Protein AF-0000000065988620 (afdb_homodimer)

Organism: Nostoc punctiforme (strain ATCC 29133 / PCC 73102) (NCBI:txid63737)

pLDDT: mean 95.53, std 5.14, range [55.03, 98.94]

Structure (mmCIF, N/CA/C/O backbone):
data_AF-0000000065988620-model_v1
#
loop_
_entity.id
_entity.type
_entity.pdbx_description
1 polymer 'UDP-3-O-acylglucosamine N-acyltransferase'
#
loop_
_atom_site.group_PDB
_atom_site.id
_atom_site.type_symbol
_atom_site.label_atom_id
_atom_site.label_alt_id
_atom_site.label_comp_id
_atom_site.label_asym_id
_atom_site.label_entity_id
_atom_site.label_seq_id
_atom_site.pdbx_PDB_ins_code
_atom_site.Cartn_x
_atom_site.Cartn_y
_atom_site.Cartn_z
_atom_site.occupancy
_atom_site.B_iso_or_equiv
_atom_site.auth_seq_id
_atom_site.auth_comp_id
_atom_site.auth_asym_id
_atom_site.auth_atom_id
_atom_site.pdbx_PDB_model_num
ATOM 1 N N . MET A 1 1 ? -3.115 -11.078 -33.438 1 94.06 1 MET A N 1
ATOM 2 C CA . MET A 1 1 ? -4.363 -11.812 -33.656 1 94.06 1 MET A CA 1
ATOM 3 C C . MET A 1 1 ? -5.348 -10.977 -34.469 1 94.06 1 MET A C 1
ATOM 5 O O . MET A 1 1 ? -5.473 -9.766 -34.25 1 94.06 1 MET A O 1
ATOM 9 N N . LYS A 1 2 ? -5.969 -11.633 -35.375 1 96.06 2 LYS A N 1
ATOM 10 C CA . LYS A 1 2 ? -6.98 -10.898 -36.125 1 96.06 2 LYS A CA 1
ATOM 11 C C . LYS A 1 2 ? -8.164 -10.531 -35.25 1 96.06 2 LYS A C 1
ATOM 13 O O . LYS A 1 2 ? -8.523 -11.281 -34.312 1 96.06 2 LYS A O 1
ATOM 18 N N . PHE A 1 3 ? -8.805 -9.422 -35.594 1 96.12 3 PHE A N 1
ATOM 19 C CA . PHE A 1 3 ? -9.945 -8.969 -34.844 1 96.12 3 PHE A CA 1
ATOM 20 C C . PHE A 1 3 ? -11.055 -10.016 -34.844 1 96.12 3 PHE A C 1
ATOM 22 O O . PHE A 1 3 ? -11.688 -10.258 -33.812 1 96.12 3 PHE A O 1
ATOM 29 N N . SER A 1 4 ? -11.25 -10.664 -35.906 1 94.62 4 SER A N 1
ATOM 30 C CA . SER A 1 4 ? -12.25 -11.719 -36.031 1 94.62 4 SER A CA 1
ATOM 31 C C . SER A 1 4 ? -11.961 -12.867 -35.062 1 94.62 4 SER A C 1
ATOM 33 O O . SER A 1 4 ? -12.883 -13.484 -34.531 1 94.62 4 SER A O 1
ATOM 35 N N . GLU A 1 5 ? -10.719 -13.148 -34.875 1 94.81 5 GLU A N 1
ATOM 36 C CA . GLU A 1 5 ? -10.312 -14.203 -33.938 1 94.81 5 GLU A CA 1
ATOM 37 C C . GLU A 1 5 ? -10.648 -13.828 -32.5 1 94.81 5 GLU A C 1
ATOM 39 O O . GLU A 1 5 ? -11.055 -14.688 -31.703 1 94.81 5 GLU A O 1
ATOM 44 N N . ILE A 1 6 ? -10.422 -12.633 -32.219 1 94.31 6 ILE A N 1
ATOM 45 C CA . ILE A 1 6 ? -10.758 -12.148 -30.875 1 94.31 6 ILE A CA 1
ATOM 46 C C . ILE A 1 6 ? -12.258 -12.289 -30.641 1 94.31 6 ILE A C 1
ATOM 48 O O . ILE A 1 6 ? -12.68 -12.766 -29.578 1 94.31 6 ILE A O 1
ATOM 52 N N . ILE A 1 7 ? -13.07 -11.914 -31.578 1 93.25 7 ILE A N 1
ATOM 53 C CA . ILE A 1 7 ? -14.523 -12.008 -31.484 1 93.25 7 ILE A CA 1
ATOM 54 C C . ILE A 1 7 ? -14.93 -13.461 -31.234 1 93.25 7 ILE A C 1
ATOM 56 O O . ILE A 1 7 ? -15.797 -13.727 -30.406 1 93.25 7 ILE A O 1
ATOM 60 N N . SER A 1 8 ? -14.281 -14.305 -31.922 1 91.94 8 SER A N 1
ATOM 61 C CA . SER A 1 8 ? -14.617 -15.719 -31.812 1 91.94 8 SER A CA 1
ATOM 62 C C . SER A 1 8 ? -14.312 -16.25 -30.406 1 91.94 8 SER A C 1
ATOM 64 O O . SER A 1 8 ? -14.977 -17.172 -29.938 1 91.94 8 SER A O 1
ATOM 66 N N . GLN A 1 9 ? -13.297 -15.656 -29.812 1 90.5 9 GLN A N 1
ATOM 67 C CA . GLN A 1 9 ? -12.906 -16.078 -28.469 1 90.5 9 GLN A CA 1
ATOM 68 C C . GLN A 1 9 ? -13.938 -15.641 -27.438 1 90.5 9 GLN A C 1
ATOM 70 O O . GLN A 1 9 ? -14.031 -16.234 -26.359 1 90.5 9 GLN A O 1
ATOM 75 N N . PHE A 1 10 ? -14.688 -14.594 -27.703 1 88.56 10 PHE A N 1
ATOM 76 C CA . PHE A 1 10 ? -15.602 -14.016 -26.719 1 88.56 10 PHE A CA 1
ATOM 77 C C . PHE A 1 10 ? -16.953 -14.727 -26.75 1 88.56 10 PHE A C 1
ATOM 79 O O . PHE A 1 10 ? -17.719 -14.633 -25.797 1 88.56 10 PHE A O 1
ATOM 86 N N . GLY A 1 11 ? -17.156 -15.492 -27.781 1 76.12 11 GLY A N 1
ATOM 87 C CA . GLY A 1 11 ? -18.391 -16.25 -27.891 1 76.12 11 GLY A CA 1
ATOM 88 C C . GLY A 1 11 ? -19.641 -15.383 -27.875 1 76.12 11 GLY A C 1
ATOM 89 O O . GLY A 1 11 ? -19.734 -14.406 -28.625 1 76.12 11 GLY A O 1
ATOM 90 N N . GLU A 1 12 ? -20.531 -15.742 -26.906 1 72 12 GLU A N 1
ATOM 91 C CA . GLU A 1 12 ? -21.844 -15.117 -26.859 1 72 12 GLU A CA 1
ATOM 92 C C . GLU A 1 12 ? -21.812 -13.82 -26.047 1 72 12 GLU A C 1
ATOM 94 O O . GLU A 1 12 ? -22.812 -13.102 -25.969 1 72 12 GLU A O 1
ATOM 99 N N . THR A 1 13 ? -20.672 -13.469 -25.547 1 75.56 13 THR A N 1
ATOM 100 C CA . THR A 1 13 ? -20.594 -12.273 -24.719 1 75.56 13 THR A CA 1
ATOM 101 C C . THR A 1 13 ? -20.672 -11.016 -25.578 1 75.56 13 THR A C 1
ATOM 103 O O . THR A 1 13 ? -21.047 -9.945 -25.094 1 75.56 13 THR A O 1
ATOM 106 N N . GLY A 1 14 ? -20.266 -11.219 -26.812 1 78.31 14 GLY A N 1
ATOM 107 C CA . GLY A 1 14 ? -20.422 -10.125 -27.766 1 78.31 14 GLY A CA 1
ATOM 108 C C . GLY A 1 14 ? -21.766 -10.133 -28.469 1 78.31 14 GLY A C 1
ATOM 109 O O . GLY A 1 14 ? -22.188 -11.156 -29 1 78.31 14 GLY A O 1
ATOM 110 N N . THR A 1 15 ? -22.469 -8.984 -28.328 1 79.69 15 THR A N 1
ATOM 111 C CA . THR A 1 15 ? -23.828 -8.93 -28.875 1 79.69 15 THR A CA 1
ATOM 112 C C . THR A 1 15 ? -23.797 -8.555 -30.359 1 79.69 15 THR A C 1
ATOM 114 O O . THR A 1 15 ? -24.625 -9.016 -31.125 1 79.69 15 THR A O 1
ATOM 117 N N . ASN A 1 16 ? -22.953 -7.66 -30.625 1 90.19 16 ASN A N 1
ATOM 118 C CA . ASN A 1 16 ? -22.797 -7.156 -31.984 1 90.19 16 ASN A CA 1
ATOM 119 C C . ASN A 1 16 ? -21.359 -6.715 -32.25 1 90.19 16 ASN A C 1
ATOM 121 O O . ASN A 1 16 ? -20.562 -6.543 -31.312 1 90.19 16 ASN A O 1
ATOM 125 N N . HIS A 1 17 ? -20.984 -6.695 -33.562 1 94.06 17 HIS A N 1
ATOM 126 C CA . HIS A 1 17 ? -19.641 -6.219 -33.906 1 94.06 17 HIS A CA 1
ATOM 127 C C . HIS A 1 17 ? -19.609 -5.59 -35.281 1 94.06 17 HIS A C 1
ATOM 129 O O . HIS A 1 17 ? -20.516 -5.793 -36.094 1 94.06 17 HIS A O 1
ATOM 135 N N . SER A 1 18 ? -18.641 -4.844 -35.531 1 93 18 SER A N 1
ATOM 136 C CA . SER A 1 18 ? -18.531 -4.039 -36.75 1 93 18 SER A CA 1
ATOM 137 C C . SER A 1 18 ? -18.312 -4.914 -37.969 1 93 18 SER A C 1
ATOM 139 O O . SER A 1 18 ? -18.547 -4.488 -39.125 1 93 18 SER A O 1
ATOM 141 N N . LEU A 1 19 ? -17.828 -6.109 -37.781 1 93.44 19 LEU A N 1
ATOM 142 C CA . LEU A 1 19 ? -17.547 -6.984 -38.906 1 93.44 19 LEU A CA 1
ATOM 143 C C . LEU A 1 19 ? -18.844 -7.441 -39.594 1 93.44 19 LEU A C 1
ATOM 145 O O . LEU A 1 19 ? -18.812 -7.945 -40.719 1 93.44 19 LEU A O 1
ATOM 149 N N . THR A 1 20 ? -19.891 -7.363 -38.875 1 90.62 20 THR A N 1
ATOM 150 C CA . THR A 1 20 ? -21.188 -7.695 -39.469 1 90.62 20 THR A CA 1
ATOM 151 C C . THR A 1 20 ? -21.5 -6.762 -40.656 1 90.62 20 THR A C 1
ATOM 153 O O . THR A 1 20 ? -22.016 -7.199 -41.688 1 90.62 20 THR A O 1
ATOM 156 N N . SER A 1 21 ? -21.219 -5.43 -40.5 1 89.19 21 SER A N 1
ATOM 157 C CA . SER A 1 21 ? -21.484 -4.434 -41.531 1 89.19 21 SER A CA 1
ATOM 158 C C . SER A 1 21 ? -20.312 -4.34 -42.531 1 89.19 21 SER A C 1
ATOM 160 O O . SER A 1 21 ? -20.516 -4.012 -43.688 1 89.19 21 SER A O 1
ATOM 162 N N . ASN A 1 22 ? -19.109 -4.535 -42 1 91.81 22 ASN A N 1
ATOM 163 C CA . ASN A 1 22 ? -17.906 -4.457 -42.812 1 91.81 22 ASN A CA 1
ATOM 164 C C . ASN A 1 22 ? -16.984 -5.645 -42.594 1 91.81 22 ASN A C 1
ATOM 166 O O . ASN A 1 22 ? -15.922 -5.496 -41.969 1 91.81 22 ASN A O 1
ATOM 170 N N . PRO A 1 23 ? -17.188 -6.816 -43.188 1 91.12 23 PRO A N 1
ATOM 171 C CA . PRO A 1 23 ? -16.438 -8.047 -42.938 1 91.12 23 PRO A CA 1
ATOM 172 C C . PRO A 1 23 ? -14.977 -7.957 -43.375 1 91.12 23 PRO A C 1
ATOM 174 O O . PRO A 1 23 ? -14.125 -8.672 -42.875 1 91.12 23 PRO A O 1
ATOM 177 N N . ASP A 1 24 ? -14.648 -7.078 -44.312 1 92.44 24 ASP A N 1
ATOM 178 C CA . ASP A 1 24 ? -13.297 -6.996 -44.844 1 92.44 24 ASP A CA 1
ATOM 179 C C . ASP A 1 24 ? -12.391 -6.152 -43.969 1 92.44 24 ASP A C 1
ATOM 181 O O . ASP A 1 24 ? -11.164 -6.184 -44.094 1 92.44 24 ASP A O 1
ATOM 185 N N . HIS A 1 25 ? -12.945 -5.43 -43.094 1 94.5 25 HIS A N 1
ATOM 186 C CA . HIS A 1 25 ? -12.164 -4.609 -42.156 1 94.5 25 HIS A CA 1
ATOM 187 C C . HIS A 1 25 ? -11.797 -5.387 -40.906 1 94.5 25 HIS A C 1
ATOM 189 O O . HIS A 1 25 ? -12.336 -5.125 -39.812 1 94.5 25 HIS A O 1
ATOM 195 N N . ASP A 1 26 ? -10.867 -6.367 -41.062 1 96.19 26 ASP A N 1
ATOM 196 C CA . ASP A 1 26 ? -10.438 -7.27 -40 1 96.19 26 ASP A CA 1
ATOM 197 C C . ASP A 1 26 ? -8.961 -7.066 -39.656 1 96.19 26 ASP A C 1
ATOM 199 O O . ASP A 1 26 ? -8.125 -7.918 -39.969 1 96.19 26 ASP A O 1
ATOM 203 N N . PRO A 1 27 ? -8.68 -5.906 -39 1 96.62 27 PRO A N 1
ATOM 204 C CA . PRO A 1 27 ? -7.281 -5.559 -38.719 1 96.62 27 PRO A CA 1
ATOM 205 C C . PRO A 1 27 ? -6.609 -6.512 -37.75 1 96.62 27 PRO A C 1
ATOM 207 O O . PRO A 1 27 ? -7.289 -7.27 -37.062 1 96.62 27 PRO A O 1
ATOM 210 N N . GLU A 1 28 ? -5.293 -6.461 -37.781 1 97.06 28 GLU A N 1
ATOM 211 C CA . GLU A 1 28 ? -4.48 -7.176 -36.812 1 97.06 28 GLU A CA 1
ATOM 212 C C . GLU A 1 28 ? -4.375 -6.387 -35.5 1 97.06 28 GLU A C 1
ATOM 214 O O . GLU A 1 28 ? -4.117 -5.184 -35.5 1 97.06 28 GLU A O 1
ATOM 219 N N . ILE A 1 29 ? -4.68 -7.09 -34.438 1 97 29 ILE A N 1
ATOM 220 C CA . ILE A 1 29 ? -4.535 -6.512 -33.094 1 97 29 ILE A CA 1
ATOM 221 C C . ILE A 1 29 ? -3.309 -7.109 -32.406 1 97 29 ILE A C 1
ATOM 223 O O . ILE A 1 29 ? -3.17 -8.328 -32.344 1 97 29 ILE A O 1
ATOM 227 N N . ILE A 1 30 ? -2.484 -6.258 -31.875 1 96 30 ILE A N 1
ATOM 228 C CA . ILE A 1 30 ? -1.214 -6.754 -31.359 1 96 30 ILE A CA 1
ATOM 229 C C . ILE A 1 30 ? -1.188 -6.625 -29.828 1 96 30 ILE A C 1
ATOM 231 O O . ILE A 1 30 ? -0.272 -7.125 -29.172 1 96 30 ILE A O 1
ATOM 235 N N . GLY A 1 31 ? -2.154 -5.957 -29.234 1 95.62 31 GLY A N 1
ATOM 236 C CA . GLY A 1 31 ? -2.168 -5.797 -27.797 1 95.62 31 GLY A CA 1
ATOM 237 C C . GLY A 1 31 ? -3.352 -4.988 -27.297 1 95.62 31 GLY A C 1
ATOM 238 O O . GLY A 1 31 ? -4.285 -4.715 -28.047 1 95.62 31 GLY A O 1
ATOM 239 N N . VAL A 1 32 ? -3.332 -4.703 -26.016 1 96.38 32 VAL A N 1
ATOM 240 C CA . VAL A 1 32 ? -4.387 -3.941 -25.359 1 96.38 32 VAL A CA 1
ATOM 241 C C . VAL A 1 32 ? -3.795 -2.686 -24.719 1 96.38 32 VAL A C 1
ATOM 243 O O . VAL A 1 32 ? -2.607 -2.652 -24.391 1 96.38 32 VA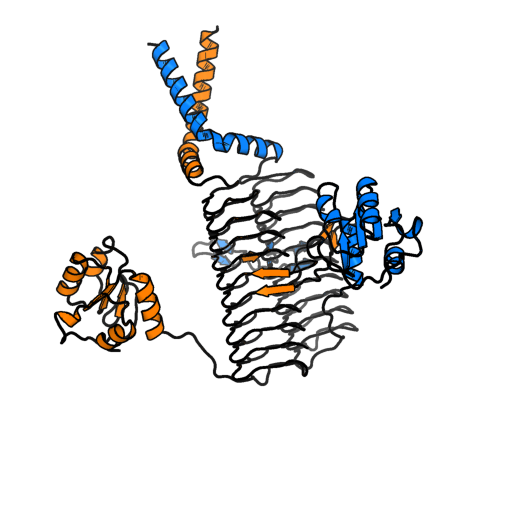L A O 1
ATOM 246 N N . ALA A 1 33 ? -4.645 -1.672 -24.594 1 95.12 33 ALA A N 1
ATOM 247 C CA . ALA A 1 33 ? -4.16 -0.419 -24.016 1 95.12 33 ALA A CA 1
ATOM 248 C C . ALA A 1 33 ? -5.312 0.411 -23.453 1 95.12 33 ALA A C 1
ATOM 250 O O . ALA A 1 33 ? -6.473 0.179 -23.797 1 95.12 33 ALA A O 1
ATOM 251 N N . ALA A 1 34 ? -4.906 1.251 -22.609 1 91.94 34 ALA A N 1
ATOM 252 C CA . ALA A 1 34 ? -5.879 2.256 -22.188 1 91.94 34 ALA A CA 1
ATOM 253 C C . ALA A 1 34 ? -6.293 3.145 -23.359 1 91.94 34 ALA A C 1
ATOM 255 O O . ALA A 1 34 ? -5.477 3.445 -24.234 1 91.94 34 ALA A O 1
ATOM 256 N N . ILE A 1 35 ? -7.492 3.617 -23.297 1 92.38 35 ILE A N 1
ATOM 257 C CA . ILE A 1 35 ? -8.078 4.297 -24.438 1 92.38 35 ILE A CA 1
ATOM 258 C C . ILE A 1 35 ? -7.301 5.578 -24.734 1 92.38 35 ILE A C 1
ATOM 260 O O . ILE A 1 35 ? -7.133 5.961 -25.891 1 92.38 35 ILE A O 1
ATOM 264 N N . ASP A 1 36 ? -6.836 6.215 -23.688 1 90 36 ASP A N 1
ATOM 265 C CA . ASP A 1 36 ? -6.164 7.5 -23.859 1 90 36 ASP A CA 1
ATOM 266 C C . ASP A 1 36 ? -4.695 7.305 -24.234 1 90 36 ASP A C 1
ATOM 268 O O . ASP A 1 36 ? -4.023 8.25 -24.656 1 90 36 ASP A O 1
ATOM 272 N N . GLU A 1 37 ? -4.191 6.078 -24.188 1 91.88 37 GLU A N 1
ATOM 273 C CA . GLU A 1 37 ? -2.795 5.785 -24.5 1 91.88 37 GLU A CA 1
ATOM 274 C C . GLU A 1 37 ? -2.688 4.809 -25.672 1 91.88 37 GLU A C 1
ATOM 276 O O . GLU A 1 37 ? -1.587 4.402 -26.047 1 91.88 37 GLU A O 1
ATOM 281 N N . ALA A 1 38 ? -3.734 4.473 -26.156 1 94.69 38 ALA A N 1
ATOM 282 C CA . ALA A 1 38 ? -3.795 3.426 -27.172 1 94.69 38 ALA A CA 1
ATOM 283 C C . ALA A 1 38 ? -3.109 3.873 -28.453 1 94.69 38 ALA A C 1
ATOM 285 O O . ALA A 1 38 ? -3.199 5.039 -28.844 1 94.69 38 ALA A O 1
ATOM 286 N N . THR A 1 39 ? -2.4 2.977 -29.047 1 94.69 39 THR A N 1
ATOM 287 C CA . THR A 1 39 ? -1.76 3.178 -30.344 1 94.69 39 THR A CA 1
ATOM 288 C C . THR A 1 39 ? -2.334 2.223 -31.391 1 94.69 39 THR A C 1
ATOM 290 O O . THR A 1 39 ? -3.143 1.353 -31.062 1 94.69 39 THR A O 1
ATOM 293 N N . ASN A 1 40 ? -1.851 2.502 -32.594 1 95.38 40 ASN A N 1
ATOM 294 C CA . ASN A 1 40 ? -2.299 1.624 -33.688 1 95.38 40 ASN A CA 1
ATOM 295 C C . ASN A 1 40 ? -1.997 0.16 -33.375 1 95.38 40 ASN A C 1
ATOM 297 O O . ASN A 1 40 ? -0.902 -0.169 -32.906 1 95.38 40 ASN A O 1
ATOM 301 N N . GLY A 1 41 ? -3.021 -0.602 -33.562 1 96.5 41 GLY A N 1
ATOM 302 C CA . GLY A 1 41 ? -2.863 -2.029 -33.312 1 96.5 41 GLY A CA 1
ATOM 303 C C . GLY A 1 41 ? -3.346 -2.463 -31.953 1 96.5 41 GLY A C 1
ATOM 304 O O . GLY A 1 41 ? -3.299 -3.648 -31.625 1 96.5 41 GLY A O 1
ATOM 305 N N . THR A 1 42 ? -3.854 -1.588 -31.203 1 97.19 42 THR A N 1
ATOM 306 C CA . THR A 1 42 ? -4.246 -1.968 -29.859 1 97.19 42 THR A CA 1
ATOM 307 C C . THR A 1 42 ? -5.766 -1.994 -29.719 1 97.19 42 THR A C 1
ATOM 309 O O . THR A 1 42 ? -6.473 -1.354 -30.5 1 97.19 42 THR A O 1
ATOM 312 N N . LEU A 1 43 ? -6.25 -2.84 -28.797 1 97.19 43 LEU A N 1
ATOM 313 C CA . LEU A 1 43 ? -7.645 -2.945 -28.391 1 97.19 43 LEU A CA 1
ATOM 314 C C . LEU A 1 43 ? -7.875 -2.242 -27.047 1 97.19 43 LEU A C 1
ATOM 316 O O . LEU A 1 43 ? -7.086 -2.4 -26.125 1 97.19 43 LEU A O 1
ATOM 320 N N . SER A 1 44 ? -8.891 -1.414 -26.969 1 96.75 44 SER A N 1
ATOM 321 C CA . SER A 1 44 ? -9.281 -0.735 -25.734 1 96.75 44 SER A CA 1
ATOM 322 C C . SER A 1 44 ? -10.781 -0.879 -25.484 1 96.75 44 SER A C 1
ATOM 324 O O . SER A 1 44 ? -11.453 -1.692 -26.125 1 96.75 44 SER A O 1
ATOM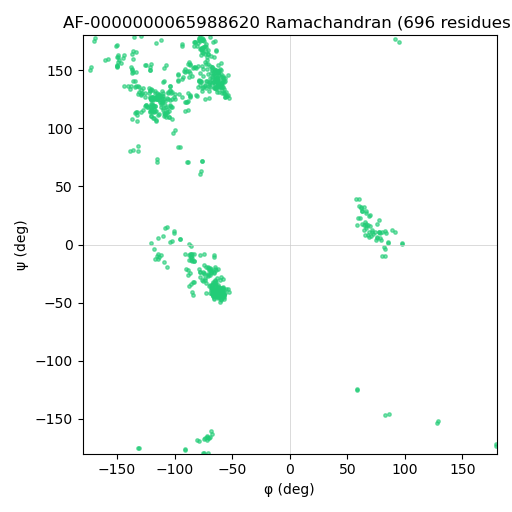 326 N N . TYR A 1 45 ? -11.266 -0.205 -24.438 1 95 45 TYR A N 1
ATOM 327 C CA . TYR A 1 45 ? -12.695 -0.296 -24.156 1 95 45 TYR A CA 1
ATOM 328 C C . TYR A 1 45 ? -13.227 1.023 -23.609 1 95 45 TYR A C 1
ATOM 330 O O . TYR A 1 45 ? -12.453 1.893 -23.203 1 95 45 TYR A O 1
ATOM 338 N N . VAL A 1 46 ? -14.57 1.13 -23.719 1 92.88 46 VAL A N 1
ATOM 339 C CA . VAL A 1 46 ? -15.305 2.283 -23.203 1 92.88 46 VAL A CA 1
ATOM 340 C C . VAL A 1 46 ? -16.469 1.814 -22.328 1 92.88 46 VAL A C 1
ATOM 342 O O . VAL A 1 46 ? -17.188 0.884 -22.703 1 92.88 46 VAL A O 1
ATOM 345 N N . GLU A 1 47 ? -16.562 2.475 -21.156 1 87.25 47 GLU A N 1
ATOM 346 C CA . GLU A 1 47 ? -17.562 2.008 -20.203 1 87.25 47 GLU A CA 1
ATOM 347 C C . GLU A 1 47 ? -18.906 2.68 -20.453 1 87.25 47 GLU A C 1
ATOM 349 O O . GLU A 1 47 ? -19.953 2.135 -20.109 1 87.25 47 GLU A O 1
ATOM 354 N N . GLY A 1 48 ? -18.875 3.873 -21.031 1 84.19 48 GLY A N 1
ATOM 355 C CA . GLY A 1 48 ? -20.125 4.578 -21.188 1 84.19 48 GLY A CA 1
ATOM 356 C C . GLY A 1 48 ? -20.031 5.797 -22.078 1 84.19 48 GLY A C 1
ATOM 357 O O . GLY A 1 48 ? -18.953 6.105 -22.594 1 84.19 48 GLY A O 1
ATOM 358 N N . PRO A 1 49 ? -21.172 6.375 -22.234 1 81.19 49 PRO A N 1
ATOM 359 C CA . PRO A 1 49 ? -21.25 7.48 -23.188 1 81.19 49 PRO A CA 1
ATOM 360 C C . PRO A 1 49 ? -20.391 8.672 -22.781 1 81.19 49 PRO A C 1
ATOM 362 O O . PRO A 1 49 ? -19.953 9.445 -23.641 1 81.19 49 PRO A O 1
ATOM 365 N N . LYS A 1 50 ? -20.094 8.719 -21.484 1 79.06 50 LYS A N 1
ATOM 366 C CA . LYS A 1 50 ? -19.312 9.852 -21 1 79.06 50 LYS A CA 1
ATOM 367 C C . LYS A 1 50 ? -17.906 9.844 -21.578 1 79.06 50 LYS A C 1
ATOM 369 O O . LYS A 1 50 ? -17.219 10.867 -21.562 1 79.06 50 LYS A O 1
ATOM 374 N N . PHE A 1 51 ? -17.625 8.781 -22.172 1 79.69 51 PHE A N 1
ATOM 375 C CA . PHE A 1 51 ? -16.266 8.664 -22.688 1 79.69 51 PHE A CA 1
ATOM 376 C C . PHE A 1 51 ? -16.234 8.797 -24.203 1 79.69 51 PHE A C 1
ATOM 378 O O . PHE A 1 51 ? -15.281 8.398 -24.859 1 79.69 51 PHE A O 1
ATOM 385 N N . GLY A 1 52 ? -17.328 9.297 -24.703 1 82.25 52 GLY A N 1
ATOM 386 C CA . GLY A 1 52 ? -17.438 9.492 -26.141 1 82.25 52 GLY A CA 1
ATOM 387 C C . GLY A 1 52 ? -16.297 10.305 -26.734 1 82.25 52 GLY A C 1
ATOM 388 O O . GLY A 1 52 ? -15.797 9.984 -27.812 1 82.25 52 GLY A O 1
ATOM 389 N N . SER A 1 53 ? -15.883 11.297 -26 1 87.56 53 SER A N 1
ATOM 390 C CA . SER A 1 53 ? -14.773 12.141 -26.453 1 87.56 53 SER A CA 1
ATOM 391 C C . SER A 1 53 ? -13.508 11.312 -26.656 1 87.56 53 SER A C 1
ATOM 393 O O . SER A 1 53 ? -12.734 11.586 -27.578 1 87.56 53 SER A O 1
ATOM 395 N N . PHE A 1 54 ? -13.367 10.281 -25.984 1 90.5 54 PHE A N 1
ATOM 396 C CA . PHE A 1 54 ? -12.18 9.438 -26.125 1 90.5 54 PHE A CA 1
ATOM 397 C C . PHE A 1 54 ? -12.25 8.602 -27.391 1 90.5 54 PHE A C 1
ATOM 399 O O . PHE A 1 54 ? -11.219 8.32 -28.016 1 90.5 54 PHE A O 1
ATOM 406 N N . VAL A 1 55 ? -13.453 8.266 -27.781 1 92.19 55 VAL A N 1
ATOM 407 C CA . VAL A 1 55 ? -13.625 7.453 -28.969 1 92.19 55 VAL A CA 1
ATOM 408 C C . VAL A 1 55 ? -13.195 8.25 -30.203 1 92.19 55 VAL A C 1
ATOM 410 O O . VAL A 1 55 ? -12.578 7.703 -31.125 1 92.19 55 VAL A O 1
ATOM 413 N N . SER A 1 56 ? -13.422 9.594 -30.125 1 91.25 56 SER A N 1
ATOM 414 C CA . SER A 1 56 ? -13.086 10.461 -31.25 1 91.25 56 SER A CA 1
ATOM 415 C C . SER A 1 56 ? -11.586 10.75 -31.297 1 91.25 56 SER A C 1
ATOM 417 O O . SER A 1 56 ? -11.039 11.023 -32.375 1 91.25 56 SER A O 1
ATOM 419 N N . LYS A 1 57 ? -10.969 10.578 -30.203 1 93.38 57 LYS A N 1
ATOM 420 C CA . LYS A 1 57 ? -9.578 11.031 -30.125 1 93.38 57 LYS A CA 1
ATOM 421 C C . LYS A 1 57 ? -8.617 9.852 -30.078 1 93.38 57 LYS A C 1
ATOM 423 O O . LYS A 1 57 ? -7.426 10.008 -30.344 1 93.38 57 LYS A O 1
ATOM 428 N N . THR A 1 58 ? -9.047 8.672 -29.812 1 95 58 THR A N 1
ATOM 429 C CA . THR A 1 58 ? -8.18 7.523 -29.562 1 95 58 THR A CA 1
ATOM 430 C C . THR A 1 58 ? -7.508 7.055 -30.844 1 95 58 THR A C 1
ATOM 432 O O . THR A 1 58 ? -8.047 7.254 -31.938 1 95 58 THR A O 1
ATOM 435 N N . ASN A 1 59 ? -6.332 6.492 -30.641 1 95.69 59 ASN A N 1
ATOM 436 C CA . ASN A 1 59 ? -5.621 5.891 -31.75 1 95.69 59 ASN A CA 1
ATOM 437 C C . ASN A 1 59 ? -5.77 4.371 -31.766 1 95.69 59 ASN A C 1
ATOM 439 O O . ASN A 1 59 ? -5.07 3.682 -32.5 1 95.69 59 ASN A O 1
ATOM 443 N N . ALA A 1 60 ? -6.672 3.83 -30.969 1 96.19 60 ALA A N 1
ATOM 444 C CA . ALA A 1 60 ? -6.906 2.391 -30.922 1 96.19 60 ALA A CA 1
ATOM 445 C C . ALA A 1 60 ? -7.453 1.87 -32.25 1 96.19 60 ALA A C 1
ATOM 447 O O . ALA A 1 60 ? -8.242 2.549 -32.906 1 96.19 60 ALA A O 1
ATOM 448 N N . THR A 1 61 ? -7.062 0.699 -32.562 1 97.12 61 THR A N 1
ATOM 449 C CA . THR A 1 61 ? -7.535 0.047 -33.781 1 97.12 61 THR A CA 1
ATOM 450 C C . THR A 1 61 ? -8.898 -0.598 -33.531 1 97.12 61 THR A C 1
ATOM 452 O O . THR A 1 61 ? -9.703 -0.706 -34.469 1 97.12 61 THR A O 1
ATOM 455 N N . ALA A 1 62 ? -9.109 -1.044 -32.344 1 97.38 62 ALA A N 1
ATOM 456 C CA . ALA A 1 62 ? -10.352 -1.728 -32 1 97.38 62 ALA A CA 1
ATOM 457 C C . ALA A 1 62 ? -10.867 -1.258 -30.641 1 97.38 62 ALA A C 1
ATOM 459 O O . ALA A 1 62 ? -10.078 -0.907 -29.75 1 97.38 62 ALA A O 1
ATOM 460 N N . LEU A 1 63 ? -12.203 -1.306 -30.531 1 96.94 63 LEU A N 1
ATOM 461 C CA . LEU A 1 63 ? -12.805 -0.896 -29.266 1 96.94 63 LEU A CA 1
ATOM 462 C C . LEU A 1 63 ? -13.883 -1.888 -28.828 1 96.94 63 LEU A C 1
ATOM 464 O O . LEU A 1 63 ? -14.633 -2.4 -29.656 1 96.94 63 LEU A O 1
ATOM 468 N N . ILE A 1 64 ? -13.922 -2.154 -27.562 1 96.38 64 ILE A N 1
ATOM 469 C CA . ILE A 1 64 ? -15.086 -2.77 -26.938 1 96.38 64 ILE A CA 1
ATOM 470 C C . ILE A 1 64 ? -16.047 -1.683 -26.438 1 96.38 64 ILE A C 1
ATOM 472 O O . ILE A 1 64 ? -15.656 -0.839 -25.625 1 96.38 64 ILE A O 1
ATOM 476 N N . LEU A 1 65 ? -17.281 -1.714 -26.906 1 95.38 65 LEU A N 1
ATOM 477 C CA . LEU A 1 65 ? -18.234 -0.644 -26.641 1 95.38 65 LEU A CA 1
ATOM 478 C C . LEU A 1 65 ? -19.469 -1.182 -25.922 1 95.38 65 LEU A C 1
ATOM 480 O O . LEU A 1 65 ? -19.812 -2.359 -26.062 1 95.38 65 LEU A O 1
ATOM 484 N N . PRO A 1 66 ? -20.047 -0.288 -25.109 1 94.44 66 PRO A N 1
ATOM 485 C CA . PRO A 1 66 ? -21.375 -0.671 -24.625 1 94.44 66 PRO A CA 1
ATOM 486 C C . PRO A 1 66 ? -22.406 -0.752 -25.75 1 94.44 66 PRO A C 1
ATOM 488 O O . PRO A 1 66 ? -22.109 -0.442 -26.906 1 94.44 66 PRO A O 1
ATOM 491 N N . GLN A 1 67 ? -23.594 -1.207 -25.344 1 93.06 67 GLN A N 1
ATOM 492 C CA . GLN A 1 67 ? -24.688 -1.261 -26.312 1 93.06 67 GLN A CA 1
ATOM 493 C C . GLN A 1 67 ? -25.266 0.128 -26.562 1 93.06 67 GLN A C 1
ATOM 495 O O . GLN A 1 67 ? -26.375 0.439 -26.109 1 93.06 67 GLN A O 1
ATOM 500 N N . ASP A 1 68 ? -24.516 0.927 -27.25 1 93.88 68 ASP A N 1
ATOM 501 C CA . ASP A 1 68 ? -24.828 2.316 -27.578 1 93.88 68 ASP A CA 1
ATOM 502 C C . ASP A 1 68 ? -24.562 2.605 -29.047 1 93.88 68 ASP A C 1
ATOM 504 O O . ASP A 1 68 ? -23.406 2.666 -29.484 1 93.88 68 ASP A O 1
ATOM 508 N N . GLU A 1 69 ? -25.547 2.873 -29.781 1 92.44 69 GLU A N 1
ATOM 509 C CA . GLU A 1 69 ? -25.469 3.031 -31.234 1 92.44 69 GLU A CA 1
ATOM 510 C C . GLU A 1 69 ? -24.672 4.277 -31.609 1 92.44 69 GLU A C 1
ATOM 512 O O . GLU A 1 69 ? -23.984 4.289 -32.625 1 92.44 69 GLU A O 1
ATOM 517 N N . LYS A 1 70 ? -24.812 5.285 -30.797 1 93.5 70 LYS A N 1
ATOM 518 C CA . LYS A 1 70 ? -24.094 6.52 -31.094 1 93.5 70 LYS A CA 1
ATOM 519 C C . LYS A 1 70 ? -22.594 6.305 -31.031 1 93.5 70 LYS A C 1
ATOM 521 O O . LYS A 1 70 ? -21.859 6.781 -31.891 1 93.5 70 LYS A O 1
ATOM 526 N N . LEU A 1 71 ? -22.203 5.539 -30.031 1 94.44 71 LEU A N 1
ATOM 527 C CA . LEU A 1 71 ? -20.781 5.234 -29.891 1 94.44 71 LEU A CA 1
ATOM 528 C C . LEU A 1 71 ? -20.297 4.336 -31.031 1 94.44 71 LEU A C 1
ATOM 530 O O . LEU A 1 71 ? -19.188 4.488 -31.516 1 94.44 71 LEU A O 1
ATOM 534 N N . GLN A 1 72 ? -21.094 3.451 -31.438 1 93.56 72 GLN A N 1
ATOM 535 C CA . GLN A 1 72 ? -20.766 2.541 -32.531 1 93.56 72 GLN A CA 1
ATOM 536 C C . GLN A 1 72 ? -20.578 3.301 -33.844 1 93.56 72 GLN A C 1
ATOM 538 O O . GLN A 1 72 ? -19.625 3.055 -34.594 1 93.56 72 GLN A O 1
ATOM 543 N N . GLU A 1 73 ? -21.453 4.238 -34.031 1 93.44 73 GLU A N 1
ATOM 544 C CA . GLU A 1 73 ? -21.359 5.059 -35.25 1 93.44 73 GLU A CA 1
ATOM 545 C C . GLU A 1 73 ? -20.094 5.918 -35.25 1 93.44 73 GLU A C 1
ATOM 547 O O . GLU A 1 73 ? -19.422 6.039 -36.25 1 93.44 73 GLU A O 1
ATOM 552 N N . LEU A 1 74 ? -19.938 6.465 -34.094 1 93.88 74 LEU A N 1
ATOM 553 C CA . LEU A 1 74 ? -18.766 7.309 -33.938 1 93.88 74 LEU A CA 1
ATOM 554 C C . LEU A 1 74 ? -17.484 6.512 -34.219 1 93.88 74 LEU A C 1
ATOM 556 O O . LEU A 1 74 ? -16.594 6.996 -34.906 1 93.88 74 LEU A O 1
ATOM 560 N N . ALA A 1 75 ? -17.375 5.285 -33.719 1 94.75 75 ALA A N 1
ATOM 561 C CA . ALA A 1 75 ? -16.219 4.418 -33.938 1 94.75 75 ALA A CA 1
ATOM 562 C C . ALA A 1 75 ? -16.078 4.078 -35.406 1 94.75 75 ALA A C 1
ATOM 564 O O . ALA A 1 75 ? -14.969 4.121 -35.969 1 94.75 75 ALA A O 1
ATOM 565 N N . GLN A 1 76 ? -17.109 3.848 -36.031 1 91.44 76 GLN A N 1
ATOM 566 C CA . GLN A 1 76 ? -17.109 3.496 -37.469 1 91.44 76 GLN A CA 1
ATOM 567 C C . GLN A 1 76 ? -16.641 4.668 -38.312 1 91.44 76 GLN A C 1
ATOM 569 O O . GLN A 1 76 ? -15.867 4.48 -39.25 1 91.44 76 GLN A O 1
ATOM 574 N N . GLU A 1 77 ? -17.109 5.828 -37.906 1 92.62 77 GLU A N 1
ATOM 575 C CA . GLU A 1 77 ? -16.719 7.035 -38.625 1 92.62 77 GLU A CA 1
ATOM 576 C C . GLU A 1 77 ? -15.211 7.266 -38.531 1 92.62 77 GLU A C 1
ATOM 578 O O . GLU A 1 77 ? -14.602 7.828 -39.438 1 92.62 77 GLU A O 1
ATOM 583 N N . ASN A 1 78 ? -14.664 6.82 -37.5 1 93.62 78 ASN A N 1
ATOM 584 C CA . ASN A 1 78 ? -13.242 7.027 -37.25 1 93.62 78 ASN A CA 1
ATOM 585 C C . ASN A 1 78 ? -12.414 5.824 -37.719 1 93.62 78 ASN A C 1
ATOM 587 O O . ASN A 1 78 ? -11.227 5.73 -37.406 1 93.62 78 ASN A O 1
ATOM 591 N N . GLY A 1 79 ? -13.102 4.867 -38.344 1 93.44 79 GLY A N 1
ATOM 592 C CA . GLY A 1 79 ? -12.414 3.713 -38.875 1 93.44 79 GLY A CA 1
ATOM 593 C C . GLY A 1 79 ? -12 2.703 -37.844 1 93.44 79 GLY A C 1
ATOM 594 O O . GLY A 1 79 ? -11.062 1.931 -38.031 1 93.44 79 GLY A O 1
ATOM 595 N N . ILE A 1 80 ? -12.555 2.736 -36.656 1 96.31 80 ILE A N 1
ATOM 596 C CA . ILE A 1 80 ? -12.234 1.835 -35.562 1 96.31 80 ILE A CA 1
ATOM 597 C C . ILE A 1 80 ? -13.195 0.651 -35.562 1 96.31 80 ILE A C 1
ATOM 599 O O . ILE A 1 80 ? -14.414 0.837 -35.594 1 96.31 80 ILE A O 1
ATOM 603 N N . VAL A 1 81 ? -12.68 -0.557 -35.562 1 97.06 81 VAL A N 1
ATOM 604 C CA . VAL A 1 81 ? -13.547 -1.724 -35.438 1 97.06 81 VAL A CA 1
ATOM 605 C C . VAL A 1 81 ? -13.992 -1.886 -34 1 97.06 81 VAL A C 1
ATOM 607 O O . VAL A 1 81 ? -13.305 -1.441 -33.062 1 97.06 81 VAL A O 1
ATOM 610 N N . TRP A 1 82 ? -15.172 -2.529 -33.875 1 96.12 82 TRP A N 1
ATOM 611 C CA . TRP A 1 82 ? -15.664 -2.547 -32.5 1 96.12 82 TRP A CA 1
ATOM 612 C C . TRP A 1 82 ? -16.5 -3.799 -32.219 1 96.12 82 TRP A C 1
ATOM 614 O O . TRP A 1 82 ? -16.984 -4.434 -33.156 1 96.12 82 TRP A O 1
ATOM 624 N N . ILE A 1 83 ? -16.562 -4.207 -31.016 1 95.69 83 ILE A N 1
ATOM 625 C CA . ILE A 1 83 ? -17.453 -5.227 -30.469 1 95.69 83 ILE A CA 1
ATOM 626 C C . ILE A 1 83 ? -18.328 -4.617 -29.391 1 95.69 83 ILE A C 1
ATOM 628 O O . ILE A 1 83 ? -17.859 -3.859 -28.547 1 95.69 83 ILE A O 1
ATOM 632 N N . SER A 1 84 ? -19.594 -4.91 -29.469 1 94.44 84 SER A N 1
ATOM 633 C CA . SER A 1 84 ? -20.562 -4.375 -28.516 1 94.44 84 SER A CA 1
ATOM 634 C C . SER A 1 84 ? -20.969 -5.438 -27.5 1 94.44 84 SER A C 1
ATOM 636 O O . SER A 1 84 ? -21.172 -6.602 -27.859 1 94.44 84 SER A O 1
ATOM 638 N N . THR A 1 85 ? -21.031 -5.055 -26.25 1 93.56 85 THR A N 1
ATOM 639 C CA . THR A 1 85 ? -21.406 -5.965 -25.188 1 93.56 85 THR A CA 1
ATOM 640 C C . THR A 1 85 ? -22.125 -5.211 -24.062 1 93.56 85 THR A C 1
ATOM 642 O O . THR A 1 85 ? -22.094 -3.98 -24.016 1 93.56 85 THR A O 1
ATOM 645 N N . SER A 1 86 ? -22.875 -5.941 -23.203 1 91 86 SER A N 1
ATOM 646 C CA . SER A 1 86 ? -23.547 -5.348 -22.047 1 91 86 SER A CA 1
ATOM 647 C C . SER A 1 86 ? -22.547 -5.02 -20.938 1 91 86 SER A C 1
ATOM 649 O O . SER A 1 86 ? -22.828 -4.188 -20.062 1 91 86 SER A O 1
ATOM 651 N N . ASP A 1 87 ? -21.344 -5.609 -20.984 1 91.5 87 ASP A N 1
ATOM 652 C CA . ASP A 1 87 ? -20.344 -5.395 -19.938 1 91.5 87 ASP A CA 1
ATOM 653 C C . ASP A 1 87 ? -18.953 -5.223 -20.562 1 91.5 87 ASP A C 1
ATOM 655 O O . ASP A 1 87 ? -18.141 -6.148 -20.531 1 91.5 87 ASP A O 1
ATOM 659 N N . PRO A 1 88 ? -18.719 -4.051 -21.016 1 93.19 88 PRO A N 1
ATOM 660 C CA . PRO A 1 88 ? -17.469 -3.807 -21.734 1 93.19 88 PRO A CA 1
ATOM 661 C C . PRO A 1 88 ? -16.234 -4.102 -20.875 1 93.19 88 PRO A C 1
ATOM 663 O O . PRO A 1 88 ? -15.242 -4.645 -21.359 1 93.19 88 PRO A O 1
ATOM 666 N N . ARG A 1 89 ? -16.281 -3.797 -19.625 1 92.06 89 ARG A N 1
ATOM 667 C CA . ARG A 1 89 ? -15.148 -4.008 -18.734 1 92.06 89 ARG A CA 1
ATOM 668 C C . ARG A 1 89 ? -14.844 -5.492 -18.578 1 92.06 89 ARG A C 1
ATOM 670 O O . ARG A 1 89 ? -13.68 -5.902 -18.578 1 92.06 89 ARG A O 1
ATOM 677 N N . LEU A 1 90 ? -15.852 -6.246 -18.375 1 91.44 90 LEU A N 1
ATOM 678 C CA . LEU A 1 90 ? -15.695 -7.695 -18.266 1 91.44 90 LEU A CA 1
ATOM 679 C C . LEU A 1 90 ? -15.062 -8.281 -19.516 1 91.44 90 LEU A C 1
ATOM 681 O O . LEU A 1 90 ? -14.156 -9.109 -19.438 1 91.44 90 LEU A O 1
ATOM 685 N N . LEU A 1 91 ? -15.516 -7.82 -20.641 1 92.75 91 LEU A N 1
ATOM 686 C CA . LEU A 1 91 ? -14.977 -8.32 -21.891 1 92.75 91 LEU A CA 1
ATOM 687 C C . LEU A 1 91 ? -13.523 -7.887 -22.078 1 92.75 91 LEU A C 1
ATOM 689 O O . LEU A 1 91 ? -12.711 -8.641 -22.609 1 92.75 91 LEU A O 1
ATOM 693 N N . PHE A 1 92 ? -13.242 -6.703 -21.75 1 94.75 92 PHE A N 1
ATOM 694 C CA . PHE A 1 92 ? -11.867 -6.219 -21.844 1 94.75 92 PHE A CA 1
ATOM 695 C C . PHE A 1 92 ? -10.938 -7.055 -20.984 1 94.75 92 PHE A C 1
ATOM 697 O O . PHE A 1 92 ? -9.812 -7.359 -21.375 1 94.75 92 PHE A O 1
ATOM 704 N N . ALA A 1 93 ? -11.438 -7.449 -19.75 1 93.38 93 ALA A N 1
ATOM 705 C CA . ALA A 1 93 ? -10.664 -8.328 -18.875 1 93.38 93 ALA A CA 1
ATOM 706 C C . ALA A 1 93 ? -10.312 -9.633 -19.578 1 93.38 93 ALA A C 1
ATOM 708 O O . ALA A 1 93 ? -9.18 -10.109 -19.5 1 93.38 93 ALA A O 1
ATOM 709 N N . LYS A 1 94 ? -11.188 -10.148 -20.219 1 92.12 94 LYS A N 1
ATOM 710 C CA . LYS A 1 94 ? -10.961 -11.383 -20.969 1 92.12 94 LYS A CA 1
ATOM 711 C C . LYS A 1 94 ? -9.977 -11.156 -22.109 1 92.12 94 LYS A C 1
ATOM 713 O O . LYS A 1 94 ? -9.164 -12.039 -22.406 1 92.12 94 LYS A O 1
ATOM 718 N N . ALA A 1 95 ? -10.125 -10 -22.734 1 94.25 95 ALA A N 1
ATOM 719 C CA . ALA A 1 95 ? -9.227 -9.664 -23.844 1 94.25 95 ALA A CA 1
ATOM 720 C C . ALA A 1 95 ? -7.777 -9.594 -23.375 1 94.25 95 ALA A C 1
ATOM 722 O O . ALA A 1 95 ? -6.871 -10.039 -24.078 1 94.25 95 ALA A O 1
ATOM 723 N N . ILE A 1 96 ? -7.59 -9.016 -22.234 1 95.5 96 ILE A N 1
ATOM 724 C CA . ILE A 1 96 ? -6.23 -8.883 -21.719 1 95.5 96 ILE A CA 1
ATOM 725 C C . ILE A 1 96 ? -5.582 -10.266 -21.609 1 95.5 96 ILE A C 1
ATOM 727 O O . ILE A 1 96 ? -4.414 -10.438 -21.953 1 95.5 96 ILE A O 1
ATOM 731 N N . ALA A 1 97 ? -6.312 -11.211 -21.203 1 93.44 97 ALA A N 1
ATOM 732 C CA . ALA A 1 97 ? -5.805 -12.57 -21 1 93.44 97 ALA A CA 1
ATOM 733 C C . ALA A 1 97 ? -5.355 -13.195 -22.312 1 93.44 97 ALA A C 1
ATOM 735 O O . ALA A 1 97 ? -4.562 -14.141 -22.312 1 93.44 97 ALA A O 1
ATOM 736 N N . LEU A 1 98 ? -5.82 -12.664 -23.422 1 94.06 98 LEU A N 1
ATOM 737 C CA . LEU A 1 98 ? -5.426 -13.172 -24.734 1 94.06 98 LEU A CA 1
ATOM 738 C C . LEU A 1 98 ? -4.027 -12.68 -25.109 1 94.06 98 LEU A C 1
ATOM 740 O O . LEU A 1 98 ? -3.338 -13.32 -25.906 1 94.06 98 LEU A O 1
ATOM 744 N N . PHE A 1 99 ? -3.621 -11.578 -24.531 1 94.62 99 PHE A N 1
ATOM 745 C CA . PHE A 1 99 ? -2.393 -10.938 -24.984 1 94.62 99 PHE A CA 1
ATOM 746 C C . PHE A 1 99 ? -1.321 -10.992 -23.906 1 94.62 99 PHE A C 1
ATOM 748 O O . PHE A 1 99 ? -0.155 -10.688 -24.156 1 94.62 99 PHE A O 1
ATOM 755 N N . TYR A 1 100 ? -1.751 -11.383 -22.766 1 94.75 100 TYR A N 1
ATOM 756 C CA . TYR A 1 100 ? -0.801 -11.352 -21.656 1 94.75 100 TYR A CA 1
ATOM 757 C C . TYR A 1 100 ? -1.029 -12.523 -20.719 1 94.75 100 TYR A C 1
ATOM 759 O O . TYR A 1 100 ? -2.17 -12.836 -20.359 1 94.75 100 TYR A O 1
ATOM 767 N N . GLN A 1 101 ? 0.031 -13.125 -20.312 1 91.94 101 GLN A N 1
ATOM 768 C CA . GLN A 1 101 ? 0.065 -14.117 -19.25 1 91.94 101 GLN A CA 1
ATOM 769 C C . GLN A 1 101 ? 1.117 -13.766 -18.203 1 91.94 101 GLN A C 1
ATOM 771 O O . GLN A 1 101 ? 2.268 -13.477 -18.547 1 91.94 101 GLN A O 1
ATOM 776 N N . PRO A 1 102 ? 0.733 -13.789 -16.938 1 92.5 102 PRO A N 1
ATOM 777 C CA . PRO A 1 102 ? 1.739 -13.562 -15.898 1 92.5 102 PRO A CA 1
ATOM 778 C C . PRO A 1 102 ? 2.871 -14.586 -15.938 1 92.5 102 PRO A C 1
ATOM 780 O O . PRO A 1 102 ? 2.697 -15.68 -16.469 1 92.5 102 PRO A O 1
ATOM 783 N N . TYR A 1 103 ? 4.016 -14.156 -15.391 1 93.88 103 TYR A N 1
ATOM 784 C CA . TYR A 1 103 ? 5.168 -15.047 -15.344 1 93.88 103 TYR A CA 1
ATOM 785 C C . TYR A 1 103 ? 4.812 -16.359 -14.648 1 93.88 103 TYR A C 1
ATOM 787 O O . TYR A 1 103 ? 4.305 -16.344 -13.523 1 93.88 103 TYR A O 1
ATOM 795 N N . ARG A 1 104 ? 5.125 -17.422 -15.352 1 94 104 ARG A N 1
ATOM 796 C CA . ARG A 1 104 ? 4.961 -18.766 -14.836 1 94 104 ARG A CA 1
ATOM 797 C C . ARG A 1 104 ? 6.199 -19.625 -15.117 1 94 104 ARG A C 1
ATOM 799 O O . ARG A 1 104 ? 6.469 -19.969 -16.266 1 94 104 ARG A O 1
ATOM 806 N N . PRO A 1 105 ? 6.855 -19.984 -14.094 1 96.12 105 PRO A N 1
ATOM 807 C CA . PRO A 1 105 ? 8.039 -20.812 -14.305 1 96.12 105 PRO A CA 1
ATOM 808 C C . PRO A 1 105 ? 7.688 -22.25 -14.711 1 96.12 105 PRO A C 1
ATOM 810 O O . PRO A 1 105 ? 6.586 -22.719 -14.422 1 96.12 105 PRO A O 1
ATOM 813 N N . VAL A 1 106 ? 8.586 -22.906 -15.383 1 96.69 106 VAL A N 1
ATOM 814 C CA . VAL A 1 106 ? 8.445 -24.328 -15.734 1 96.69 106 VAL A CA 1
ATOM 815 C C . VAL A 1 106 ? 8.609 -25.188 -14.484 1 96.69 106 VAL A C 1
ATOM 817 O O . VAL A 1 106 ? 9.492 -24.938 -13.664 1 96.69 106 VAL A O 1
ATOM 820 N N . PRO A 1 107 ? 7.797 -26.234 -14.383 1 98 107 PRO A N 1
ATOM 821 C CA . PRO A 1 107 ? 7.898 -27.109 -13.211 1 98 107 PRO A CA 1
ATOM 822 C C . PRO A 1 107 ? 9.305 -27.672 -13.016 1 98 107 PRO A C 1
ATOM 824 O O . PRO A 1 107 ? 9.906 -28.188 -13.961 1 98 107 PRO A O 1
ATOM 827 N N . GLU A 1 108 ? 9.734 -27.484 -11.922 1 98.19 108 GLU A N 1
ATOM 828 C CA . GLU A 1 108 ? 11.047 -27.969 -11.508 1 98.19 108 GLU A CA 1
ATOM 829 C C . GLU A 1 108 ? 11.273 -27.734 -10.016 1 98.19 108 GLU A C 1
ATOM 831 O O . GLU A 1 108 ? 10.695 -26.812 -9.43 1 98.19 108 GLU A O 1
ATOM 836 N N . ILE A 1 109 ? 12.047 -28.578 -9.422 1 98.56 109 ILE A N 1
ATOM 837 C CA . ILE A 1 109 ? 12.523 -28.359 -8.062 1 98.56 109 ILE A CA 1
ATOM 838 C C . ILE A 1 109 ? 13.969 -27.875 -8.086 1 98.56 109 ILE A C 1
ATOM 840 O O . ILE A 1 109 ? 14.875 -28.641 -8.445 1 98.56 109 ILE A O 1
ATOM 844 N N . HIS A 1 110 ? 14.156 -26.672 -7.797 1 98.5 110 HIS A N 1
ATOM 845 C CA . HIS A 1 110 ? 15.508 -26.109 -7.855 1 98.5 110 HIS A CA 1
ATOM 846 C C . HIS A 1 110 ? 16.438 -26.812 -6.867 1 98.5 110 HIS A C 1
ATOM 848 O O . HIS A 1 110 ? 16.031 -27.109 -5.738 1 98.5 110 HIS A O 1
ATOM 854 N N . PRO A 1 111 ? 17.672 -26.953 -7.145 1 98.19 111 PRO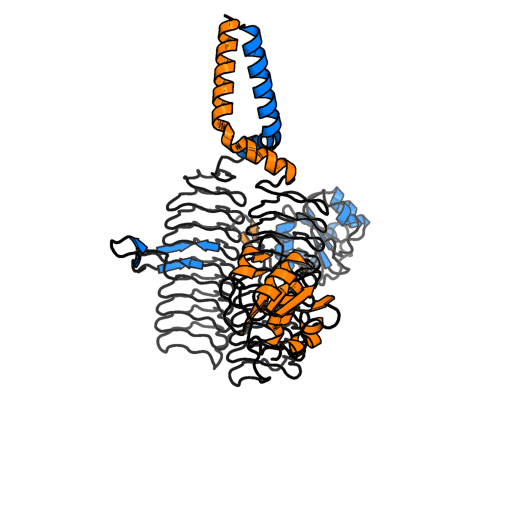 A N 1
ATOM 855 C CA . PRO A 1 111 ? 18.594 -27.719 -6.305 1 98.19 111 PRO A CA 1
ATOM 856 C C . PRO A 1 111 ? 18.859 -27.047 -4.957 1 98.19 111 PRO A C 1
ATOM 858 O O . PRO A 1 111 ? 19.25 -27.719 -4 1 98.19 111 PRO A O 1
ATOM 861 N N . THR A 1 112 ? 18.672 -25.75 -4.875 1 98.31 112 THR A N 1
ATOM 862 C CA . THR A 1 112 ? 18.984 -25.062 -3.629 1 98.31 112 THR A CA 1
ATOM 863 C C . THR A 1 112 ? 17.797 -25.109 -2.674 1 98.31 112 THR A C 1
ATOM 865 O O . THR A 1 112 ? 17.891 -24.625 -1.537 1 98.31 112 THR A O 1
ATOM 868 N N . ALA A 1 113 ? 16.688 -25.578 -3.148 1 98.62 113 ALA A N 1
ATOM 869 C CA . ALA A 1 113 ? 15.547 -25.734 -2.25 1 98.62 113 ALA A CA 1
ATOM 870 C C . ALA A 1 113 ? 15.836 -26.766 -1.172 1 98.62 113 ALA A C 1
ATOM 872 O O . ALA A 1 113 ? 16.516 -27.766 -1.427 1 98.62 113 ALA A O 1
ATOM 873 N N . VAL A 1 114 ? 15.352 -26.484 0.038 1 98.75 114 VAL A N 1
ATOM 874 C CA . VAL A 1 114 ? 15.492 -27.422 1.148 1 98.75 114 VAL A CA 1
ATOM 875 C C . VAL A 1 114 ? 14.133 -28.031 1.495 1 98.75 114 VAL A C 1
ATOM 877 O O . VAL A 1 114 ? 13.258 -27.328 2.008 1 98.75 114 VAL A O 1
ATOM 880 N N . ILE A 1 115 ? 13.961 -29.359 1.213 1 98.81 115 ILE A N 1
ATOM 881 C CA . ILE A 1 115 ? 12.68 -30.031 1.406 1 98.81 115 ILE A CA 1
ATOM 882 C C . ILE A 1 115 ? 12.852 -31.188 2.389 1 98.81 115 ILE A C 1
ATOM 884 O O . ILE A 1 115 ? 13.68 -32.094 2.168 1 98.81 115 ILE A O 1
ATOM 888 N N . HIS A 1 116 ? 12.125 -31.094 3.42 1 98.81 116 HIS A N 1
ATOM 889 C CA . HIS A 1 116 ? 12.18 -32.188 4.395 1 98.81 116 HIS A CA 1
ATOM 890 C C . HIS A 1 116 ? 11.758 -33.5 3.77 1 98.81 116 HIS A C 1
ATOM 892 O O . HIS A 1 116 ? 10.828 -33.562 2.965 1 98.81 116 HIS A O 1
ATOM 898 N N . SER A 1 117 ? 12.266 -34.594 4.246 1 98.56 117 SER A N 1
ATOM 899 C CA . SER A 1 117 ? 12.07 -35.906 3.643 1 98.56 117 SER A CA 1
ATOM 900 C C . SER A 1 117 ? 10.625 -36.375 3.795 1 98.56 117 SER A C 1
ATOM 902 O O . SER A 1 117 ? 10.141 -37.188 2.982 1 98.56 117 SER A O 1
ATOM 904 N N . SER A 1 118 ? 9.961 -35.875 4.84 1 98.62 118 SER A N 1
ATOM 905 C CA . SER A 1 118 ? 8.594 -36.312 5.086 1 98.62 118 SER A CA 1
ATOM 906 C C . SER A 1 118 ? 7.586 -35.5 4.301 1 98.62 118 SER A C 1
ATOM 908 O O . SER A 1 118 ? 6.395 -35.812 4.285 1 98.62 118 SER A O 1
ATOM 910 N N . ALA A 1 119 ? 8.008 -34.438 3.709 1 98.75 119 ALA A N 1
ATOM 911 C CA . ALA A 1 119 ? 7.109 -33.656 2.893 1 98.75 119 ALA A CA 1
ATOM 912 C C . ALA A 1 119 ? 6.68 -34.406 1.639 1 98.75 119 ALA A C 1
ATOM 914 O O . ALA A 1 119 ? 7.453 -35.188 1.082 1 98.75 119 ALA A O 1
ATOM 915 N N . LYS A 1 120 ? 5.469 -34.188 1.268 1 98.75 120 LYS A N 1
ATOM 916 C CA . LYS A 1 120 ? 4.93 -34.781 0.04 1 98.75 120 LYS A CA 1
ATOM 917 C C . LYS A 1 120 ? 4.691 -33.688 -1.017 1 98.75 120 LYS A C 1
ATOM 919 O O . LYS A 1 120 ? 3.896 -32.781 -0.807 1 98.75 120 LYS A O 1
ATOM 924 N N . VAL A 1 121 ? 5.316 -33.844 -2.137 1 98.69 121 VAL A N 1
ATOM 925 C CA . VAL A 1 121 ? 5.215 -32.844 -3.211 1 98.69 121 VAL A CA 1
ATOM 926 C C . VAL A 1 121 ? 4.535 -33.5 -4.422 1 98.69 121 VAL A C 1
ATOM 928 O O . VAL A 1 121 ? 4.961 -34.531 -4.91 1 98.69 121 VAL A O 1
ATOM 931 N N . GLY A 1 122 ? 3.533 -32.844 -4.855 1 98.62 122 GLY A N 1
ATOM 932 C CA . GLY A 1 122 ? 2.746 -33.375 -5.965 1 98.62 122 GLY A CA 1
ATOM 933 C C . GLY A 1 122 ? 3.475 -33.312 -7.293 1 98.62 122 GLY A C 1
ATOM 934 O O . GLY A 1 122 ? 4.688 -33.094 -7.332 1 98.62 122 GLY A O 1
ATOM 935 N N . SER A 1 123 ? 2.699 -33.5 -8.422 1 98.56 123 SER A N 1
ATOM 936 C CA . SER A 1 123 ? 3.24 -33.531 -9.781 1 98.56 123 SER A CA 1
ATOM 937 C C . SER A 1 123 ? 3.227 -32.125 -10.398 1 98.56 123 SER A C 1
ATOM 939 O O . SER A 1 123 ? 2.385 -31.297 -10.047 1 98.56 123 SER A O 1
ATOM 941 N N . ASP A 1 124 ? 4.188 -31.875 -11.328 1 98.44 124 ASP A N 1
ATOM 942 C CA . ASP A 1 124 ? 4.25 -30.641 -12.125 1 98.44 124 ASP A CA 1
ATOM 943 C C . ASP A 1 124 ? 4.332 -29.406 -11.234 1 98.44 124 ASP A C 1
ATOM 945 O O . ASP A 1 124 ? 3.652 -28.406 -11.484 1 98.44 124 ASP A O 1
ATOM 949 N N . VAL A 1 125 ? 5.074 -29.531 -10.18 1 98.69 125 VAL A N 1
ATOM 950 C CA . VAL A 1 125 ? 5.238 -28.453 -9.211 1 98.69 125 VAL A CA 1
ATOM 951 C C . VAL A 1 125 ? 6.531 -27.688 -9.492 1 98.69 125 VAL A C 1
ATOM 953 O O . VAL A 1 125 ? 7.527 -28.281 -9.914 1 98.69 125 VAL A O 1
ATOM 956 N N . TYR A 1 126 ? 6.484 -26.406 -9.352 1 98.81 126 TYR A N 1
ATOM 957 C CA . TYR A 1 126 ? 7.691 -25.594 -9.32 1 98.81 126 TYR A CA 1
ATOM 958 C C . TYR A 1 126 ? 8.078 -25.234 -7.895 1 98.81 126 TYR A C 1
ATOM 960 O O . TYR A 1 126 ? 7.262 -24.688 -7.141 1 98.81 126 TYR A O 1
ATOM 968 N N . VAL A 1 127 ? 9.25 -25.516 -7.484 1 98.88 127 VAL A N 1
ATOM 969 C CA . VAL A 1 127 ? 9.852 -25.078 -6.23 1 98.88 127 VAL A CA 1
ATOM 970 C C . VAL A 1 127 ? 11.117 -24.266 -6.52 1 98.88 127 VAL A C 1
ATOM 972 O O . VAL A 1 127 ? 12.133 -24.828 -6.938 1 98.88 127 VAL A O 1
ATOM 975 N N . GLY A 1 128 ? 11.047 -22.984 -6.254 1 98.75 128 GLY A N 1
ATOM 976 C CA . GLY A 1 128 ? 12.109 -22.078 -6.648 1 98.75 128 GLY A CA 1
ATOM 977 C C . GLY A 1 128 ? 13.312 -22.125 -5.727 1 98.75 128 GLY A C 1
ATOM 978 O O . GLY A 1 128 ? 13.32 -22.875 -4.754 1 98.75 128 GLY A O 1
ATOM 979 N N . PRO A 1 129 ? 14.328 -21.312 -6.117 1 98.75 129 PRO A N 1
ATOM 980 C CA . PRO A 1 129 ? 15.547 -21.281 -5.305 1 98.75 129 PRO A CA 1
ATOM 981 C C . PRO A 1 129 ? 15.281 -20.891 -3.855 1 98.75 129 PRO A C 1
ATOM 983 O O . PRO A 1 129 ? 14.461 -20 -3.592 1 98.75 129 PRO A O 1
ATOM 986 N N . HIS A 1 130 ? 15.914 -21.625 -2.934 1 98.75 130 HIS A N 1
ATOM 987 C CA . HIS A 1 130 ? 16.031 -21.312 -1.516 1 98.75 130 HIS A CA 1
ATOM 988 C C . HIS A 1 130 ? 14.68 -21.406 -0.814 1 98.75 130 HIS A C 1
ATOM 990 O O . HIS A 1 130 ? 14.5 -20.859 0.28 1 98.75 130 HIS A O 1
ATOM 996 N N . VAL A 1 131 ? 13.773 -22.047 -1.45 1 98.88 131 VAL A N 1
ATOM 997 C CA . VAL A 1 131 ? 12.531 -22.406 -0.77 1 98.88 131 VAL A CA 1
ATOM 998 C C . VAL A 1 131 ? 12.82 -23.406 0.345 1 98.88 131 VAL A C 1
ATOM 1000 O O . VAL A 1 131 ? 13.664 -24.297 0.187 1 98.88 131 VAL A O 1
ATOM 1003 N N . VAL A 1 132 ? 12.133 -23.219 1.463 1 98.94 132 VAL A N 1
ATOM 1004 C CA . VAL A 1 132 ? 12.25 -24.156 2.564 1 98.94 132 VAL A CA 1
ATOM 1005 C C . VAL A 1 132 ? 10.891 -24.781 2.855 1 98.94 132 VAL A C 1
ATOM 1007 O O . VAL A 1 132 ? 9.93 -24.078 3.172 1 98.94 132 VAL A O 1
ATOM 1010 N N . ILE A 1 133 ? 10.758 -26.141 2.744 1 98.94 133 ILE A N 1
ATOM 1011 C CA . ILE A 1 133 ? 9.555 -26.922 3.027 1 98.94 133 ILE A CA 1
ATOM 1012 C C . ILE A 1 133 ? 9.812 -27.875 4.191 1 98.94 133 ILE A C 1
ATOM 1014 O O . ILE A 1 133 ? 10.609 -28.797 4.07 1 98.94 133 ILE A O 1
ATOM 1018 N N . GLN A 1 134 ? 9.125 -27.641 5.23 1 98.88 134 GLN A N 1
ATOM 1019 C CA . GLN A 1 134 ? 9.438 -28.344 6.465 1 98.88 134 GLN A CA 1
ATOM 1020 C C . GLN A 1 134 ? 8.633 -29.641 6.57 1 98.88 134 GLN A C 1
ATOM 1022 O O . GLN A 1 134 ? 7.992 -30.062 5.602 1 98.88 134 GLN A O 1
ATOM 1027 N N . GLN A 1 135 ? 8.758 -30.359 7.73 1 98.75 135 GLN A N 1
ATOM 1028 C CA . GLN A 1 135 ? 8.258 -31.703 7.938 1 98.75 135 GLN A CA 1
ATOM 1029 C C . GLN A 1 135 ? 6.734 -31.766 7.805 1 98.75 135 GLN A C 1
ATOM 1031 O O . GLN A 1 135 ? 6.035 -30.859 8.273 1 98.75 135 GLN A O 1
ATOM 1036 N N . GLY A 1 136 ? 6.215 -32.719 7.191 1 98.75 136 GLY A N 1
ATOM 1037 C CA . GLY A 1 136 ? 4.793 -33.031 7.172 1 98.75 136 GLY A CA 1
ATOM 1038 C C . GLY A 1 136 ? 3.998 -32.125 6.23 1 98.75 136 GLY A C 1
ATOM 1039 O O . GLY A 1 136 ? 2.766 -32.156 6.238 1 98.75 136 GLY A O 1
ATOM 1040 N N . VAL A 1 137 ? 4.664 -31.375 5.441 1 98.88 137 VAL A N 1
ATOM 1041 C CA . VAL A 1 137 ? 3.996 -30.484 4.5 1 98.88 137 VAL A CA 1
ATOM 1042 C C . VAL A 1 137 ? 3.502 -31.281 3.293 1 98.88 137 VAL A C 1
ATOM 1044 O O . VAL A 1 137 ? 4.172 -32.219 2.84 1 98.88 137 VAL A O 1
ATOM 1047 N N . GLU A 1 138 ? 2.334 -30.953 2.809 1 98.94 138 GLU A N 1
ATOM 1048 C CA . GLU A 1 138 ? 1.769 -31.516 1.588 1 98.94 138 GLU A CA 1
ATOM 1049 C C . GLU A 1 138 ? 1.528 -30.438 0.536 1 98.94 138 GLU A C 1
ATOM 1051 O O . GLU A 1 138 ? 0.803 -29.469 0.784 1 98.94 138 GLU A O 1
ATOM 1056 N N . ILE A 1 139 ? 2.086 -30.625 -0.643 1 98.88 139 ILE A N 1
ATOM 1057 C CA . ILE A 1 139 ? 1.931 -29.688 -1.753 1 98.88 139 ILE A CA 1
ATOM 1058 C C . ILE A 1 139 ? 1.174 -30.359 -2.895 1 98.88 139 ILE A C 1
ATOM 1060 O O . ILE A 1 139 ? 1.575 -31.422 -3.369 1 98.88 139 ILE A O 1
ATOM 1064 N N . GLY A 1 140 ? 0.169 -29.734 -3.312 1 98.88 140 GLY A N 1
ATOM 1065 C CA . GLY A 1 140 ? -0.662 -30.297 -4.371 1 98.88 140 GLY A CA 1
ATOM 1066 C C . GLY A 1 140 ? -0.034 -30.172 -5.746 1 98.88 140 GLY A C 1
ATOM 1067 O O . GLY A 1 140 ? 1.002 -29.531 -5.91 1 98.88 140 GLY A O 1
ATOM 1068 N N . ASP A 1 141 ? -0.762 -30.781 -6.77 1 98.88 141 ASP A N 1
ATOM 1069 C CA . ASP A 1 141 ? -0.283 -30.797 -8.148 1 98.88 141 ASP A CA 1
ATOM 1070 C C . ASP A 1 141 ? -0.322 -29.391 -8.758 1 98.88 141 ASP A C 1
ATOM 1072 O O . ASP A 1 141 ? -1.256 -28.625 -8.508 1 98.88 141 ASP A O 1
ATOM 1076 N N . GLY A 1 142 ? 0.715 -29.094 -9.508 1 98.69 142 GLY A N 1
ATOM 1077 C CA . GLY A 1 142 ? 0.723 -27.875 -10.281 1 98.69 142 GLY A CA 1
ATOM 1078 C C . GLY A 1 142 ? 0.983 -26.641 -9.438 1 98.69 142 GLY A C 1
ATOM 1079 O O . GLY A 1 142 ? 0.847 -25.516 -9.922 1 98.69 142 GLY A O 1
ATOM 1080 N N . ALA A 1 143 ? 1.297 -26.797 -8.188 1 98.81 143 ALA A N 1
ATOM 1081 C CA . ALA A 1 143 ? 1.587 -25.656 -7.328 1 98.81 143 ALA A CA 1
ATOM 1082 C C . ALA A 1 143 ? 2.867 -24.953 -7.766 1 98.81 143 ALA A C 1
ATOM 1084 O O . ALA A 1 143 ? 3.768 -25.578 -8.328 1 98.81 143 ALA A O 1
ATOM 1085 N N . ILE A 1 144 ? 2.875 -23.672 -7.609 1 98.88 144 ILE A N 1
ATOM 1086 C CA . ILE A 1 144 ? 4.039 -22.844 -7.918 1 98.88 144 ILE A CA 1
ATOM 1087 C C . ILE A 1 144 ? 4.531 -22.156 -6.648 1 98.88 144 ILE A C 1
ATOM 1089 O O . ILE A 1 144 ? 3.83 -21.312 -6.082 1 98.88 144 ILE A O 1
ATOM 1093 N N . ILE A 1 145 ? 5.723 -22.453 -6.211 1 98.94 145 ILE A N 1
ATOM 1094 C CA . ILE A 1 145 ? 6.316 -21.875 -5.012 1 98.94 145 ILE A CA 1
ATOM 1095 C C . ILE A 1 145 ? 7.551 -21.062 -5.395 1 98.94 145 ILE A C 1
ATOM 1097 O O . ILE A 1 145 ? 8.609 -21.625 -5.676 1 98.94 145 ILE A O 1
ATOM 1101 N N . HIS A 1 146 ? 7.473 -19.766 -5.367 1 98.88 146 HIS A N 1
ATOM 1102 C CA . HIS A 1 146 ? 8.531 -18.859 -5.812 1 98.88 146 HIS A CA 1
ATOM 1103 C C . HIS A 1 146 ? 9.664 -18.797 -4.789 1 98.88 146 HIS A C 1
ATOM 1105 O O . HIS A 1 146 ? 9.539 -19.328 -3.688 1 98.88 146 HIS A O 1
ATOM 1111 N N . PRO A 1 147 ? 10.766 -18.172 -5.16 1 98.88 147 PRO A N 1
ATOM 1112 C CA . PRO A 1 147 ? 11.977 -18.203 -4.344 1 98.88 147 PRO A CA 1
ATOM 1113 C C . PRO A 1 147 ? 11.758 -17.656 -2.934 1 98.88 147 PRO A C 1
ATOM 1115 O O . PRO A 1 147 ? 10.969 -16.734 -2.742 1 98.88 147 PRO A O 1
ATOM 1118 N N . ASN A 1 148 ? 12.445 -18.234 -1.989 1 98.81 148 ASN A N 1
ATOM 1119 C CA . ASN A 1 148 ? 12.617 -17.766 -0.617 1 98.81 148 ASN A CA 1
ATOM 1120 C C . ASN A 1 148 ? 11.328 -17.922 0.191 1 98.81 148 ASN A C 1
ATOM 1122 O O . ASN A 1 148 ? 11.211 -17.375 1.283 1 98.81 148 ASN A O 1
ATOM 1126 N N . VAL A 1 149 ? 10.383 -18.641 -0.309 1 98.94 149 VAL A N 1
ATOM 1127 C CA . VAL A 1 149 ? 9.195 -19 0.469 1 98.94 149 VAL A CA 1
ATOM 1128 C C . VAL A 1 149 ? 9.57 -20 1.561 1 98.94 149 VAL A C 1
ATOM 1130 O O . VAL A 1 149 ? 10.367 -20.906 1.33 1 98.94 149 VAL A O 1
ATOM 1133 N N . VAL A 1 150 ? 8.992 -19.781 2.74 1 98.94 150 VAL A N 1
ATOM 1134 C CA . VAL A 1 150 ? 9.18 -20.719 3.844 1 98.94 150 VAL A CA 1
ATOM 1135 C C . VAL A 1 150 ? 7.832 -21.281 4.27 1 98.94 150 VAL A C 1
ATOM 1137 O O . VAL A 1 150 ? 6.891 -20.547 4.555 1 98.94 150 VAL A O 1
ATOM 1140 N N . ILE A 1 151 ? 7.715 -22.625 4.328 1 98.94 151 ILE A N 1
ATOM 1141 C CA . ILE A 1 151 ? 6.496 -23.328 4.715 1 98.94 151 ILE A CA 1
ATOM 1142 C C . ILE A 1 151 ? 6.758 -24.156 5.965 1 98.94 151 ILE A C 1
ATOM 1144 O O . ILE A 1 151 ? 7.551 -25.109 5.938 1 98.94 151 ILE A O 1
ATOM 1148 N N . TYR A 1 152 ? 6.102 -23.797 7.02 1 98.94 152 TYR A N 1
ATOM 1149 C CA . TYR A 1 152 ? 6.27 -24.453 8.312 1 98.94 152 TYR A CA 1
ATOM 1150 C C . TYR A 1 152 ? 5.598 -25.828 8.32 1 98.94 152 TYR A C 1
ATOM 1152 O O . TYR A 1 152 ? 4.859 -26.172 7.391 1 98.94 152 TYR A O 1
ATOM 1160 N N . PRO A 1 153 ? 5.82 -26.656 9.352 1 98.88 153 PRO A N 1
ATOM 1161 C CA . PRO A 1 153 ? 5.398 -28.062 9.383 1 98.88 153 PRO A CA 1
ATOM 1162 C C . PRO A 1 153 ? 3.885 -28.219 9.289 1 98.88 153 PRO A C 1
ATOM 1164 O O . PRO A 1 153 ? 3.137 -27.375 9.781 1 98.88 153 PRO A O 1
ATOM 1167 N N . ASP A 1 154 ? 3.436 -29.266 8.719 1 98.81 154 ASP A N 1
ATOM 1168 C CA . ASP A 1 154 ? 2.078 -29.812 8.719 1 98.81 154 ASP A CA 1
ATOM 1169 C C . ASP A 1 154 ? 1.12 -28.875 7.98 1 98.81 154 ASP A C 1
ATOM 1171 O O . ASP A 1 154 ? -0.056 -28.781 8.336 1 98.81 154 ASP A O 1
ATOM 1175 N N . THR A 1 155 ? 1.672 -28.156 7.094 1 98.88 155 THR A N 1
ATOM 1176 C CA . THR A 1 155 ? 0.889 -27.281 6.223 1 98.88 155 THR A CA 1
ATOM 1177 C C . THR A 1 155 ? 0.399 -28.047 4.996 1 98.88 155 THR A C 1
ATOM 1179 O O . THR A 1 155 ? 1.06 -28.984 4.539 1 98.88 155 THR A O 1
ATOM 1182 N N . LYS A 1 156 ? -0.76 -27.672 4.527 1 98.94 156 LYS A N 1
ATOM 1183 C CA . LYS A 1 156 ? -1.298 -28.219 3.287 1 98.94 156 LYS A CA 1
ATOM 1184 C C . LYS A 1 156 ? -1.528 -27.125 2.25 1 98.94 156 LYS A C 1
ATOM 1186 O O . LYS A 1 156 ? -2.213 -26.141 2.525 1 98.94 156 LYS A O 1
ATOM 1191 N N . ILE A 1 157 ? -0.978 -27.297 1.044 1 98.94 157 ILE A N 1
ATOM 1192 C CA . ILE A 1 157 ? -1.142 -26.375 -0.082 1 98.94 157 ILE A CA 1
ATOM 1193 C C . ILE A 1 157 ? -1.881 -27.078 -1.216 1 98.94 157 ILE A C 1
ATOM 1195 O O . ILE A 1 157 ? -1.432 -28.125 -1.707 1 98.94 157 ILE A O 1
ATOM 1199 N N . GLY A 1 158 ? -2.924 -26.5 -1.649 1 98.94 158 GLY A N 1
ATOM 1200 C CA . GLY A 1 158 ? -3.777 -27.141 -2.645 1 98.94 158 GLY A CA 1
ATOM 1201 C C . GLY A 1 158 ? -3.225 -27.031 -4.055 1 98.94 158 GLY A C 1
ATOM 1202 O O . GLY A 1 158 ? -2.24 -26.328 -4.293 1 98.94 158 GLY A O 1
ATOM 1203 N N . ASP A 1 159 ? -3.98 -27.719 -4.996 1 98.88 159 ASP A N 1
ATOM 1204 C CA . ASP A 1 159 ? -3.57 -27.812 -6.395 1 98.88 159 ASP A CA 1
ATOM 1205 C C . ASP A 1 159 ? -3.537 -26.438 -7.051 1 98.88 159 ASP A C 1
ATOM 1207 O O . ASP A 1 159 ? -4.414 -25.609 -6.809 1 98.88 159 ASP A O 1
ATOM 1211 N N . ARG A 1 160 ? -2.443 -26.141 -7.875 1 98.69 160 ARG A N 1
ATOM 1212 C CA . ARG A 1 160 ? -2.336 -24.984 -8.75 1 98.69 160 ARG A CA 1
ATOM 1213 C C . ARG A 1 160 ? -2.279 -23.688 -7.945 1 98.69 160 ARG A C 1
ATOM 1215 O O . ARG A 1 160 ? -2.576 -22.609 -8.469 1 98.69 160 ARG A O 1
ATOM 1222 N N . THR A 1 161 ? -2.008 -23.844 -6.676 1 98.81 161 THR A N 1
ATOM 1223 C CA . THR A 1 161 ? -1.854 -22.672 -5.824 1 98.81 161 THR A CA 1
ATOM 1224 C C . THR A 1 161 ? -0.47 -22.047 -6 1 98.81 161 THR A C 1
ATOM 1226 O O . THR A 1 161 ? 0.528 -22.766 -6.09 1 98.81 161 THR A O 1
ATOM 1229 N N . THR A 1 162 ? -0.456 -20.734 -6.102 1 98.88 162 THR A N 1
ATOM 1230 C CA . THR A 1 162 ? 0.792 -20 -6.27 1 98.88 162 THR A CA 1
ATOM 1231 C C . THR A 1 162 ? 1.17 -19.266 -4.98 1 98.88 162 THR A C 1
ATOM 1233 O O . THR A 1 162 ? 0.366 -18.516 -4.426 1 98.88 162 THR A O 1
ATOM 1236 N N . LEU A 1 163 ? 2.383 -19.484 -4.465 1 98.94 163 LEU A N 1
ATOM 1237 C CA . LEU A 1 163 ? 3 -18.734 -3.377 1 98.94 163 LEU A CA 1
ATOM 1238 C C . LEU A 1 163 ? 4.121 -17.844 -3.902 1 98.94 163 LEU A C 1
ATOM 1240 O O . LEU A 1 163 ? 5.176 -18.344 -4.305 1 98.94 163 LEU A O 1
ATOM 1244 N N . HIS A 1 164 ? 3.91 -16.562 -3.893 1 98.88 164 HIS A N 1
ATOM 1245 C CA . HIS A 1 164 ? 4.906 -15.633 -4.418 1 98.88 164 HIS A CA 1
ATOM 1246 C C . HIS A 1 164 ? 6.066 -15.461 -3.441 1 98.88 164 HIS A C 1
ATOM 1248 O O . HIS A 1 164 ? 5.965 -15.852 -2.277 1 98.88 164 HIS A O 1
ATOM 1254 N N . ALA A 1 165 ? 7.09 -14.828 -3.936 1 98.88 165 ALA A N 1
ATOM 1255 C CA . ALA A 1 165 ? 8.391 -14.773 -3.266 1 98.88 165 ALA A CA 1
ATOM 1256 C C . ALA A 1 165 ? 8.258 -14.164 -1.872 1 98.88 165 ALA A C 1
ATOM 1258 O O . ALA A 1 165 ? 7.504 -13.211 -1.67 1 98.88 165 ALA A O 1
ATOM 1259 N N . ASN A 1 166 ? 9.031 -14.734 -0.933 1 98.75 166 ASN A N 1
ATOM 1260 C CA . ASN A 1 166 ? 9.266 -14.195 0.405 1 98.75 166 ASN A CA 1
ATOM 1261 C C . ASN A 1 166 ? 8 -14.242 1.257 1 98.75 166 ASN A C 1
ATOM 1263 O O . ASN A 1 166 ? 7.938 -13.625 2.32 1 98.75 166 ASN A O 1
ATOM 1267 N N . CYS A 1 167 ? 6.914 -14.891 0.797 1 98.69 167 CYS A N 1
ATOM 1268 C CA . CYS A 1 167 ? 5.812 -15.094 1.732 1 98.69 167 CYS A CA 1
ATOM 1269 C C . CYS A 1 167 ? 6.121 -16.234 2.699 1 98.69 167 CYS A C 1
ATOM 1271 O O . CYS A 1 167 ? 7.074 -16.984 2.498 1 98.69 167 CYS A O 1
ATOM 1273 N N . THR A 1 168 ? 5.363 -16.297 3.805 1 98.94 168 THR A N 1
ATOM 1274 C CA . THR A 1 168 ? 5.578 -17.297 4.836 1 98.94 168 THR A CA 1
ATOM 1275 C C . THR A 1 168 ? 4.258 -17.969 5.227 1 98.94 168 THR A C 1
ATOM 1277 O O . THR A 1 168 ? 3.271 -17.281 5.5 1 98.94 168 THR A O 1
ATOM 1280 N N . ILE A 1 169 ? 4.242 -19.297 5.227 1 98.94 169 ILE A N 1
ATOM 1281 C CA . ILE A 1 169 ? 3.074 -20.078 5.645 1 98.94 169 ILE A CA 1
ATOM 1282 C C . ILE A 1 169 ? 3.373 -20.781 6.961 1 98.94 169 ILE A C 1
ATOM 1284 O O . ILE A 1 169 ? 4.242 -21.656 7.023 1 98.94 169 ILE A O 1
ATOM 1288 N N . HIS A 1 170 ? 2.66 -20.422 7.953 1 98.94 170 HIS A N 1
ATOM 1289 C CA . HIS A 1 170 ? 2.928 -20.938 9.289 1 98.94 170 HIS A CA 1
ATOM 1290 C C . HIS A 1 170 ? 2.285 -22.297 9.492 1 98.94 170 HIS A C 1
ATOM 1292 O O . HIS A 1 170 ? 1.53 -22.766 8.633 1 98.94 170 HIS A O 1
ATOM 1298 N N . GLU A 1 171 ? 2.541 -22.922 10.617 1 98.75 171 GLU A N 1
ATOM 1299 C CA . GLU A 1 171 ? 2.299 -24.344 10.875 1 98.75 171 GLU A CA 1
ATOM 1300 C C . GLU A 1 171 ? 0.812 -24.672 10.789 1 98.75 171 GLU A C 1
ATOM 1302 O O . GLU A 1 171 ? -0.034 -23.859 11.172 1 98.75 171 GLU A O 1
ATOM 1307 N N . ARG A 1 172 ? 0.457 -25.781 10.242 1 98.62 172 ARG A N 1
ATOM 1308 C CA . ARG A 1 172 ? -0.852 -26.438 10.227 1 98.62 172 ARG A CA 1
ATOM 1309 C C . ARG A 1 172 ? -1.84 -25.641 9.375 1 98.62 172 ARG A C 1
ATOM 1311 O O . ARG A 1 172 ? -3.031 -25.969 9.344 1 98.62 172 ARG A O 1
ATOM 1318 N N . THR A 1 173 ? -1.369 -24.625 8.711 1 98.94 173 THR A N 1
ATOM 1319 C CA . THR A 1 173 ? -2.219 -23.859 7.805 1 98.94 173 THR A CA 1
ATOM 1320 C C . THR A 1 173 ? -2.717 -24.734 6.664 1 98.94 173 THR A C 1
ATOM 1322 O O . THR A 1 173 ? -1.983 -25.594 6.164 1 98.94 173 THR A O 1
ATOM 1325 N N . ARG A 1 174 ? -3.967 -24.516 6.25 1 98.94 174 ARG A N 1
ATOM 1326 C CA . ARG A 1 174 ? -4.566 -25.203 5.117 1 98.94 174 ARG A CA 1
ATOM 1327 C C . ARG A 1 174 ? -4.996 -24.219 4.035 1 98.94 174 ARG A C 1
ATOM 1329 O O . ARG A 1 174 ? -5.93 -23.438 4.234 1 98.94 174 ARG A O 1
ATOM 1336 N N . ILE A 1 175 ? -4.344 -24.328 2.928 1 98.94 175 ILE A N 1
ATOM 1337 C CA . ILE A 1 175 ? -4.66 -23.469 1.793 1 98.94 175 ILE A CA 1
ATOM 1338 C C . ILE A 1 175 ? -5.234 -24.312 0.653 1 98.94 175 ILE A C 1
ATOM 1340 O O . ILE A 1 175 ? -4.645 -25.312 0.254 1 98.94 175 ILE A O 1
ATOM 1344 N N . GLY A 1 176 ? -6.367 -23.906 0.139 1 98.88 176 GLY A N 1
ATOM 1345 C CA . GLY A 1 176 ? -7.062 -24.656 -0.902 1 98.88 176 GLY A CA 1
ATOM 1346 C C . GLY A 1 176 ? -6.395 -24.531 -2.26 1 98.88 176 GLY A C 1
ATOM 1347 O O . GLY A 1 176 ? -5.234 -24.125 -2.357 1 98.88 176 GLY A O 1
ATOM 1348 N N . ALA A 1 177 ? -7.168 -25 -3.311 1 98.88 177 ALA A N 1
ATOM 1349 C CA . ALA A 1 177 ? -6.676 -24.984 -4.688 1 98.88 177 ALA A CA 1
ATOM 1350 C C . ALA A 1 177 ? -6.859 -23.609 -5.32 1 98.88 177 ALA A C 1
ATOM 1352 O O . ALA A 1 177 ? -7.742 -22.844 -4.926 1 98.88 177 ALA A O 1
ATOM 1353 N N . ASP A 1 178 ? -5.988 -23.328 -6.266 1 98.5 178 ASP A N 1
ATOM 1354 C CA . ASP A 1 178 ? -6.121 -22.156 -7.129 1 98.5 178 ASP A CA 1
ATOM 1355 C C . ASP A 1 178 ? -6.047 -20.859 -6.32 1 98.5 178 ASP A C 1
ATOM 1357 O O . ASP A 1 178 ? -6.734 -19.891 -6.633 1 98.5 178 ASP A O 1
ATOM 1361 N N . CYS A 1 179 ? -5.34 -20.875 -5.199 1 98.81 179 CYS A N 1
ATOM 1362 C CA . CYS A 1 179 ? -5.109 -19.672 -4.406 1 98.81 179 CYS A CA 1
ATOM 1363 C C . CYS A 1 179 ? -3.865 -18.938 -4.883 1 98.81 179 CYS A C 1
ATOM 1365 O O . CYS A 1 179 ? -3.023 -19.516 -5.574 1 98.81 179 CYS A O 1
ATOM 1367 N N . VAL A 1 180 ? -3.826 -17.703 -4.637 1 98.75 180 VAL A N 1
ATOM 1368 C CA . VAL A 1 180 ? -2.648 -16.875 -4.879 1 98.75 180 VAL A CA 1
ATOM 1369 C C . VAL A 1 180 ? -2.277 -16.109 -3.611 1 98.75 180 VAL A C 1
ATOM 1371 O O . VAL A 1 180 ? -3.062 -15.297 -3.115 1 98.75 180 VAL A O 1
ATOM 1374 N N . ILE A 1 181 ? -1.102 -16.391 -3.049 1 98.94 181 ILE A N 1
ATOM 1375 C CA . ILE A 1 181 ? -0.542 -15.664 -1.918 1 98.94 181 ILE A CA 1
ATOM 1376 C C . ILE A 1 181 ? 0.606 -14.773 -2.393 1 98.94 181 ILE A C 1
ATOM 1378 O O . ILE A 1 181 ? 1.664 -15.273 -2.783 1 98.94 181 ILE A O 1
ATOM 1382 N N . HIS A 1 182 ? 0.436 -13.461 -2.332 1 98.88 182 HIS A N 1
ATOM 1383 C CA . HIS A 1 182 ? 1.402 -12.531 -2.91 1 98.88 182 HIS A CA 1
ATOM 1384 C C . HIS A 1 182 ? 2.605 -12.352 -1.99 1 98.88 182 HIS A C 1
ATOM 1386 O O . HIS A 1 182 ? 2.619 -12.859 -0.869 1 98.88 182 HIS A O 1
ATOM 1392 N N . SER A 1 183 ? 3.59 -11.633 -2.496 1 98.94 183 SER A N 1
ATOM 1393 C CA . SER A 1 183 ? 4.898 -11.5 -1.862 1 98.94 183 SER A CA 1
ATOM 1394 C C . SER A 1 183 ? 4.785 -10.844 -0.49 1 98.94 183 SER A C 1
ATOM 1396 O O . SER A 1 183 ? 4.039 -9.875 -0.318 1 98.94 183 SER A O 1
ATOM 1398 N N . GLY A 1 184 ? 5.543 -11.383 0.485 1 98.81 184 GLY A N 1
ATOM 1399 C CA . GLY A 1 184 ? 5.668 -10.805 1.812 1 98.81 184 GLY A CA 1
ATOM 1400 C C . GLY A 1 184 ? 4.496 -11.125 2.719 1 98.81 184 GLY A C 1
ATOM 1401 O O . GLY A 1 184 ? 4.547 -10.867 3.924 1 98.81 184 GLY A O 1
ATOM 1402 N N . ALA A 1 185 ? 3.414 -11.695 2.166 1 98.88 185 ALA A N 1
ATOM 1403 C CA . ALA A 1 185 ? 2.256 -12.031 2.988 1 98.88 185 ALA A CA 1
ATOM 1404 C C . ALA A 1 185 ? 2.607 -13.117 4.004 1 98.88 185 ALA A C 1
ATOM 1406 O O . ALA A 1 185 ? 3.482 -13.953 3.754 1 98.88 185 ALA A O 1
ATOM 1407 N N . VAL A 1 186 ? 1.935 -13.094 5.156 1 98.94 186 VAL A N 1
ATOM 1408 C CA . VAL A 1 186 ? 2.129 -14.094 6.207 1 98.94 186 VAL A CA 1
ATOM 1409 C C . VAL A 1 186 ? 0.791 -14.734 6.566 1 98.94 186 VAL A C 1
ATOM 1411 O O . VAL A 1 186 ? -0.131 -14.047 7.016 1 98.94 186 VAL A O 1
ATOM 1414 N N . ILE A 1 187 ? 0.665 -16.062 6.41 1 98.94 187 ILE A N 1
ATOM 1415 C CA . ILE A 1 187 ? -0.575 -16.781 6.676 1 98.94 187 ILE A CA 1
ATOM 1416 C C . ILE A 1 187 ? -0.388 -17.703 7.883 1 98.94 187 ILE A C 1
ATOM 1418 O O . ILE A 1 187 ? 0.554 -18.5 7.93 1 98.94 187 ILE A O 1
ATOM 1422 N N . GLY A 1 188 ? -1.258 -17.484 8.891 1 98.88 188 GLY A N 1
ATOM 1423 C CA . GLY A 1 188 ? -1.356 -18.453 9.984 1 98.88 188 GLY A CA 1
ATOM 1424 C C . GLY A 1 188 ? -0.435 -18.125 11.141 1 98.88 188 GLY A C 1
ATOM 1425 O O . GLY A 1 188 ? -0.161 -18.984 11.984 1 98.88 188 GLY A O 1
ATOM 1426 N N . ALA A 1 189 ? 0.176 -16.984 11.211 1 98.69 189 ALA A N 1
ATOM 1427 C CA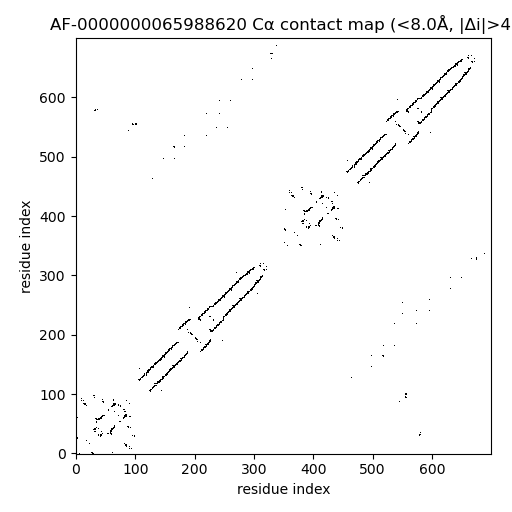 . ALA A 1 189 ? 0.992 -16.594 12.352 1 98.69 189 ALA A CA 1
ATOM 1428 C C . ALA A 1 189 ? 0.146 -16.484 13.617 1 98.69 189 ALA A C 1
ATOM 1430 O O . ALA A 1 189 ? -1.085 -16.5 13.555 1 98.69 189 ALA A O 1
ATOM 1431 N N . GLU A 1 190 ? 0.863 -16.391 14.781 1 98.31 190 GLU A N 1
ATOM 1432 C CA . GLU A 1 190 ? 0.159 -16.328 16.062 1 98.31 190 GLU A CA 1
ATOM 1433 C C . GLU A 1 190 ? -0.657 -15.039 16.172 1 98.31 190 GLU A C 1
ATOM 1435 O O . GLU A 1 190 ? -0.159 -13.953 15.875 1 98.31 190 GLU A O 1
ATOM 1440 N N . GLY A 1 191 ? -1.884 -15.211 16.641 1 97.5 191 GLY A N 1
ATOM 1441 C CA . GLY A 1 191 ? -2.723 -14.055 16.891 1 97.5 191 GLY A CA 1
ATOM 1442 C C . GLY A 1 191 ? -2.273 -13.234 18.078 1 97.5 191 GLY A C 1
ATOM 1443 O O . GLY A 1 191 ? -1.458 -13.695 18.891 1 97.5 191 GLY A O 1
ATOM 1444 N N . PHE A 1 192 ? -2.746 -12.047 18.172 1 96.56 192 PHE A N 1
ATOM 1445 C CA . PHE A 1 192 ? -2.443 -11.109 19.25 1 96.56 192 PHE A CA 1
ATOM 1446 C C . PHE A 1 192 ? -3.227 -11.461 20.516 1 96.56 192 PHE A C 1
ATOM 1448 O O . PHE A 1 192 ? -4.051 -10.672 20.969 1 96.56 192 PHE A O 1
ATOM 1455 N N . GLY A 1 193 ? -2.9 -12.633 20.984 1 95.38 193 GLY A N 1
ATOM 1456 C CA . GLY A 1 193 ? -3.602 -13.172 22.141 1 95.38 193 GLY A CA 1
ATOM 1457 C C . GLY A 1 193 ? -2.814 -13.039 23.422 1 95.38 193 GLY A C 1
ATOM 1458 O O . GLY A 1 193 ? -1.987 -13.898 23.734 1 95.38 193 GLY A O 1
ATOM 1459 N N . PHE A 1 194 ? -3.025 -12.031 24.234 1 95.44 194 PHE A N 1
ATOM 1460 C CA . PHE A 1 194 ? -2.373 -11.766 25.516 1 95.44 194 PHE A CA 1
ATOM 1461 C C . PHE A 1 194 ? -3.4 -11.391 26.578 1 95.44 194 PHE A C 1
ATOM 1463 O O . PHE A 1 194 ? -4.352 -10.664 26.297 1 95.44 194 PHE A O 1
ATOM 1470 N N . VAL A 1 195 ? -3.189 -11.992 27.75 1 93.12 195 VAL A N 1
ATOM 1471 C CA . VAL A 1 195 ? -4.109 -11.766 28.859 1 93.12 195 VAL A CA 1
ATOM 1472 C C . VAL A 1 195 ? -3.42 -10.938 29.938 1 93.12 195 VAL A C 1
ATOM 1474 O O . VAL A 1 195 ? -2.281 -11.219 30.312 1 93.12 195 VAL A O 1
ATOM 1477 N N . PRO A 1 196 ? -4.047 -9.898 30.391 1 92.81 196 PRO A N 1
ATOM 1478 C CA . PRO A 1 196 ? -3.438 -9.109 31.469 1 92.81 196 PRO A CA 1
ATOM 1479 C C . PRO A 1 196 ? -3.322 -9.891 32.781 1 92.81 196 PRO A C 1
ATOM 1481 O O . PRO A 1 196 ? -4.223 -10.664 33.125 1 92.81 196 PRO A O 1
ATOM 1484 N N . SER A 1 197 ? -2.131 -9.75 33.375 1 93.31 197 SER A N 1
ATOM 1485 C CA . SER A 1 197 ? -1.896 -10.336 34.688 1 93.31 197 SER A CA 1
ATOM 1486 C C . SER A 1 197 ? -1.313 -9.312 35.656 1 93.31 197 SER A C 1
ATOM 1488 O O . SER A 1 197 ? -1.104 -8.156 35.281 1 93.31 197 SER A O 1
ATOM 1490 N N . ARG A 1 198 ? -1.057 -9.734 36.906 1 92.31 198 ARG A N 1
ATOM 1491 C CA . ARG A 1 198 ? -0.512 -8.844 37.906 1 92.31 198 ARG A CA 1
ATOM 1492 C C . ARG A 1 198 ? 0.895 -8.391 37.562 1 92.31 198 ARG A C 1
ATOM 1494 O O . ARG A 1 198 ? 1.324 -7.301 37.938 1 92.31 198 ARG A O 1
ATOM 1501 N N . THR A 1 199 ? 1.495 -9.172 36.812 1 94.19 199 THR A N 1
ATOM 1502 C CA . THR A 1 199 ? 2.896 -8.883 36.531 1 94.19 199 THR A CA 1
ATOM 1503 C C . THR A 1 199 ? 3.072 -8.445 35.094 1 94.19 199 THR A C 1
ATOM 1505 O O . THR A 1 199 ? 4.199 -8.305 34.594 1 94.19 199 THR A O 1
ATOM 1508 N N . GLY A 1 200 ? 1.953 -8.219 34.312 1 94.62 200 GLY A N 1
ATOM 1509 C CA . GLY A 1 200 ? 2.047 -7.816 32.906 1 94.62 200 GLY A CA 1
ATOM 1510 C C . GLY A 1 200 ? 1.238 -8.695 31.969 1 94.62 200 GLY A C 1
ATOM 1511 O O . GLY A 1 200 ? 0.172 -9.195 32.344 1 94.62 200 GLY A O 1
ATOM 1512 N N . TRP A 1 201 ? 1.671 -8.766 30.703 1 94.62 201 TRP A N 1
ATOM 1513 C CA . TRP A 1 201 ? 0.945 -9.555 29.719 1 94.62 201 TRP A CA 1
ATOM 1514 C C . TRP A 1 201 ? 1.396 -11.008 29.734 1 94.62 201 TRP A C 1
ATOM 1516 O O . TRP A 1 201 ? 2.592 -11.297 29.641 1 94.62 201 TRP A O 1
ATOM 1526 N N . LEU A 1 202 ? 0.31 -11.891 29.859 1 94.94 202 LEU A N 1
ATOM 1527 C CA . LEU A 1 202 ? 0.555 -13.32 29.703 1 94.94 202 LEU A CA 1
ATOM 1528 C C . LEU A 1 202 ? 0.146 -13.797 28.312 1 94.94 202 LEU A C 1
ATOM 1530 O O . LEU A 1 202 ? -0.998 -13.594 27.891 1 94.94 202 LEU A O 1
ATOM 1534 N N . LYS A 1 203 ? 1.102 -14.422 27.719 1 95.12 203 LYS A N 1
ATOM 1535 C CA . LYS A 1 203 ? 0.846 -14.922 26.375 1 95.12 203 LYS A CA 1
ATOM 1536 C C . LYS A 1 203 ? -0.14 -16.094 26.406 1 95.12 203 LYS A C 1
ATOM 1538 O O . LYS A 1 203 ? 0.027 -17.031 27.188 1 95.12 203 LYS A O 1
ATOM 1543 N N . MET A 1 204 ? -1.23 -15.977 25.609 1 94.88 204 MET A N 1
ATOM 1544 C CA . MET A 1 204 ? -2.119 -17.094 25.312 1 94.88 204 MET A CA 1
ATOM 1545 C C . MET A 1 204 ? -1.664 -17.812 24.047 1 94.88 204 MET A C 1
ATOM 1547 O O . MET A 1 204 ? -1.666 -17.25 22.953 1 94.88 204 MET A O 1
ATOM 1551 N N . GLU A 1 205 ? -1.264 -19.031 24.234 1 96.69 205 GLU A N 1
ATOM 1552 C CA . GLU A 1 205 ? -0.805 -19.797 23.062 1 96.69 205 GLU A CA 1
ATOM 1553 C C . GLU A 1 205 ? -1.904 -19.922 22.016 1 96.69 205 GLU A C 1
ATOM 1555 O O . GLU A 1 205 ? -3.074 -20.109 22.359 1 96.69 205 GLU A O 1
ATOM 1560 N N . GLN A 1 206 ? -1.543 -19.719 20.812 1 97.44 206 GLN A N 1
ATOM 1561 C CA . GLN A 1 206 ? -2.465 -19.766 19.672 1 97.44 206 GLN A CA 1
ATOM 1562 C C . GLN A 1 206 ? -2.445 -21.141 19.016 1 97.44 206 GLN A C 1
ATOM 1564 O O . GLN A 1 206 ? -1.843 -21.297 17.953 1 97.44 206 GLN A O 1
ATOM 1569 N N . SER A 1 207 ? -3.178 -22.047 19.516 1 98.25 207 SER A N 1
ATOM 1570 C CA . SER A 1 207 ? -3.09 -23.453 19.141 1 98.25 207 SER A CA 1
ATOM 1571 C C . SER A 1 207 ? -3.939 -23.75 17.922 1 98.25 207 SER A C 1
ATOM 1573 O O . SER A 1 207 ? -3.867 -24.859 17.359 1 98.25 207 SER A O 1
ATOM 1575 N N . GLY A 1 208 ? -4.754 -22.844 17.516 1 98.44 208 GLY A N 1
ATOM 1576 C CA . GLY A 1 208 ? -5.574 -23.062 16.344 1 98.44 208 GLY A CA 1
ATOM 1577 C C . GLY A 1 208 ? -4.777 -23.031 15.047 1 98.44 208 GLY A C 1
ATOM 1578 O O . GLY A 1 208 ? -3.559 -23.219 15.055 1 98.44 208 GLY A O 1
ATOM 1579 N N . TYR A 1 209 ? -5.512 -22.906 13.906 1 98.75 209 TYR A N 1
ATOM 1580 C CA . TYR A 1 209 ? -4.859 -22.828 12.609 1 98.75 209 TYR A CA 1
ATOM 1581 C C . TYR A 1 209 ? -5.695 -22.016 11.625 1 98.75 209 TYR A C 1
ATOM 1583 O O . TYR A 1 209 ? -6.816 -21.609 11.945 1 98.75 209 TYR A O 1
ATOM 1591 N N . THR A 1 210 ? -5.164 -21.703 10.492 1 98.88 210 THR A N 1
ATOM 1592 C CA . THR A 1 210 ? -5.82 -20.891 9.477 1 98.88 210 THR A CA 1
ATOM 1593 C C . THR A 1 210 ? -6.211 -21.734 8.266 1 98.88 210 THR A C 1
ATOM 1595 O O . THR A 1 210 ? -5.453 -22.609 7.84 1 98.88 210 THR A O 1
ATOM 1598 N N . VAL A 1 211 ? -7.418 -21.422 7.715 1 98.94 211 VAL A N 1
ATOM 1599 C CA . VAL A 1 211 ? -7.922 -22.109 6.531 1 98.94 211 VAL A CA 1
ATOM 1600 C C . VAL A 1 211 ? -8.281 -21.094 5.453 1 98.94 211 VAL A C 1
ATOM 1602 O O . VAL A 1 211 ? -9.086 -20.188 5.688 1 98.94 211 VAL A O 1
ATOM 1605 N N . LEU A 1 212 ? -7.66 -21.172 4.34 1 98.94 212 LEU A N 1
ATOM 1606 C CA . LEU A 1 212 ? -8.086 -20.484 3.131 1 98.94 212 LEU A CA 1
ATOM 1607 C C . LEU A 1 212 ? -8.742 -21.453 2.148 1 98.94 212 LEU A C 1
ATOM 1609 O O . LEU A 1 212 ? -8.109 -22.406 1.699 1 98.94 212 LEU A O 1
ATOM 1613 N N . GLU A 1 213 ? -9.953 -21.219 1.813 1 98.88 213 GLU A N 1
ATOM 1614 C CA . GLU A 1 213 ? -10.641 -22.078 0.856 1 98.88 213 GLU A CA 1
ATOM 1615 C C . GLU A 1 213 ? -10.164 -21.812 -0.569 1 98.88 213 GLU A C 1
ATOM 1617 O O . GLU A 1 213 ? -9.281 -20.984 -0.788 1 98.88 213 GLU A O 1
ATOM 1622 N N . ASP A 1 214 ? -10.781 -22.578 -1.529 1 98.75 214 ASP A N 1
ATOM 1623 C CA . ASP A 1 214 ? -10.328 -22.531 -2.916 1 98.75 214 ASP A CA 1
ATOM 1624 C C . ASP A 1 214 ? -10.492 -21.125 -3.504 1 98.75 214 ASP A C 1
ATOM 1626 O O . ASP A 1 214 ? -11.5 -20.453 -3.256 1 98.75 214 ASP A O 1
ATOM 1630 N N . GLY A 1 215 ? -9.492 -20.719 -4.215 1 98.19 215 GLY A N 1
ATOM 1631 C CA . GLY A 1 215 ? -9.617 -19.516 -5.027 1 98.19 215 GLY A CA 1
ATOM 1632 C C . GLY A 1 215 ? -9.383 -18.234 -4.242 1 98.19 215 GLY A C 1
ATOM 1633 O O . GLY A 1 215 ? -9.688 -17.141 -4.727 1 98.19 215 GLY A O 1
ATOM 1634 N N . VAL A 1 216 ? -8.883 -18.312 -3.031 1 98.75 216 VAL A N 1
ATOM 1635 C CA . VAL A 1 216 ? -8.617 -17.125 -2.23 1 98.75 216 VAL A CA 1
ATOM 1636 C C . VAL A 1 216 ? -7.34 -16.438 -2.73 1 98.75 216 VAL A C 1
ATOM 1638 O O . VAL A 1 216 ? -6.352 -17.109 -3.029 1 98.75 216 VAL A O 1
ATOM 1641 N N . VAL A 1 217 ? -7.414 -15.109 -2.863 1 98.81 217 VAL A N 1
ATOM 1642 C CA . VAL A 1 217 ? -6.258 -14.297 -3.215 1 98.81 217 VAL A CA 1
ATOM 1643 C C . VAL A 1 217 ? -5.883 -13.398 -2.039 1 98.81 217 VAL A C 1
ATOM 1645 O O . VAL A 1 217 ? -6.734 -12.688 -1.496 1 98.81 217 VAL A O 1
ATOM 1648 N N . VAL A 1 218 ? -4.605 -13.406 -1.623 1 98.94 218 VAL A N 1
ATOM 1649 C CA . VAL A 1 218 ? -4.121 -12.578 -0.52 1 98.94 218 VAL A CA 1
ATOM 1650 C C . VAL A 1 218 ? -3.014 -11.648 -1.014 1 98.94 218 VAL A C 1
ATOM 1652 O O . VAL A 1 218 ? -1.988 -12.109 -1.521 1 98.94 218 VAL A O 1
ATOM 1655 N N . GLY A 1 219 ? -3.18 -10.352 -0.815 1 98.88 219 GLY A N 1
ATOM 1656 C CA . GLY A 1 219 ? -2.268 -9.352 -1.338 1 98.88 219 GLY A CA 1
ATOM 1657 C C . GLY A 1 219 ? -0.958 -9.273 -0.577 1 98.88 219 GLY A C 1
ATOM 1658 O O . GLY A 1 219 ? -0.793 -9.938 0.449 1 98.88 219 GLY A O 1
ATOM 1659 N N . CYS A 1 220 ? -0.042 -8.398 -1.063 1 98.94 220 CYS A N 1
ATOM 1660 C CA . CYS A 1 220 ? 1.311 -8.266 -0.536 1 98.94 220 CYS A CA 1
ATOM 1661 C C . CYS A 1 220 ? 1.286 -7.762 0.904 1 98.94 220 CYS A C 1
ATOM 1663 O O . CYS A 1 220 ? 0.522 -6.855 1.237 1 98.94 220 CYS A O 1
ATOM 1665 N N . ASN A 1 221 ? 2.201 -8.398 1.787 1 98.88 221 ASN A N 1
ATOM 1666 C CA . ASN A 1 221 ? 2.463 -7.961 3.154 1 98.88 221 ASN A CA 1
ATOM 1667 C C . ASN A 1 221 ? 1.191 -7.965 3.998 1 98.88 221 ASN A C 1
ATOM 1669 O O . ASN A 1 221 ? 1.097 -7.238 4.988 1 98.88 221 ASN A O 1
ATOM 1673 N N . THR A 1 222 ? 0.125 -8.656 3.551 1 98.88 222 THR A N 1
ATOM 1674 C CA . THR A 1 222 ? -1.07 -8.922 4.34 1 98.88 222 THR A CA 1
ATOM 1675 C C . THR A 1 222 ? -0.804 -10.016 5.371 1 98.88 222 THR A C 1
ATOM 1677 O O . THR A 1 222 ? -0.034 -10.945 5.113 1 98.88 222 THR A O 1
ATOM 1680 N N . ALA A 1 223 ? -1.453 -9.859 6.539 1 98.94 223 ALA A N 1
ATOM 1681 C CA . ALA A 1 223 ? -1.289 -10.836 7.613 1 98.94 223 ALA A CA 1
ATOM 1682 C C . ALA A 1 223 ? -2.629 -11.453 8 1 98.94 223 ALA A C 1
ATOM 1684 O O . ALA A 1 223 ? -3.615 -10.734 8.195 1 98.94 223 ALA A O 1
ATOM 1685 N N . ILE A 1 224 ? -2.729 -12.773 8.141 1 98.94 224 ILE A N 1
ATOM 1686 C CA . ILE A 1 224 ? -3.889 -13.523 8.617 1 98.94 224 ILE A CA 1
ATOM 1687 C C . ILE A 1 224 ? -3.488 -14.391 9.805 1 98.94 224 ILE A C 1
ATOM 1689 O O . ILE A 1 224 ? -2.691 -15.328 9.656 1 98.94 224 ILE A O 1
ATOM 1693 N N . ASP A 1 225 ? -4.059 -14.164 10.938 1 98.88 225 ASP A N 1
ATOM 1694 C CA . ASP A 1 225 ? -3.6 -14.773 12.18 1 98.88 225 ASP A CA 1
ATOM 1695 C C . ASP A 1 225 ? -4.422 -16.016 12.516 1 98.88 225 ASP A C 1
ATOM 1697 O O . ASP A 1 225 ? -5.633 -16.047 12.281 1 98.88 225 ASP A O 1
ATOM 1701 N N . ARG A 1 226 ? -3.764 -17 13.141 1 98.81 226 ARG A N 1
ATOM 1702 C CA . ARG A 1 226 ? -4.492 -18.109 13.719 1 98.81 226 ARG A CA 1
ATOM 1703 C C . ARG A 1 226 ? -4.938 -17.797 15.141 1 98.81 226 ARG A C 1
ATOM 1705 O O . ARG A 1 226 ? -4.309 -16.984 15.828 1 98.81 226 ARG A O 1
ATOM 1712 N N . PRO A 1 227 ? -5.984 -18.469 15.57 1 98.38 227 PRO A N 1
ATOM 1713 C CA . PRO A 1 227 ? -6.543 -18.188 16.891 1 98.38 227 PRO A CA 1
ATOM 1714 C C . PRO A 1 227 ? -5.98 -19.109 17.984 1 98.38 227 PRO A C 1
ATOM 1716 O O . PRO A 1 227 ? -5.219 -20.031 17.672 1 98.38 227 PRO A O 1
ATOM 1719 N N . ALA A 1 228 ? -6.367 -18.75 19.219 1 97.38 228 ALA A N 1
ATOM 1720 C CA . ALA A 1 228 ? -5.969 -19.594 20.344 1 97.38 228 ALA A CA 1
ATOM 1721 C C . ALA A 1 228 ? -6.527 -21.016 20.203 1 97.38 228 ALA A C 1
ATOM 1723 O O . ALA A 1 228 ? -5.816 -21.984 20.422 1 97.38 228 ALA A O 1
ATOM 1724 N N . VAL A 1 229 ? -7.832 -21.031 19.922 1 97.5 229 VAL A N 1
ATOM 1725 C CA . VAL A 1 229 ? -8.492 -22.312 19.641 1 97.5 229 VAL A CA 1
ATOM 1726 C C . VAL A 1 229 ? -9.367 -22.188 18.406 1 97.5 229 VAL A C 1
ATOM 1728 O O . VAL A 1 229 ? -9.828 -21.094 18.078 1 97.5 229 VAL A O 1
ATOM 1731 N N . GLY A 1 230 ? -9.453 -23.312 17.719 1 98.12 230 GLY A N 1
ATOM 1732 C CA . GLY A 1 230 ? -10.273 -23.297 16.516 1 98.12 230 GLY A CA 1
ATOM 1733 C C . GLY A 1 230 ? -9.516 -22.828 15.289 1 98.12 230 GLY A C 1
ATOM 1734 O O . GLY A 1 230 ? -8.344 -23.172 15.102 1 98.12 230 GLY A O 1
ATOM 1735 N N . GLU A 1 231 ? -10.328 -22.094 14.391 1 98.62 231 GLU A N 1
ATOM 1736 C CA . GLU A 1 231 ? -9.688 -21.719 13.141 1 98.62 231 GLU A CA 1
ATOM 1737 C C . GLU A 1 231 ? -10.023 -20.281 12.75 1 98.62 231 GLU A C 1
ATOM 1739 O O . GLU A 1 231 ? -11.031 -19.734 13.211 1 98.62 231 GLU A O 1
ATOM 1744 N N . THR A 1 232 ? -9.188 -19.594 12.141 1 98.88 232 THR A N 1
ATOM 1745 C CA . THR A 1 232 ? -9.492 -18.469 11.266 1 98.88 232 THR A CA 1
ATOM 1746 C C . THR A 1 232 ? -9.758 -18.953 9.844 1 98.88 232 THR A C 1
ATOM 1748 O O . THR A 1 232 ? -8.953 -19.688 9.273 1 98.88 232 THR A O 1
ATOM 1751 N N . ARG A 1 233 ? -10.906 -18.516 9.258 1 98.94 233 ARG A N 1
ATOM 1752 C CA . ARG A 1 233 ? -11.289 -19.078 7.969 1 98.94 233 ARG A CA 1
ATOM 1753 C C . ARG A 1 233 ? -11.641 -17.969 6.973 1 98.94 233 ARG A C 1
ATOM 1755 O O . ARG A 1 233 ? -12.344 -17.016 7.316 1 98.94 233 ARG A O 1
ATOM 1762 N N . VAL A 1 234 ? -11.141 -18.109 5.773 1 98.94 234 VAL A N 1
ATOM 1763 C CA . VAL A 1 234 ? -11.508 -17.25 4.645 1 98.94 234 VAL A CA 1
ATOM 1764 C C . VAL A 1 234 ? -12.219 -18.094 3.582 1 98.94 234 VAL A C 1
ATOM 1766 O O . VAL A 1 234 ? -11.664 -19.047 3.059 1 98.94 234 VAL A O 1
ATOM 1769 N N . GLY A 1 235 ? -13.383 -17.641 3.195 1 98.75 235 GLY A N 1
ATOM 1770 C CA . GLY A 1 235 ? -14.227 -18.391 2.283 1 98.75 235 GLY A CA 1
ATOM 1771 C C . GLY A 1 235 ? -13.773 -18.312 0.839 1 98.75 235 GLY A C 1
ATOM 1772 O O . GLY A 1 235 ? -12.992 -17.422 0.482 1 98.75 235 GLY A O 1
ATOM 1773 N N . ARG A 1 236 ? -14.367 -19.188 0.015 1 98.19 236 ARG A N 1
ATOM 1774 C CA . ARG A 1 236 ? -13.953 -19.406 -1.367 1 98.19 236 ARG A CA 1
ATOM 1775 C C . ARG A 1 236 ? -14.047 -18.125 -2.174 1 98.19 236 ARG A C 1
ATOM 1777 O O . ARG A 1 236 ? -15 -17.344 -2.014 1 98.19 236 ARG A O 1
ATOM 1784 N N . ASN A 1 237 ? -13.047 -17.891 -3.039 1 97.75 237 ASN A N 1
ATOM 1785 C CA . ASN A 1 237 ? -13.016 -16.828 -4.039 1 97.75 237 ASN A CA 1
ATOM 1786 C C . ASN A 1 237 ? -13.047 -15.445 -3.393 1 97.75 237 ASN A C 1
ATOM 1788 O O . ASN A 1 237 ? -13.516 -14.484 -4.004 1 97.75 237 ASN A O 1
ATOM 1792 N N . THR A 1 238 ? -12.742 -15.375 -2.141 1 98.56 238 THR A N 1
ATOM 1793 C CA . THR A 1 238 ? -12.547 -14.078 -1.492 1 98.56 238 THR A CA 1
ATOM 1794 C C . THR A 1 238 ? -11.203 -13.477 -1.892 1 98.56 238 THR A C 1
ATOM 1796 O O . THR A 1 238 ? -10.195 -14.188 -1.982 1 98.56 238 THR A O 1
ATOM 1799 N N . VAL A 1 239 ? -11.289 -12.164 -2.191 1 98.75 239 VAL A N 1
ATOM 1800 C CA . VAL A 1 239 ? -10.078 -11.469 -2.598 1 98.75 239 VAL A CA 1
ATOM 1801 C C . VAL A 1 239 ? -9.703 -10.43 -1.545 1 98.75 239 VAL A C 1
ATOM 1803 O O . VAL A 1 239 ? -10.539 -9.625 -1.13 1 98.75 239 VAL A O 1
ATOM 1806 N N . ILE A 1 240 ? -8.406 -10.477 -1.105 1 98.88 240 ILE A N 1
ATOM 1807 C CA . ILE A 1 240 ? -7.867 -9.594 -0.078 1 98.88 240 ILE A CA 1
ATOM 1808 C C . ILE A 1 240 ? -6.695 -8.797 -0.646 1 98.88 240 ILE A C 1
ATOM 1810 O O . ILE A 1 240 ? -5.75 -9.375 -1.188 1 98.88 240 ILE A O 1
ATOM 1814 N N . ASP A 1 241 ? -6.746 -7.461 -0.55 1 98.81 241 ASP A N 1
ATOM 1815 C CA . ASP A 1 241 ? -5.73 -6.566 -1.099 1 98.81 241 ASP A CA 1
ATOM 1816 C C . ASP A 1 241 ? -4.508 -6.5 -0.187 1 98.81 241 ASP A C 1
ATOM 1818 O O . ASP A 1 241 ? -4.316 -7.367 0.669 1 98.81 241 ASP A O 1
ATOM 1822 N N . ASN A 1 242 ? -3.59 -5.523 -0.461 1 98.94 242 ASN A N 1
ATOM 1823 C CA . ASN A 1 242 ? -2.318 -5.391 0.242 1 98.94 242 ASN A CA 1
ATOM 1824 C C . ASN A 1 242 ? -2.508 -4.797 1.635 1 98.94 242 ASN A C 1
ATOM 1826 O O . ASN A 1 242 ? -3.43 -4.012 1.859 1 98.94 242 ASN A O 1
ATOM 1830 N N . LEU A 1 243 ? -1.522 -5.211 2.598 1 98.88 243 LEU A N 1
ATOM 1831 C CA . LEU A 1 243 ? -1.373 -4.574 3.9 1 98.88 243 LEU A CA 1
ATOM 1832 C C . LEU A 1 243 ? -2.658 -4.688 4.711 1 98.88 243 LEU A C 1
ATOM 1834 O O . LEU A 1 243 ? -3.031 -3.754 5.43 1 98.88 243 LEU A O 1
ATOM 1838 N N . VAL A 1 244 ? -3.404 -5.777 4.562 1 98.88 244 VAL A N 1
ATOM 1839 C CA . VAL A 1 244 ? -4.625 -6.039 5.32 1 98.88 244 VAL A CA 1
ATOM 1840 C C . VAL A 1 244 ? -4.297 -6.855 6.566 1 98.88 244 VAL A C 1
ATOM 1842 O O . VAL A 1 244 ? -3.389 -7.688 6.551 1 98.88 244 VAL A O 1
ATOM 1845 N N . GLN A 1 245 ? -5.016 -6.574 7.641 1 98.88 245 GLN A N 1
ATOM 1846 C CA . GLN A 1 245 ? -4.926 -7.348 8.875 1 98.88 245 GLN A CA 1
ATOM 1847 C C . GLN A 1 245 ? -6.199 -8.156 9.109 1 98.88 245 GLN A C 1
ATOM 1849 O O . GLN A 1 245 ? -7.281 -7.586 9.258 1 98.88 245 GLN A O 1
ATOM 1854 N N . ILE A 1 246 ? -6.109 -9.453 9.141 1 98.88 246 ILE A N 1
ATOM 1855 C CA . ILE A 1 246 ? -7.199 -10.328 9.555 1 98.88 246 ILE A CA 1
A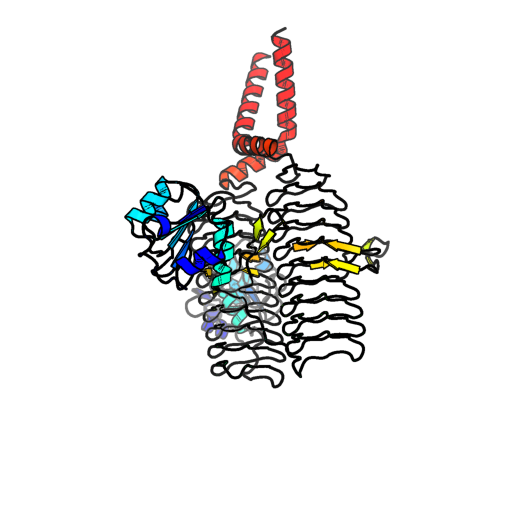TOM 1856 C C . ILE A 1 246 ? -6.879 -10.938 10.914 1 98.88 246 ILE A C 1
ATOM 1858 O O . ILE A 1 246 ? -5.98 -11.773 11.039 1 98.88 246 ILE A O 1
ATOM 1862 N N . GLY A 1 247 ? -7.613 -10.586 11.898 1 98.75 247 GLY A N 1
ATOM 1863 C CA . GLY A 1 247 ? -7.344 -11.016 13.258 1 98.75 247 GLY A CA 1
ATOM 1864 C C . GLY A 1 247 ? -7.672 -12.477 13.508 1 98.75 247 GLY A C 1
ATOM 1865 O O . GLY A 1 247 ? -8.289 -13.133 12.664 1 98.75 247 GLY A O 1
ATOM 1866 N N . HIS A 1 248 ? -7.242 -12.945 14.664 1 98.56 248 HIS A N 1
ATOM 1867 C CA . HIS A 1 248 ? -7.418 -14.336 15.07 1 98.56 248 HIS A CA 1
ATOM 1868 C C . HIS A 1 248 ? -8.898 -14.68 15.211 1 98.56 248 HIS A C 1
ATOM 1870 O O . HIS A 1 248 ? -9.664 -13.914 15.789 1 98.56 248 HIS A O 1
ATOM 1876 N N . GLY A 1 249 ? -9.234 -15.812 14.586 1 98.62 249 GLY A N 1
ATOM 1877 C CA . GLY A 1 249 ? -10.562 -16.359 14.812 1 98.62 249 GLY A CA 1
ATOM 1878 C C . GLY A 1 249 ? -11.617 -15.758 13.906 1 98.62 249 GLY A C 1
ATOM 1879 O O . GLY A 1 249 ? -12.805 -16.078 14.023 1 98.62 249 GLY A O 1
ATOM 1880 N N . CYS A 1 250 ? -11.258 -14.875 13.016 1 98.88 250 CYS A N 1
ATOM 1881 C CA . CYS A 1 250 ? -12.203 -14.297 12.078 1 98.88 250 CYS A CA 1
ATOM 1882 C C . CYS A 1 250 ? -12.797 -15.367 11.164 1 98.88 250 CYS A C 1
ATOM 1884 O O . CYS A 1 250 ? -12.109 -16.328 10.812 1 98.88 250 CYS A O 1
ATOM 1886 N N . GLN A 1 251 ? -14.055 -15.211 10.852 1 98.94 251 GLN A N 1
ATOM 1887 C CA . GLN A 1 251 ? -14.781 -16.031 9.891 1 98.94 251 GLN A CA 1
ATOM 1888 C C . GLN A 1 251 ? -15.289 -15.188 8.727 1 98.94 251 GLN A C 1
ATOM 1890 O O . GLN A 1 251 ? -16.25 -14.438 8.867 1 98.94 251 GLN A O 1
ATOM 1895 N N . ILE A 1 252 ? -14.695 -15.367 7.578 1 98.94 252 ILE A N 1
ATOM 1896 C CA . ILE A 1 252 ? -15.031 -14.578 6.402 1 98.94 252 ILE A CA 1
ATOM 1897 C C . ILE A 1 252 ? -15.742 -15.453 5.375 1 98.94 252 ILE A C 1
ATOM 1899 O O . ILE A 1 252 ? -15.242 -16.516 5.008 1 98.94 252 ILE A O 1
ATOM 1903 N N . GLY A 1 253 ? -16.859 -15.031 4.91 1 98.62 253 GLY A N 1
ATOM 1904 C CA . GLY A 1 253 ? -17.625 -15.773 3.926 1 98.62 253 GLY A CA 1
ATOM 1905 C C . GLY A 1 253 ? -17 -15.766 2.547 1 98.62 253 GLY A C 1
ATOM 1906 O O . GLY A 1 253 ? -15.844 -15.383 2.391 1 98.62 253 GLY A O 1
ATOM 1907 N N . SER A 1 254 ? -17.828 -16.234 1.543 1 98.31 254 SER A N 1
ATOM 1908 C CA . SER A 1 254 ? -17.344 -16.391 0.175 1 98.31 254 SER A CA 1
ATOM 1909 C C . SER A 1 254 ? -17.547 -15.102 -0.625 1 98.31 254 SER A C 1
ATOM 1911 O O . SER A 1 254 ? -18.5 -14.352 -0.374 1 98.31 254 SER A O 1
ATOM 1913 N N . GLY A 1 255 ? -16.594 -14.938 -1.567 1 98 255 GLY A N 1
ATOM 1914 C CA . GLY A 1 255 ? -16.781 -13.883 -2.555 1 98 255 GLY A CA 1
ATOM 1915 C C . GLY A 1 255 ? -16.672 -12.492 -1.97 1 98 255 GLY A C 1
ATOM 1916 O O . GLY A 1 255 ? -17.297 -11.555 -2.459 1 98 255 GLY A O 1
ATOM 1917 N N . CYS A 1 256 ? -15.992 -12.305 -0.871 1 98.56 256 CYS A N 1
ATOM 1918 C CA . CYS A 1 256 ? -15.773 -10.984 -0.284 1 98.56 256 CYS A CA 1
ATOM 1919 C C . CYS A 1 256 ? -14.625 -10.258 -0.977 1 98.56 256 CYS A C 1
ATOM 1921 O O . CYS A 1 256 ? -13.797 -10.891 -1.635 1 98.56 256 CYS A O 1
ATOM 1923 N N . ALA A 1 257 ? -14.711 -8.977 -0.958 1 98.62 257 ALA A N 1
ATOM 1924 C CA . ALA A 1 257 ? -13.617 -8.109 -1.394 1 98.62 257 ALA A CA 1
ATOM 1925 C C . ALA A 1 257 ? -13.156 -7.195 -0.264 1 98.62 257 ALA A C 1
ATOM 1927 O O . ALA A 1 257 ? -13.906 -6.312 0.17 1 98.62 257 ALA A O 1
ATOM 1928 N N . ILE A 1 258 ? -11.906 -7.363 0.178 1 98.81 258 ILE A N 1
ATOM 1929 C CA . ILE A 1 258 ? -11.336 -6.578 1.269 1 98.81 258 ILE A CA 1
ATOM 1930 C C . ILE A 1 258 ? -10.195 -5.715 0.739 1 98.81 258 ILE A C 1
ATOM 1932 O O . ILE A 1 258 ? -9.125 -6.223 0.408 1 98.81 258 ILE A O 1
ATOM 1936 N N . ALA A 1 259 ? -10.43 -4.398 0.726 1 98.56 259 ALA A N 1
ATOM 1937 C CA . ALA A 1 259 ? -9.492 -3.48 0.089 1 98.56 259 ALA A CA 1
ATOM 1938 C C . ALA A 1 259 ? -8.312 -3.174 1.011 1 98.56 259 ALA A C 1
ATOM 1940 O O . ALA A 1 259 ? -8.312 -3.572 2.178 1 98.56 259 ALA A O 1
ATOM 1941 N N . GLY A 1 260 ? -7.359 -2.502 0.408 1 98.69 260 GLY A N 1
ATOM 1942 C CA . GLY A 1 260 ? -6.062 -2.312 1.041 1 98.69 260 GLY A CA 1
ATOM 1943 C C . GLY A 1 260 ? -6.152 -1.627 2.391 1 98.69 260 GLY A C 1
ATOM 1944 O O . GLY A 1 260 ? -6.953 -0.704 2.572 1 98.69 260 GLY A O 1
ATOM 1945 N N . GLN A 1 261 ? -5.25 -2.078 3.352 1 98.75 261 GLN A N 1
ATOM 1946 C CA . GLN A 1 261 ? -5.027 -1.483 4.664 1 98.75 261 GLN A CA 1
ATOM 1947 C C . GLN A 1 261 ? -6.277 -1.584 5.535 1 98.75 261 GLN A C 1
ATOM 1949 O O . GLN A 1 261 ? -6.395 -0.89 6.547 1 98.75 261 GLN A O 1
ATOM 1954 N N . ALA A 1 262 ? -7.305 -2.396 5.152 1 98.75 262 ALA A N 1
ATOM 1955 C CA . ALA A 1 262 ? -8.398 -2.73 6.059 1 98.75 262 ALA A CA 1
ATOM 1956 C C . ALA A 1 262 ? -7.91 -3.6 7.215 1 98.75 262 ALA A C 1
ATOM 1958 O O . ALA A 1 262 ? -6.883 -4.273 7.102 1 98.75 262 ALA A O 1
ATOM 1959 N N . GLY A 1 263 ? -8.633 -3.496 8.344 1 98.56 263 GLY A N 1
ATOM 1960 C CA . GLY A 1 263 ? -8.273 -4.289 9.508 1 98.56 263 GLY A CA 1
ATOM 1961 C C . GLY A 1 263 ? -9.484 -4.84 10.25 1 98.56 263 GLY A C 1
ATOM 1962 O O . GLY A 1 263 ? -10.445 -4.113 10.5 1 98.56 263 GLY A O 1
ATOM 1963 N N . MET A 1 264 ? -9.359 -6.062 10.609 1 98.5 264 MET A N 1
ATOM 1964 C CA . MET A 1 264 ? -10.375 -6.723 11.422 1 98.5 264 MET A CA 1
ATOM 1965 C C . MET A 1 264 ? -9.773 -7.23 12.734 1 98.5 264 MET A C 1
ATOM 1967 O O . MET A 1 264 ? -8.773 -7.945 12.727 1 98.5 264 MET A O 1
ATOM 1971 N N . ALA A 1 265 ? -10.406 -6.844 13.805 1 98.25 265 ALA A N 1
ATOM 1972 C CA . ALA A 1 265 ? -10 -7.391 15.094 1 98.25 265 ALA A CA 1
ATOM 1973 C C . ALA A 1 265 ? -10.406 -8.859 15.219 1 98.25 265 ALA A C 1
ATOM 1975 O O . ALA A 1 265 ? -10.938 -9.445 14.273 1 98.25 265 ALA A O 1
ATOM 1976 N N . GLY A 1 266 ? -10.094 -9.406 16.344 1 98 266 GLY A N 1
ATOM 1977 C CA . GLY A 1 266 ? -10.32 -10.828 16.547 1 98 266 GLY A CA 1
ATOM 1978 C C . GLY A 1 266 ? -11.789 -11.211 16.5 1 98 266 GLY A C 1
ATOM 1979 O O . GLY A 1 266 ? -12.641 -10.477 17 1 98 266 GLY A O 1
ATOM 1980 N N . GLY A 1 267 ? -12.094 -12.328 15.906 1 98.31 267 GLY A N 1
ATOM 1981 C CA . GLY A 1 267 ? -13.398 -12.961 16.031 1 98.31 267 GLY A CA 1
ATOM 1982 C C . GLY A 1 267 ? -14.461 -12.297 15.172 1 98.31 267 GLY A C 1
ATOM 1983 O O . GLY A 1 267 ? -15.656 -12.562 15.336 1 98.31 267 GLY A O 1
ATOM 1984 N N . VAL A 1 268 ? -14.102 -11.414 14.273 1 98.75 268 VAL A N 1
ATOM 1985 C CA . VAL A 1 268 ? -15.047 -10.773 13.367 1 98.75 268 VAL A CA 1
ATOM 1986 C C . VAL A 1 268 ? -15.648 -11.812 12.43 1 98.75 268 VAL A C 1
ATOM 1988 O O . VAL A 1 268 ? -14.961 -12.734 11.992 1 98.75 268 VAL A O 1
ATOM 1991 N N . LYS A 1 269 ? -16.938 -11.648 12.148 1 98.88 269 LYS A N 1
ATOM 1992 C CA . LYS A 1 269 ? -17.625 -12.516 11.203 1 98.88 269 LYS A CA 1
ATOM 1993 C C . LYS A 1 269 ? -18.172 -11.719 10.016 1 98.88 269 LYS A C 1
ATOM 1995 O O . LYS A 1 269 ? -18.984 -10.82 10.195 1 98.88 269 LYS A O 1
ATOM 2000 N N . LEU A 1 270 ? -17.719 -12.023 8.852 1 98.81 270 LEU A N 1
ATOM 2001 C CA . LEU A 1 270 ? -18.25 -11.469 7.617 1 98.81 270 LEU A CA 1
ATOM 2002 C C . LEU A 1 270 ? -19.141 -12.484 6.906 1 98.81 270 LEU A C 1
ATOM 2004 O O . LEU A 1 270 ? -18.75 -13.633 6.719 1 98.81 270 LEU A O 1
ATOM 2008 N N . GLY A 1 271 ? -20.328 -12.062 6.523 1 98.69 271 GLY A N 1
ATOM 2009 C CA . GLY A 1 271 ? -21.125 -12.875 5.625 1 98.69 271 GLY A CA 1
ATOM 2010 C C . GLY A 1 271 ? -20.531 -12.992 4.234 1 98.69 271 GLY A C 1
ATOM 2011 O O . GLY A 1 271 ? -19.328 -12.781 4.051 1 98.69 271 GLY A O 1
ATOM 2012 N N . ASN A 1 272 ? -21.391 -13.438 3.248 1 98.31 272 ASN A N 1
ATOM 2013 C CA . ASN A 1 272 ? -20.953 -13.594 1.863 1 98.31 272 ASN A CA 1
ATOM 2014 C C . ASN A 1 272 ? -21.047 -12.281 1.091 1 98.31 272 ASN A C 1
ATOM 2016 O O . ASN A 1 272 ? -21.922 -11.469 1.355 1 98.31 272 ASN A O 1
ATOM 2020 N N . ARG A 1 273 ? -20.047 -12.078 0.129 1 97.69 273 ARG A N 1
ATOM 2021 C CA . ARG A 1 273 ? -20.078 -10.984 -0.832 1 97.69 273 ARG A CA 1
ATOM 2022 C C . ARG A 1 273 ? -20.047 -9.633 -0.122 1 97.69 273 ARG A C 1
ATOM 2024 O O . ARG A 1 273 ? -20.766 -8.711 -0.511 1 97.69 273 ARG A O 1
ATOM 2031 N N . VAL A 1 274 ? -19.391 -9.578 0.993 1 98.56 274 VAL A N 1
ATOM 2032 C CA . VAL A 1 274 ? -19.172 -8.32 1.705 1 98.56 274 VAL A CA 1
ATOM 2033 C C . VAL A 1 274 ? -18.031 -7.543 1.051 1 98.56 274 VAL A C 1
ATOM 2035 O O . VAL A 1 274 ? -17.031 -8.125 0.624 1 98.56 274 VAL A O 1
ATOM 2038 N N . ILE A 1 275 ? -18.219 -6.219 0.984 1 98.56 275 ILE A N 1
ATOM 2039 C CA . ILE A 1 275 ? -17.172 -5.352 0.455 1 98.56 275 ILE A CA 1
ATOM 2040 C C . ILE A 1 275 ? -16.703 -4.395 1.546 1 98.56 275 ILE A C 1
ATOM 2042 O O . ILE A 1 275 ? -17.484 -3.607 2.076 1 98.56 275 ILE A O 1
ATOM 2046 N N . LEU A 1 276 ? -15.43 -4.473 1.903 1 98.75 276 LEU A N 1
ATOM 2047 C CA . LEU A 1 276 ? -14.773 -3.512 2.781 1 98.75 276 LEU A CA 1
ATOM 2048 C C . LEU A 1 276 ? -13.82 -2.617 1.992 1 98.75 276 LEU A C 1
ATOM 2050 O O . LEU A 1 276 ? -12.797 -3.082 1.494 1 98.75 276 LEU A O 1
ATOM 2054 N N . ALA A 1 277 ? -14.148 -1.324 1.927 1 98.38 277 ALA A N 1
ATOM 2055 C CA . ALA A 1 277 ? -13.289 -0.392 1.203 1 98.38 277 ALA A CA 1
ATOM 2056 C C . ALA A 1 277 ? -12.031 -0.07 2.006 1 98.38 277 ALA A C 1
ATOM 2058 O O . ALA A 1 277 ? -11.836 -0.605 3.098 1 98.38 277 ALA A O 1
ATOM 2059 N N . GLY A 1 278 ? -11.195 0.692 1.376 1 98.25 278 GLY A N 1
ATOM 2060 C CA . GLY A 1 278 ? -9.859 0.914 1.912 1 98.25 278 GLY A CA 1
ATOM 2061 C C . GLY A 1 278 ? -9.867 1.469 3.324 1 98.25 278 GLY A C 1
ATOM 2062 O O . GLY A 1 278 ? -10.688 2.33 3.652 1 98.25 278 GLY A O 1
ATOM 2063 N N . GLN A 1 279 ? -8.922 0.983 4.172 1 98.38 279 GLN A N 1
ATOM 2064 C CA . GLN A 1 279 ? -8.641 1.493 5.508 1 98.38 279 GLN A CA 1
ATOM 2065 C C . GLN A 1 279 ? -9.859 1.373 6.41 1 98.38 279 GLN A C 1
ATOM 2067 O O . GLN A 1 279 ? -10.023 2.148 7.355 1 98.38 279 GLN A O 1
ATOM 2072 N N . THR A 1 280 ? -10.797 0.467 6.117 1 98.62 280 THR A N 1
ATOM 2073 C CA . THR A 1 280 ? -11.891 0.159 7.031 1 98.62 280 THR A CA 1
ATOM 2074 C C . THR A 1 280 ? -11.375 -0.599 8.25 1 98.62 280 THR A C 1
ATOM 2076 O O . THR A 1 280 ? -10.414 -1.365 8.156 1 98.62 280 THR A O 1
ATOM 2079 N N . GLY A 1 281 ? -12.008 -0.347 9.391 1 98.56 281 GLY A N 1
ATOM 2080 C CA . GLY A 1 281 ? -11.703 -1.053 10.625 1 98.56 281 GLY A CA 1
ATOM 2081 C C . GLY A 1 281 ? -12.922 -1.659 11.289 1 98.56 281 GLY A C 1
ATOM 2082 O O . GLY A 1 281 ? -13.969 -1.021 11.367 1 98.56 281 GLY A O 1
ATOM 2083 N N . ILE A 1 282 ? -12.781 -2.869 11.703 1 98.75 282 ILE A N 1
ATOM 2084 C CA . ILE A 1 282 ? -13.898 -3.559 12.344 1 98.75 282 ILE A CA 1
ATOM 2085 C C . ILE A 1 282 ? -13.492 -4.004 13.75 1 98.75 282 ILE A C 1
ATOM 2087 O O . ILE A 1 282 ? -12.461 -4.66 13.922 1 98.75 282 ILE A O 1
ATOM 2091 N N . ALA A 1 283 ? -14.344 -3.721 14.703 1 98.38 283 ALA A N 1
ATOM 2092 C CA . ALA A 1 283 ? -14.07 -4.035 16.109 1 98.38 283 ALA A CA 1
ATOM 2093 C C . ALA A 1 283 ? -14.266 -5.523 16.375 1 98.38 283 ALA A C 1
ATOM 2095 O O . ALA A 1 283 ? -14.875 -6.234 15.578 1 98.38 283 ALA A O 1
ATOM 2096 N N . ASN A 1 284 ? -13.75 -5.914 17.531 1 97.81 284 ASN A N 1
ATOM 2097 C CA . ASN A 1 284 ? -13.727 -7.309 17.969 1 97.81 284 ASN A CA 1
ATOM 2098 C C . ASN A 1 284 ? -15.117 -7.93 17.938 1 97.81 284 ASN A C 1
ATOM 2100 O O . ASN A 1 284 ? -16.078 -7.336 18.453 1 97.81 284 ASN A O 1
ATOM 2104 N N . GLN A 1 285 ? -15.297 -9.078 17.297 1 97.81 285 GLN A N 1
ATOM 2105 C CA . GLN A 1 285 ? -16.453 -9.977 17.359 1 97.81 285 GLN A CA 1
ATOM 2106 C C . GLN A 1 285 ? -17.641 -9.375 16.625 1 97.81 285 GLN A C 1
ATOM 2108 O O . GLN A 1 285 ? -18.766 -9.891 16.734 1 97.81 285 GLN A O 1
ATOM 2113 N N . VAL A 1 286 ? -17.469 -8.305 15.906 1 98.56 286 VAL A N 1
ATOM 2114 C CA . VAL A 1 286 ? -18.562 -7.691 15.141 1 98.56 286 VAL A CA 1
ATOM 2115 C C . VAL A 1 286 ? -18.984 -8.625 14.016 1 98.56 286 VAL A C 1
ATOM 2117 O O . VAL A 1 286 ? -18.156 -9.328 13.438 1 98.56 286 VAL A O 1
ATOM 2120 N N . LYS A 1 287 ? -20.312 -8.547 13.727 1 98.81 287 LYS A N 1
ATOM 2121 C CA . LYS A 1 287 ? -20.875 -9.328 12.633 1 98.81 287 LYS A CA 1
ATOM 2122 C C . LYS A 1 287 ? -21.344 -8.43 11.492 1 98.81 287 LYS A C 1
ATOM 2124 O O . LYS A 1 287 ? -22.094 -7.473 11.711 1 98.81 287 LYS A O 1
ATOM 2129 N N . ILE A 1 288 ? -20.875 -8.719 10.297 1 98.81 288 ILE A N 1
ATOM 2130 C CA . ILE A 1 288 ? -21.281 -8.016 9.094 1 98.81 288 ILE A CA 1
ATOM 2131 C C . ILE A 1 288 ? -22.109 -8.945 8.203 1 98.81 288 ILE A C 1
ATOM 2133 O O . ILE A 1 288 ? -21.641 -10.023 7.828 1 98.81 288 ILE A O 1
ATOM 2137 N N . GLY A 1 289 ? -23.281 -8.539 7.824 1 98.75 289 GLY A N 1
ATOM 2138 C CA . GLY A 1 289 ? -24.203 -9.383 7.082 1 98.75 289 GLY A CA 1
ATOM 2139 C C . GLY A 1 289 ? -23.859 -9.492 5.609 1 98.75 289 GLY A C 1
ATOM 2140 O O . GLY A 1 289 ? -23.094 -8.688 5.086 1 98.75 289 GLY A O 1
ATOM 2141 N N . ASP A 1 290 ? -24.578 -10.492 4.941 1 98.56 290 ASP A N 1
ATOM 2142 C CA . ASP A 1 290 ? -24.344 -10.773 3.529 1 98.56 290 ASP A CA 1
ATOM 2143 C C . ASP A 1 290 ? -24.562 -9.523 2.678 1 98.56 290 ASP A C 1
ATOM 2145 O O . ASP A 1 290 ? -25.547 -8.805 2.861 1 98.56 290 ASP A O 1
ATOM 2149 N N . GLY A 1 291 ? -23.562 -9.258 1.817 1 97.81 291 GLY A N 1
ATOM 2150 C CA . GLY A 1 291 ? -23.75 -8.227 0.815 1 97.81 291 GLY A CA 1
ATOM 2151 C C . GLY A 1 291 ? -23.594 -6.82 1.367 1 97.81 291 GLY A C 1
ATOM 2152 O O . GLY A 1 291 ? -23.828 -5.84 0.662 1 97.81 291 GLY A O 1
ATOM 2153 N N . ALA A 1 292 ? -23.219 -6.676 2.574 1 98.62 292 ALA A N 1
ATOM 2154 C CA . ALA A 1 292 ? -23 -5.355 3.158 1 98.62 292 ALA A CA 1
ATOM 2155 C C . ALA A 1 292 ? -21.766 -4.688 2.551 1 98.62 292 ALA A C 1
ATOM 2157 O O . ALA A 1 292 ? -20.859 -5.367 2.057 1 98.62 292 ALA A O 1
ATOM 2158 N N . ILE A 1 293 ? -21.812 -3.34 2.58 1 98.56 293 ILE A N 1
ATOM 2159 C CA . ILE A 1 293 ? -20.703 -2.553 2.07 1 98.56 293 ILE A CA 1
ATOM 2160 C C . ILE A 1 293 ? -20.281 -1.519 3.111 1 98.56 293 ILE A C 1
ATOM 2162 O O . ILE A 1 293 ? -21.125 -0.824 3.684 1 98.56 293 ILE A O 1
ATOM 2166 N N . ALA A 1 294 ? -19.016 -1.457 3.416 1 98.62 294 ALA A N 1
ATOM 2167 C CA . ALA A 1 294 ? -18.438 -0.376 4.207 1 98.62 294 ALA A CA 1
ATOM 2168 C C . ALA A 1 294 ? -17.547 0.521 3.348 1 98.62 294 ALA A C 1
ATOM 2170 O O . ALA A 1 294 ? -16.594 0.052 2.734 1 98.62 294 ALA A O 1
ATOM 2171 N N . SER A 1 295 ? -17.859 1.8 3.334 1 97.25 295 SER A N 1
ATOM 2172 C CA . SER A 1 295 ? -17.062 2.721 2.541 1 97.25 295 SER A CA 1
ATOM 2173 C C . SER A 1 295 ? -15.695 2.957 3.188 1 97.25 295 SER A C 1
ATOM 2175 O O . SER A 1 295 ? -15.438 2.484 4.297 1 97.25 295 SER A O 1
ATOM 2177 N N . ALA A 1 296 ? -14.859 3.662 2.455 1 97.06 296 ALA A N 1
ATOM 2178 C CA . ALA A 1 296 ? -13.477 3.844 2.877 1 97.06 296 ALA A CA 1
ATOM 2179 C C . ALA A 1 296 ? -13.398 4.52 4.242 1 97.06 296 ALA A C 1
ATOM 2181 O O . ALA A 1 296 ? -14.211 5.402 4.551 1 97.06 296 ALA A O 1
ATOM 2182 N N . GLN A 1 297 ? -12.375 4.094 5.066 1 97.19 297 GLN A N 1
ATOM 2183 C CA . GLN A 1 297 ? -12.031 4.652 6.371 1 97.19 297 GLN A CA 1
ATOM 2184 C C . GLN A 1 297 ? -13.203 4.555 7.344 1 97.19 297 GLN A C 1
ATOM 2186 O O . GLN A 1 297 ? -13.297 5.336 8.289 1 97.19 297 GLN A O 1
ATOM 2191 N N . THR A 1 298 ? -14.148 3.613 7.09 1 97.88 298 THR A N 1
ATOM 2192 C CA . THR A 1 298 ? -15.266 3.404 8.008 1 97.88 298 THR A CA 1
ATOM 2193 C C . THR A 1 298 ? -14.812 2.629 9.242 1 97.88 298 THR A C 1
ATOM 2195 O O . THR A 1 298 ? -14.078 1.645 9.125 1 97.88 298 THR A O 1
ATOM 2198 N N . GLY A 1 299 ? -15.203 3.135 10.422 1 98.19 299 GLY A N 1
ATOM 2199 C CA . GLY A 1 299 ? -14.992 2.424 11.672 1 98.19 299 GLY A CA 1
ATOM 2200 C C . GLY A 1 299 ? -16.25 1.75 12.195 1 98.19 299 GLY A C 1
ATOM 2201 O O . GLY A 1 299 ? -17.219 2.424 12.547 1 98.19 299 GLY A O 1
ATOM 2202 N N . ILE A 1 300 ? -16.234 0.454 12.312 1 98.5 300 ILE A N 1
ATOM 2203 C CA . ILE A 1 300 ? -17.438 -0.311 12.625 1 98.5 300 ILE A CA 1
ATOM 2204 C C . ILE A 1 300 ? -17.312 -0.916 14.023 1 98.5 300 ILE A C 1
ATOM 2206 O O . ILE A 1 300 ? -16.453 -1.771 14.258 1 98.5 300 ILE A O 1
ATOM 2210 N N . HIS A 1 301 ? -18.234 -0.565 14.867 1 97.75 301 HIS A N 1
ATOM 2211 C CA . HIS A 1 301 ? -18.172 -1.012 16.25 1 97.75 301 HIS A CA 1
ATOM 2212 C C . HIS A 1 301 ? -19.375 -1.901 16.594 1 97.75 301 HIS A C 1
ATOM 2214 O O . HIS A 1 301 ? -19.438 -2.482 17.672 1 97.75 301 HIS A O 1
ATOM 2220 N N . SER A 1 302 ? -20.344 -1.891 15.711 1 97.62 302 SER A N 1
ATOM 2221 C CA . SER A 1 302 ? -21.547 -2.697 15.938 1 97.62 302 SER A CA 1
ATOM 2222 C C . SER A 1 302 ? -21.938 -3.473 14.68 1 97.62 302 SER A C 1
ATOM 2224 O O . SER A 1 302 ? -21.453 -3.178 13.594 1 97.62 302 SER A O 1
ATOM 2226 N N . ASP A 1 303 ? -22.828 -4.453 14.891 1 98.5 303 ASP A N 1
ATOM 2227 C CA . ASP A 1 303 ? -23.219 -5.34 13.797 1 98.5 303 ASP A CA 1
ATOM 2228 C C . ASP A 1 303 ? -23.844 -4.555 12.648 1 98.5 303 ASP A C 1
ATOM 2230 O O . ASP A 1 303 ? -24.5 -3.535 12.875 1 98.5 303 ASP A O 1
ATOM 2234 N N . VAL A 1 304 ? -23.625 -5.008 11.461 1 98.62 304 VAL A N 1
ATOM 2235 C CA . VAL A 1 304 ? -24.203 -4.43 10.242 1 98.62 304 VAL A CA 1
ATOM 2236 C C . VAL A 1 304 ? -25.109 -5.445 9.57 1 98.62 304 VAL A C 1
ATOM 2238 O O . VAL A 1 304 ? -24.719 -6.59 9.336 1 98.62 304 VAL A O 1
ATOM 2241 N N . ALA A 1 305 ? -26.297 -5.051 9.234 1 98.19 305 ALA A N 1
ATOM 2242 C CA . ALA A 1 305 ? -27.297 -5.941 8.641 1 98.19 305 ALA A CA 1
ATOM 2243 C C . ALA A 1 305 ? -26.922 -6.297 7.203 1 98.19 305 ALA A C 1
ATOM 2245 O O . ALA A 1 305 ? -26.156 -5.582 6.559 1 98.19 305 ALA A O 1
ATOM 2246 N N . PRO A 1 306 ? -27.5 -7.441 6.703 1 98.5 306 PRO A N 1
ATOM 2247 C CA . PRO A 1 306 ? -27.25 -7.797 5.301 1 98.5 306 PRO A CA 1
ATOM 2248 C C . PRO A 1 306 ? -27.672 -6.699 4.332 1 98.5 306 PRO A C 1
ATOM 2250 O O . PRO A 1 306 ? -28.734 -6.086 4.512 1 98.5 306 PRO A O 1
ATOM 2253 N N . GLY A 1 307 ? -26.797 -6.438 3.428 1 98 307 GLY A N 1
ATOM 2254 C CA . GLY A 1 307 ? -27.125 -5.512 2.354 1 98 307 GLY A CA 1
ATOM 2255 C C . GLY A 1 307 ? -26.969 -4.055 2.748 1 98 307 GLY A C 1
ATOM 2256 O O . GLY A 1 307 ? -27.125 -3.16 1.916 1 98 307 GLY A O 1
ATOM 2257 N N . GLU A 1 308 ? -26.625 -3.77 3.945 1 97.94 308 GLU A N 1
ATOM 2258 C CA . GLU A 1 308 ? -26.516 -2.393 4.414 1 97.94 308 GLU A CA 1
ATOM 2259 C C . GLU A 1 308 ? -25.203 -1.756 3.947 1 97.94 308 GLU A C 1
ATOM 2261 O O . GLU A 1 308 ? -24.156 -2.418 3.904 1 97.94 308 GLU A O 1
ATOM 2266 N N . ILE A 1 309 ? -25.344 -0.494 3.596 1 98.25 309 ILE A N 1
ATOM 2267 C CA . ILE A 1 309 ? -24.156 0.313 3.291 1 98.25 309 ILE A CA 1
ATOM 2268 C C . ILE A 1 309 ? -23.891 1.287 4.438 1 98.25 309 ILE A C 1
ATOM 2270 O O . ILE A 1 309 ? -24.766 2.072 4.809 1 98.25 309 ILE A O 1
ATOM 2274 N N . VAL A 1 310 ? -22.656 1.231 4.973 1 98.31 310 VAL A N 1
ATOM 2275 C CA . VAL A 1 310 ? -22.344 2.064 6.129 1 98.31 310 VAL A CA 1
ATOM 2276 C C . VAL A 1 310 ? -21.109 2.912 5.836 1 98.31 310 VAL A C 1
ATOM 2278 O O . VAL A 1 310 ? -20.281 2.543 5 1 98.31 310 VAL A O 1
ATOM 2281 N N . SER A 1 311 ? -21 4.059 6.512 1 97.25 311 SER A N 1
ATOM 2282 C CA . SER A 1 311 ? -19.906 5.004 6.328 1 97.25 311 SER A CA 1
ATOM 2283 C C . SER A 1 311 ? -19.609 5.766 7.617 1 97.25 311 SER A C 1
ATOM 2285 O O . SER A 1 311 ? -20.484 5.875 8.492 1 97.25 311 SER A O 1
ATOM 2287 N N . GLY A 1 312 ? -18.219 6.238 7.738 1 94.56 312 GLY A N 1
ATOM 2288 C CA . GLY A 1 312 ? -17.859 7.125 8.836 1 94.56 312 GLY A CA 1
ATOM 2289 C C . GLY A 1 312 ? -17.297 6.387 10.039 1 94.56 312 GLY A C 1
ATOM 2290 O O . GLY A 1 312 ? -17.25 5.156 10.047 1 94.56 312 GLY A O 1
ATOM 2291 N N . THR A 1 313 ? -16.828 7.281 11.039 1 92.88 313 THR A N 1
ATOM 2292 C CA . THR A 1 313 ? -16.359 6.797 12.336 1 92.88 313 THR A CA 1
ATOM 2293 C C . THR A 1 313 ? -16.984 7.613 13.469 1 92.88 313 THR A C 1
ATOM 2295 O O . THR A 1 313 ? -16.562 8.75 13.719 1 92.88 313 THR A O 1
ATOM 2298 N N . PRO A 1 314 ? -17.906 7.016 14.148 1 93.56 314 PRO A N 1
ATOM 2299 C CA . PRO A 1 314 ? -18.422 5.648 14.031 1 93.56 314 PRO A CA 1
ATOM 2300 C C . PRO A 1 314 ? -19.297 5.453 12.789 1 93.56 314 PRO A C 1
ATOM 2302 O O . PRO A 1 314 ? -19.828 6.426 12.25 1 93.56 314 PRO A O 1
ATOM 2305 N N . ALA A 1 315 ? -19.547 4.172 12.492 1 96 315 ALA A N 1
ATOM 2306 C CA . ALA A 1 315 ? -20.297 3.828 11.289 1 96 315 ALA A CA 1
ATOM 2307 C C . ALA A 1 315 ? -21.781 4.176 11.453 1 96 315 ALA A C 1
ATOM 2309 O O . ALA A 1 315 ? -22.375 3.859 12.477 1 96 315 ALA A O 1
ATOM 2310 N N . ILE A 1 316 ? -22.328 4.789 10.414 1 94.94 316 ILE A N 1
ATOM 2311 C CA . ILE A 1 316 ? -23.75 5.059 10.305 1 94.94 316 ILE A CA 1
ATOM 2312 C C . ILE A 1 316 ? -24.234 4.727 8.891 1 94.94 316 ILE A C 1
ATOM 2314 O O . ILE A 1 316 ? -23.422 4.543 7.98 1 94.94 316 ILE A O 1
ATOM 2318 N N . PRO A 1 317 ? -25.578 4.527 8.781 1 95.56 317 PRO A N 1
ATOM 2319 C CA . PRO A 1 317 ? -26.078 4.246 7.434 1 95.56 317 PRO A CA 1
ATOM 2320 C C . PRO A 1 317 ? -25.656 5.301 6.414 1 95.56 317 PRO A C 1
ATOM 2322 O O . PRO A 1 317 ? -25.625 6.492 6.727 1 95.56 317 PRO A O 1
ATOM 2325 N N . TYR A 1 318 ? -25.422 4.941 5.262 1 95.44 318 TYR A N 1
ATOM 2326 C CA . TYR A 1 318 ? -24.797 5.766 4.23 1 95.44 318 TYR A CA 1
ATOM 2327 C C . TYR A 1 318 ? -25.625 7.016 3.959 1 95.44 318 TYR A C 1
ATOM 2329 O O . TYR A 1 318 ? -25.094 8.117 3.861 1 95.44 318 TYR A O 1
ATOM 2337 N N . LYS A 1 319 ? -26.922 6.859 3.789 1 94.31 319 LYS A N 1
ATOM 2338 C CA . LYS A 1 319 ? -27.781 7.996 3.502 1 94.31 319 LYS A CA 1
ATOM 2339 C C . LYS A 1 319 ? -27.703 9.047 4.605 1 94.31 319 LYS A C 1
ATOM 2341 O O . LYS A 1 319 ? -27.656 10.242 4.328 1 94.31 319 LYS A O 1
ATOM 2346 N N . LEU A 1 320 ? -27.719 8.57 5.781 1 94.69 320 LEU A N 1
ATOM 2347 C CA . LEU A 1 320 ? -27.578 9.477 6.914 1 94.69 320 LEU A CA 1
ATOM 2348 C C . LEU A 1 320 ? -26.203 10.141 6.902 1 94.69 320 LEU A C 1
ATOM 2350 O O . LEU A 1 320 ? -26.078 11.336 7.184 1 94.69 320 LEU A O 1
ATOM 2354 N N . TYR A 1 321 ? -25.25 9.414 6.598 1 95.12 321 TYR A N 1
ATOM 2355 C CA . TYR A 1 321 ? -23.891 9.93 6.527 1 95.12 321 TYR A CA 1
ATOM 2356 C C . TYR A 1 321 ? -23.797 11.094 5.547 1 95.12 321 TYR A C 1
ATOM 2358 O O . TYR A 1 321 ? -23.188 12.125 5.855 1 95.12 321 TYR A O 1
ATOM 2366 N N . LEU A 1 322 ? -24.391 10.938 4.41 1 93.25 322 LEU A N 1
ATOM 2367 C CA . LEU A 1 322 ? -24.375 11.992 3.408 1 93.25 322 LEU A CA 1
ATOM 2368 C C . LEU A 1 322 ? -25.016 13.273 3.949 1 93.25 322 LEU A C 1
ATOM 2370 O O . LEU A 1 322 ? -24.5 14.367 3.717 1 93.25 322 LEU A O 1
ATOM 2374 N N . LYS A 1 323 ? -26.078 13.125 4.695 1 93.12 323 LYS A N 1
ATOM 2375 C CA . LYS A 1 323 ? -26.766 14.273 5.289 1 93.12 323 LYS A CA 1
ATOM 2376 C C . LYS A 1 323 ? -25.891 14.945 6.34 1 93.12 323 LYS A C 1
ATOM 2378 O O . LYS A 1 323 ? -25.812 16.172 6.402 1 93.12 323 LYS A O 1
ATOM 2383 N N . VAL A 1 324 ? -25.234 14.18 7.074 1 91.62 324 VAL A N 1
ATOM 2384 C CA . VAL A 1 324 ? -24.359 14.695 8.125 1 91.62 324 VAL A CA 1
ATOM 2385 C C . VAL A 1 324 ? -23.188 15.461 7.5 1 91.62 324 VAL A C 1
ATOM 2387 O O . VAL A 1 324 ? -22.844 16.547 7.957 1 91.62 324 VAL A O 1
ATOM 2390 N N . CYS A 1 325 ? -22.672 14.938 6.496 1 90.88 325 CYS A N 1
ATOM 2391 C CA . CYS A 1 325 ? -21.547 15.578 5.824 1 90.88 325 CYS A CA 1
ATOM 2392 C C . CYS A 1 325 ? -21.938 16.938 5.262 1 90.88 325 CYS A C 1
ATOM 2394 O O . CYS A 1 325 ? -21.156 17.891 5.301 1 90.88 325 CYS A O 1
ATOM 2396 N N . ALA A 1 326 ? -23.125 17 4.793 1 89.69 326 ALA A N 1
ATOM 2397 C CA . ALA A 1 326 ? -23.625 18.234 4.203 1 89.69 326 ALA A CA 1
ATOM 2398 C C . ALA A 1 326 ? -23.734 19.344 5.254 1 89.69 326 ALA A C 1
ATOM 2400 O O . ALA A 1 326 ? -23.5 20.516 4.961 1 89.69 326 ALA A O 1
ATOM 2401 N N . VAL A 1 327 ? -24.062 18.922 6.469 1 90.25 327 VAL A N 1
ATOM 2402 C CA . VAL A 1 327 ? -24.266 19.891 7.543 1 90.25 327 VAL A CA 1
ATOM 2403 C C . VAL A 1 327 ? -22.938 20.172 8.242 1 90.25 327 VAL A C 1
ATOM 2405 O O . VAL A 1 327 ? -22.734 21.25 8.789 1 90.25 327 VAL A O 1
ATOM 2408 N N . TYR A 1 328 ? -22.078 19.281 8.102 1 89.44 328 TYR A N 1
ATOM 2409 C CA . TYR A 1 328 ? -20.812 19.344 8.82 1 89.44 328 TYR A CA 1
ATOM 2410 C C . TYR A 1 328 ? -20.062 20.625 8.492 1 89.44 328 TYR A C 1
ATOM 2412 O O . TYR A 1 328 ? -19.594 21.328 9.398 1 89.44 328 TYR A O 1
ATOM 2420 N N . SER A 1 329 ? -20.016 21.016 7.281 1 87.69 329 SER A N 1
ATOM 2421 C CA . SER A 1 329 ? -19.281 22.203 6.852 1 87.69 329 SER A CA 1
ATOM 2422 C C . SER A 1 329 ? -20 23.484 7.254 1 87.69 329 SER A C 1
ATOM 2424 O O . SER A 1 329 ? -19.422 24.578 7.199 1 87.69 329 SER A O 1
ATOM 2426 N N . ARG A 1 330 ? -21.172 23.375 7.734 1 91.62 330 ARG A N 1
ATOM 2427 C CA . ARG A 1 330 ? -21.969 24.531 8.094 1 91.62 330 ARG A CA 1
ATOM 2428 C C . ARG A 1 330 ? -22.016 24.734 9.602 1 91.62 330 ARG A C 1
ATOM 2430 O O . ARG A 1 330 ? -22.656 25.656 10.102 1 91.62 330 ARG A O 1
ATOM 2437 N N . LEU A 1 331 ? -21.375 23.953 10.25 1 91.19 331 LEU A N 1
ATOM 2438 C CA . LEU A 1 331 ? -21.422 23.969 11.703 1 91.19 331 LEU A CA 1
ATOM 2439 C C . LEU A 1 331 ? -21.047 25.344 12.25 1 91.19 331 LEU A C 1
ATOM 2441 O O . LEU A 1 331 ? -21.703 25.859 13.148 1 91.19 331 LEU A O 1
ATOM 2445 N N . PRO A 1 332 ? -20.016 25.953 11.656 1 91.75 332 PRO A N 1
ATOM 2446 C CA . PRO A 1 332 ? -19.672 27.266 12.18 1 91.75 332 PRO A CA 1
ATOM 2447 C C . PRO A 1 332 ? -20.797 28.297 12 1 91.75 332 PRO A C 1
ATOM 2449 O O . PRO A 1 332 ? -21.078 29.078 12.914 1 91.75 332 PRO A O 1
ATOM 2452 N N . ASP A 1 333 ? -21.422 28.219 10.953 1 94.12 333 ASP A N 1
ATOM 2453 C CA . ASP A 1 333 ? -22.531 29.125 10.688 1 94.12 333 ASP A CA 1
ATOM 2454 C C . ASP A 1 333 ? -23.719 28.828 11.609 1 94.12 333 ASP A C 1
ATOM 2456 O O . ASP A 1 333 ? -24.375 29.734 12.094 1 94.12 333 ASP A O 1
ATOM 2460 N N . MET A 1 334 ? -23.969 27.625 11.773 1 91.81 334 MET A N 1
ATOM 2461 C CA . MET A 1 334 ? -25.062 27.219 12.656 1 91.81 334 MET A CA 1
ATOM 2462 C C . MET A 1 334 ? -24.812 27.688 14.086 1 91.81 334 MET A C 1
ATOM 2464 O O . MET A 1 334 ? -25.75 28.141 14.758 1 91.81 334 MET A O 1
ATOM 2468 N N . TYR A 1 335 ? -23.609 27.578 14.477 1 92 335 TYR A N 1
ATOM 2469 C CA . TYR A 1 335 ? -23.25 28.016 15.82 1 92 335 TYR A CA 1
ATOM 2470 C C . TYR A 1 335 ? -23.469 29.5 15.984 1 92 335 TYR A C 1
ATOM 2472 O O . TYR A 1 335 ? -24.047 29.938 16.984 1 92 335 TYR A O 1
ATOM 2480 N N . GLN A 1 336 ? -23.094 30.203 15.008 1 92.88 336 GLN A N 1
ATOM 2481 C CA . GLN A 1 336 ? -23.281 31.656 15.047 1 92.88 336 GLN A CA 1
ATOM 2482 C C . GLN A 1 336 ? -24.766 32 15.055 1 92.88 336 GLN A C 1
ATOM 2484 O O . GLN A 1 336 ? -25.188 32.906 15.797 1 92.88 336 GLN A O 1
ATOM 2489 N N . SER A 1 337 ? -25.453 31.359 14.266 1 93.12 337 SER A N 1
ATOM 2490 C CA . SER A 1 337 ? -26.891 31.594 14.211 1 93.12 337 SER A CA 1
ATOM 2491 C C . SER A 1 337 ? -27.562 31.297 15.547 1 93.12 337 SER A C 1
ATOM 2493 O O . SER A 1 337 ? -28.453 32.031 15.984 1 93.12 337 SER A O 1
ATOM 2495 N N . LEU A 1 338 ? -27.188 30.25 16.125 1 92.44 338 LEU A N 1
ATOM 2496 C CA . LEU A 1 338 ? -27.75 29.859 17.406 1 92.44 338 LEU A CA 1
ATOM 2497 C C . LEU A 1 338 ? -27.438 30.906 18.469 1 92.44 338 LEU A C 1
ATOM 2499 O O . LEU A 1 338 ? -28.312 31.266 19.266 1 92.44 338 LEU A O 1
ATOM 2503 N N . LYS A 1 339 ? -26.297 31.375 18.391 1 91.31 339 LYS A N 1
ATOM 2504 C CA . LYS A 1 339 ? -25.891 32.406 19.344 1 91.31 339 LYS A CA 1
ATOM 2505 C C . LYS A 1 339 ? -26.719 33.688 19.156 1 91.31 339 LYS A C 1
ATOM 2507 O O . LYS A 1 339 ? -27.141 34.312 20.141 1 91.31 339 LYS A O 1
ATOM 2512 N N . GLN A 1 340 ? -26.953 33.969 17.984 1 92.44 340 GLN A N 1
ATOM 2513 C CA . GLN A 1 340 ? -27.734 35.156 17.672 1 92.44 340 GLN A CA 1
ATOM 2514 C C . GLN A 1 340 ? -29.188 35 18.156 1 92.44 340 GLN A C 1
ATOM 2516 O O . GLN A 1 340 ? -29.766 35.906 18.719 1 92.44 340 GLN A O 1
ATOM 2521 N N . LEU A 1 341 ? -29.688 33.875 17.891 1 90.06 341 LEU A N 1
ATOM 2522 C CA . LEU A 1 341 ? -31.062 33.594 18.328 1 90.06 341 LEU A CA 1
ATOM 2523 C C . LEU A 1 341 ? -31.172 33.656 19.844 1 90.06 341 LEU A C 1
ATOM 2525 O O . LEU A 1 341 ? -32.156 34.188 20.375 1 90.06 341 LEU A O 1
ATOM 2529 N N . GLN A 1 342 ? -30.234 33.156 20.453 1 87.94 342 GLN A N 1
ATOM 2530 C CA . GLN A 1 342 ? -30.219 33.188 21.906 1 87.94 342 GLN A CA 1
ATOM 2531 C C . GLN A 1 342 ? -30.188 34.625 22.453 1 87.94 342 GLN A C 1
ATOM 2533 O O . GLN A 1 342 ? -30.891 34.938 23.406 1 87.94 342 GLN A O 1
ATOM 2538 N N . ARG A 1 343 ? -29.562 35.438 21.797 1 89.06 343 ARG A N 1
ATOM 2539 C CA . ARG A 1 343 ? -29.453 36.812 22.203 1 89.06 343 ARG A CA 1
ATOM 2540 C C . ARG A 1 343 ? -30.766 37.562 22 1 89.06 343 ARG A C 1
ATOM 2542 O O . ARG A 1 343 ? -31.203 38.312 22.859 1 89.06 343 ARG A O 1
ATOM 2549 N N . LYS A 1 344 ? -31.344 37.312 20.969 1 86.69 344 LYS A N 1
ATOM 2550 C CA . LYS A 1 344 ? -32.625 37.938 20.672 1 86.69 344 LYS A CA 1
ATOM 2551 C C . LYS A 1 344 ? -33.688 37.531 21.656 1 86.69 344 LYS A C 1
ATOM 2553 O O . LYS A 1 344 ? -34.531 38.344 22.078 1 86.69 344 LYS A O 1
ATOM 2558 N N . PHE A 1 345 ? -33.656 36.344 21.984 1 83.38 345 PHE A N 1
ATOM 2559 C CA . PHE A 1 345 ? -34.688 35.844 22.906 1 83.38 345 PHE A CA 1
ATOM 2560 C C . PHE A 1 345 ? -34.438 36.375 24.312 1 83.38 345 PHE A C 1
ATOM 2562 O O . PHE A 1 345 ? -35.375 36.656 25.062 1 83.38 345 PHE A O 1
ATOM 2569 N N . LYS A 1 346 ? -33.312 36.562 24.688 1 80.38 346 LYS A N 1
ATOM 2570 C CA . LYS A 1 346 ? -33.031 37.125 26 1 80.38 346 LYS A CA 1
ATOM 2571 C C . LYS A 1 346 ? -33.438 38.562 26.094 1 80.38 346 LYS A C 1
ATOM 2573 O O . LYS A 1 346 ? -34 39 27.109 1 80.38 346 LYS A O 1
ATOM 2578 N N . ASN A 1 347 ? -33.25 39.156 24.984 1 80.25 347 ASN A N 1
ATOM 2579 C CA . ASN A 1 347 ? -33.625 40.562 24.953 1 80.25 347 ASN A CA 1
ATOM 2580 C C . ASN A 1 347 ? -35.125 40.75 24.891 1 80.25 347 ASN A C 1
ATOM 2582 O O . ASN A 1 347 ? -35.656 41.75 25.359 1 80.25 347 ASN A O 1
ATOM 2586 N N . SER A 1 348 ? -35.781 39.875 24.297 1 72.94 348 SER A N 1
ATOM 2587 C CA . SER A 1 348 ? -37.25 40 24.203 1 72.94 348 SER A CA 1
ATOM 2588 C C . SER A 1 348 ? -37.906 39.688 25.547 1 72.94 348 SER A C 1
ATOM 2590 O O . SER A 1 348 ? -39 40.125 25.812 1 72.94 348 SER A O 1
ATOM 2592 N N . ASN A 1 349 ? -37.312 38.906 26.297 1 64.31 349 ASN A N 1
ATOM 2593 C CA . ASN A 1 349 ? -37.906 38.562 27.594 1 64.31 349 ASN A CA 1
ATOM 2594 C C . ASN A 1 349 ? -37.5 39.562 28.672 1 64.31 349 ASN A C 1
ATOM 2596 O O . ASN A 1 349 ? -38 39.5 29.797 1 64.31 349 ASN A O 1
ATOM 2600 N N . ASP A 1 350 ? -36.531 40.406 28.453 1 55.03 350 ASP A N 1
ATOM 2601 C CA . ASP A 1 350 ? -36.312 41.562 29.344 1 55.03 350 ASP A CA 1
ATOM 2602 C C . ASP A 1 350 ? -37.156 42.75 28.891 1 55.03 350 ASP A C 1
ATOM 2604 O O . ASP A 1 350 ? -37.656 43.5 29.719 1 55.03 350 ASP A O 1
ATOM 2608 N N . MET B 1 1 ? 37.469 14.508 14.664 1 93.94 1 MET B N 1
ATOM 2609 C CA . MET B 1 1 ? 37.75 15.586 13.719 1 93.94 1 MET B CA 1
ATOM 2610 C C . MET B 1 1 ? 37.781 16.938 14.43 1 93.94 1 MET B C 1
ATOM 2612 O O . MET B 1 1 ? 36.938 17.188 15.312 1 93.94 1 MET B O 1
ATOM 2616 N N . LYS B 1 2 ? 38.75 17.703 14.07 1 96.12 2 LYS B N 1
ATOM 2617 C CA . LYS B 1 2 ? 38.781 19.031 14.664 1 96.12 2 LYS B CA 1
ATOM 2618 C C . LYS B 1 2 ? 37.562 19.875 14.219 1 96.12 2 LYS B C 1
ATOM 2620 O O . LYS B 1 2 ? 37.094 19.734 13.086 1 96.12 2 LYS B O 1
ATOM 2625 N N . PHE B 1 3 ? 37.156 20.719 15.086 1 96.44 3 PHE B N 1
ATOM 2626 C CA . PHE B 1 3 ? 36.031 21.578 14.766 1 96.44 3 PHE B CA 1
ATOM 2627 C C . PHE B 1 3 ? 36.312 22.406 13.523 1 96.44 3 PHE B C 1
ATOM 2629 O O .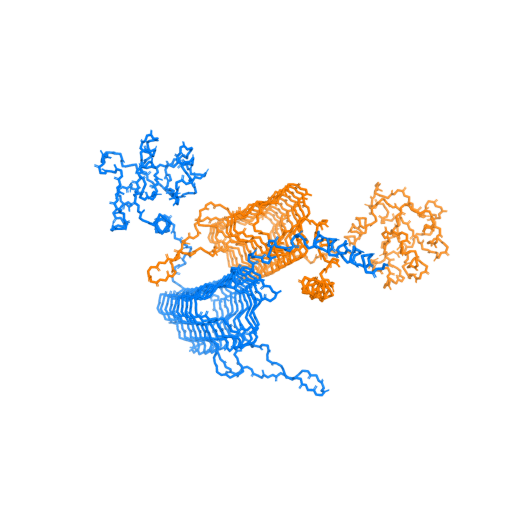 PHE B 1 3 ? 35.469 22.578 12.664 1 96.44 3 PHE B O 1
ATOM 2636 N N . SER B 1 4 ? 37.531 22.828 13.367 1 94.94 4 SER B N 1
ATOM 2637 C CA . SER B 1 4 ? 37.938 23.609 12.203 1 94.94 4 SER B CA 1
ATOM 2638 C C . SER B 1 4 ? 37.812 22.812 10.922 1 94.94 4 SER B C 1
ATOM 2640 O O . SER B 1 4 ? 37.469 23.359 9.875 1 94.94 4 SER B O 1
ATOM 2642 N N . GLU B 1 5 ? 38.062 21.562 11.008 1 94.81 5 GLU B N 1
ATOM 2643 C CA . GLU B 1 5 ? 37.906 20.688 9.852 1 94.81 5 GLU B CA 1
ATOM 2644 C C . GLU B 1 5 ? 36.438 20.547 9.438 1 94.81 5 GLU B C 1
ATOM 2646 O O . GLU B 1 5 ? 36.125 20.5 8.25 1 94.81 5 GLU B O 1
ATOM 2651 N N . ILE B 1 6 ? 35.625 20.469 10.414 1 94.56 6 ILE B N 1
ATOM 2652 C CA . ILE B 1 6 ? 34.188 20.391 10.148 1 94.56 6 ILE B CA 1
ATOM 2653 C C . ILE B 1 6 ? 33.719 21.672 9.438 1 94.56 6 ILE B C 1
ATOM 2655 O O . ILE B 1 6 ? 33 21.609 8.445 1 94.56 6 ILE B O 1
ATOM 2659 N N . ILE B 1 7 ? 34.125 22.797 9.883 1 93.25 7 ILE B N 1
ATOM 2660 C CA . ILE B 1 7 ? 33.781 24.094 9.289 1 93.25 7 ILE B CA 1
ATOM 2661 C C . ILE B 1 7 ? 34.219 24.109 7.828 1 93.25 7 ILE B C 1
ATOM 2663 O O . ILE B 1 7 ? 33.5 24.578 6.961 1 93.25 7 ILE B O 1
ATOM 2667 N N . SER B 1 8 ? 35.375 23.609 7.602 1 91.69 8 SER B N 1
ATOM 2668 C CA . SER B 1 8 ? 35.938 23.625 6.254 1 91.69 8 SER B CA 1
ATOM 2669 C C . SER B 1 8 ? 35.094 22.766 5.305 1 91.69 8 SER B C 1
ATOM 2671 O O . SER B 1 8 ? 35.031 23.062 4.109 1 91.69 8 SER B O 1
ATOM 2673 N N . GLN B 1 9 ? 34.531 21.75 5.871 1 90.81 9 GLN B N 1
ATOM 2674 C CA . GLN B 1 9 ? 33.688 20.859 5.07 1 90.81 9 GLN B CA 1
ATOM 2675 C C . GLN B 1 9 ? 32.375 21.516 4.672 1 90.81 9 GLN B C 1
ATOM 2677 O O . GLN B 1 9 ? 31.75 21.109 3.686 1 90.81 9 GLN B O 1
ATOM 2682 N N . PHE B 1 10 ? 31.891 22.469 5.434 1 88.75 10 PHE B N 1
ATOM 2683 C CA . PHE B 1 10 ? 30.594 23.078 5.203 1 88.75 10 PHE B CA 1
ATOM 2684 C C . PHE B 1 10 ? 30.688 24.203 4.176 1 88.75 10 PHE B C 1
ATOM 2686 O O . PHE B 1 10 ? 29.672 24.594 3.592 1 88.75 10 PHE B O 1
ATOM 2693 N N . GLY B 1 11 ? 31.922 24.625 3.902 1 76.38 11 GLY B N 1
ATOM 2694 C CA . GLY B 1 11 ? 32.156 25.672 2.906 1 76.38 11 GLY B CA 1
ATOM 2695 C C . GLY B 1 11 ? 31.438 26.969 3.221 1 76.38 11 GLY B C 1
ATOM 2696 O O . GLY B 1 11 ? 31.562 27.5 4.324 1 76.38 11 GLY B O 1
ATOM 2697 N N . GLU B 1 12 ? 30.625 27.391 2.199 1 74.19 12 GLU B N 1
ATOM 2698 C CA . GLU B 1 12 ? 29.984 28.703 2.258 1 74.19 12 GLU B CA 1
ATOM 2699 C C . GLU B 1 12 ? 28.672 28.641 3.035 1 74.19 12 GLU B C 1
ATOM 2701 O O . GLU B 1 12 ? 28.031 29.672 3.264 1 74.19 12 GLU B O 1
ATOM 2706 N N . THR B 1 13 ? 28.312 27.422 3.508 1 76.06 13 THR B N 1
ATOM 2707 C CA . THR B 1 13 ? 27.031 27.297 4.191 1 76.06 13 THR B CA 1
ATOM 2708 C C . THR B 1 13 ? 27.094 27.891 5.594 1 76.06 13 THR B C 1
ATOM 2710 O O . THR B 1 13 ? 26.078 28.281 6.16 1 76.06 13 THR B O 1
ATOM 2713 N N . GLY B 1 14 ? 28.281 27.922 6.047 1 78.31 14 GLY B N 1
ATOM 2714 C CA . GLY B 1 14 ? 28.5 28.594 7.324 1 78.31 14 GLY B CA 1
ATOM 2715 C C . GLY B 1 14 ? 28.797 30.078 7.18 1 78.31 14 GLY B C 1
ATOM 2716 O O . GLY B 1 14 ? 29.656 30.469 6.379 1 78.31 14 GLY B O 1
ATOM 2717 N N . THR B 1 15 ? 27.938 30.891 7.852 1 78.81 15 THR B N 1
ATOM 2718 C CA . THR B 1 15 ? 28.078 32.344 7.695 1 78.81 15 THR B CA 1
ATOM 2719 C C . THR B 1 15 ? 29.141 32.875 8.648 1 78.81 15 THR B C 1
ATOM 2721 O O . THR B 1 15 ? 29.844 33.844 8.32 1 78.81 15 THR B O 1
ATOM 2724 N N . ASN B 1 16 ? 29.094 32.406 9.797 1 90.12 16 ASN B N 1
ATOM 2725 C CA . ASN B 1 16 ? 30.016 32.812 10.852 1 90.12 16 ASN B CA 1
ATOM 2726 C C . ASN B 1 16 ? 30.328 31.656 11.797 1 90.12 16 ASN B C 1
ATOM 2728 O O . ASN B 1 16 ? 29.625 30.641 11.797 1 90.12 16 ASN B O 1
ATOM 2732 N N . HIS B 1 17 ? 31.531 31.734 12.5 1 94.25 17 HIS B N 1
ATOM 2733 C CA . HIS B 1 17 ? 31.844 30.703 13.477 1 94.25 17 HIS B CA 1
ATOM 2734 C C . HIS B 1 17 ? 32.688 31.25 14.617 1 94.25 17 HIS B C 1
ATOM 2736 O O . HIS B 1 17 ? 33.281 32.344 14.492 1 94.25 17 HIS B O 1
ATOM 2742 N N . SER B 1 18 ? 32.75 30.562 15.688 1 93.25 18 SER B N 1
ATOM 2743 C CA . SER B 1 18 ? 33.375 31.016 16.922 1 93.25 18 SER B CA 1
ATOM 2744 C C . SER B 1 18 ? 34.906 31.062 16.766 1 93.25 18 SER B C 1
ATOM 2746 O O . SER B 1 18 ? 35.594 31.75 17.531 1 93.25 18 SER B O 1
ATOM 2748 N N . LEU B 1 19 ? 35.406 30.359 15.828 1 93.31 19 LEU B N 1
ATOM 2749 C CA . LEU B 1 19 ? 36.875 30.328 15.656 1 93.31 19 LEU B CA 1
ATOM 2750 C C . LEU B 1 19 ? 37.375 31.656 15.125 1 93.31 19 LEU B C 1
ATOM 2752 O O . LEU B 1 19 ? 38.594 31.938 15.188 1 93.31 19 LEU B O 1
ATOM 2756 N N . THR B 1 20 ? 36.562 32.438 14.57 1 90.44 20 THR B N 1
ATOM 2757 C CA . THR B 1 20 ? 36.969 33.781 14.117 1 90.44 20 THR B CA 1
ATOM 2758 C C . THR B 1 20 ? 37.406 34.625 15.297 1 90.44 20 THR B C 1
ATOM 2760 O O . THR B 1 20 ? 38.375 35.375 15.195 1 90.44 20 THR B O 1
ATOM 2763 N N . SER B 1 21 ? 36.688 34.531 16.453 1 88.94 21 SER B N 1
ATOM 2764 C CA . SER B 1 21 ? 36.969 35.312 17.641 1 88.94 21 SER B CA 1
ATOM 2765 C C . SER B 1 21 ? 38 34.594 18.516 1 88.94 21 SER B C 1
ATOM 2767 O O . SER B 1 21 ? 38.781 35.25 19.219 1 88.94 21 SER B O 1
ATOM 2769 N N . ASN B 1 22 ? 37.906 33.281 18.531 1 91.62 22 ASN B N 1
ATOM 2770 C CA . ASN B 1 22 ? 38.844 32.5 19.328 1 91.62 22 ASN B CA 1
ATOM 2771 C C . ASN B 1 22 ? 39.438 31.344 18.516 1 91.62 22 ASN B C 1
ATOM 2773 O O . ASN B 1 22 ? 39.062 30.188 18.703 1 91.62 22 ASN B O 1
ATOM 2777 N N . PRO B 1 23 ? 40.5 31.531 17.734 1 91.44 23 PRO B N 1
ATOM 2778 C CA . PRO B 1 23 ? 41.031 30.516 16.828 1 91.44 23 PRO B CA 1
ATOM 2779 C C . PRO B 1 23 ? 41.688 29.344 17.562 1 91.44 23 PRO B C 1
ATOM 2781 O O . PRO B 1 23 ? 41.781 28.25 17.016 1 91.44 23 PRO B O 1
ATOM 2784 N N . ASP B 1 24 ? 42.094 29.547 18.781 1 92.56 24 ASP B N 1
ATOM 2785 C CA . ASP B 1 24 ? 42.812 28.516 19.516 1 92.56 24 ASP B CA 1
ATOM 2786 C C . ASP B 1 24 ? 41.844 27.516 20.156 1 92.56 24 ASP B C 1
ATOM 2788 O O . ASP B 1 24 ? 42.25 26.422 20.578 1 92.56 24 ASP B O 1
ATOM 2792 N N . HIS B 1 25 ? 40.625 27.859 20.203 1 94.75 25 HIS B N 1
ATOM 2793 C CA . HIS B 1 25 ? 39.594 26.953 20.766 1 94.75 25 HIS B CA 1
ATOM 2794 C C . HIS B 1 25 ? 39.031 26.047 19.688 1 94.75 25 HIS B C 1
ATOM 2796 O O . HIS B 1 25 ? 37.875 26.219 19.281 1 94.75 25 HIS B O 1
ATOM 2802 N N . ASP B 1 26 ? 39.812 25.109 19.234 1 96.5 26 ASP B N 1
ATOM 2803 C CA . ASP B 1 26 ? 39.469 24.188 18.172 1 96.5 26 ASP B CA 1
ATOM 2804 C C . ASP B 1 26 ? 39.406 22.75 18.688 1 96.5 26 ASP B C 1
ATOM 2806 O O . ASP B 1 26 ? 40.281 21.938 18.359 1 96.5 26 ASP B O 1
ATOM 2810 N N . PRO B 1 27 ? 38.281 22.484 19.469 1 96.81 27 PRO B N 1
ATOM 2811 C CA . PRO B 1 27 ? 38.219 21.172 20.109 1 96.81 27 PRO B CA 1
ATOM 2812 C C . PRO B 1 27 ? 38.031 20.031 19.109 1 96.81 27 PRO B C 1
ATOM 2814 O O . PRO B 1 27 ? 37.688 20.281 17.953 1 96.81 27 PRO B O 1
ATOM 2817 N N . GLU B 1 28 ? 38.344 18.844 19.625 1 97.19 28 GLU B N 1
ATOM 2818 C CA . GLU B 1 28 ? 38.062 17.625 18.875 1 97.19 28 GLU B CA 1
ATOM 2819 C C . GLU B 1 28 ? 36.594 17.219 19.016 1 97.19 28 GLU B C 1
ATOM 2821 O O . GLU B 1 28 ? 36.031 17.203 20.125 1 97.19 28 GLU B O 1
ATOM 2826 N N . ILE B 1 29 ? 36 17.016 17.891 1 97.62 29 ILE B N 1
ATOM 2827 C CA . ILE B 1 29 ? 34.625 16.516 17.859 1 97.62 29 ILE B CA 1
ATOM 2828 C C . ILE B 1 29 ? 34.625 15.047 17.453 1 97.62 29 ILE B C 1
ATOM 2830 O O . ILE B 1 29 ? 35.219 14.672 16.453 1 97.62 29 ILE B O 1
ATOM 2834 N N . ILE B 1 30 ? 33.906 14.273 18.219 1 96.88 30 ILE B N 1
ATOM 2835 C CA . ILE B 1 30 ? 34.031 12.836 18 1 96.88 30 ILE B CA 1
ATOM 2836 C C . ILE B 1 30 ? 32.688 12.297 17.484 1 96.88 30 ILE B C 1
ATOM 2838 O O . ILE B 1 30 ? 32.594 11.133 17.078 1 96.88 30 ILE B O 1
ATOM 2842 N N . GLY B 1 31 ? 31.656 13.07 17.469 1 96.81 31 GLY B N 1
ATOM 2843 C CA . GLY B 1 31 ? 30.375 12.617 16.969 1 96.81 31 GLY B CA 1
ATOM 2844 C C . GLY B 1 31 ? 29.297 13.68 17.062 1 96.81 31 GLY B C 1
ATOM 2845 O O . GLY B 1 31 ? 29.594 14.859 17.297 1 96.81 31 GLY B O 1
ATOM 2846 N N . VAL B 1 32 ? 28.125 13.297 16.797 1 97.19 32 VAL B N 1
ATOM 2847 C CA . VAL B 1 32 ? 26.953 14.164 16.828 1 97.19 32 VAL B CA 1
ATOM 2848 C C . VAL B 1 32 ? 25.938 13.633 17.844 1 97.19 32 VAL B C 1
ATOM 2850 O O . VAL B 1 32 ? 25.938 12.438 18.141 1 97.19 32 VAL B O 1
ATOM 2853 N N . ALA B 1 33 ? 25.094 14.539 18.344 1 96.75 33 ALA B N 1
ATOM 2854 C CA . ALA B 1 33 ? 24.094 14.125 19.328 1 96.75 33 ALA B CA 1
ATOM 2855 C C . ALA B 1 33 ? 22.953 15.141 19.422 1 96.75 33 ALA B C 1
ATOM 2857 O O . ALA B 1 33 ? 23.109 16.297 19 1 96.75 33 ALA B O 1
ATOM 2858 N N . ALA B 1 34 ? 21.875 14.68 19.906 1 95 34 ALA B N 1
ATOM 2859 C CA . ALA B 1 34 ? 20.797 15.609 20.266 1 95 34 ALA B CA 1
ATOM 2860 C C . ALA B 1 34 ? 21.25 16.547 21.391 1 95 34 ALA B C 1
ATOM 2862 O O . ALA B 1 34 ? 22 16.141 22.281 1 95 34 ALA B O 1
ATOM 2863 N N . ILE B 1 35 ? 20.703 17.703 21.344 1 94.38 35 ILE B N 1
ATOM 2864 C CA . ILE B 1 35 ? 21.219 18.766 22.188 1 94.38 35 ILE B CA 1
ATOM 2865 C C . ILE B 1 35 ? 21 18.406 23.656 1 94.38 35 ILE B C 1
ATOM 2867 O O . ILE B 1 35 ? 21.844 18.719 24.516 1 94.38 35 ILE B O 1
ATOM 2871 N N . ASP B 1 36 ? 19.906 17.703 23.969 1 93.81 36 ASP B N 1
ATOM 2872 C CA . ASP B 1 36 ? 19.578 17.406 25.359 1 93.81 36 ASP B CA 1
ATOM 2873 C C . ASP B 1 36 ? 20.312 16.141 25.844 1 93.81 36 ASP B C 1
ATOM 2875 O O . ASP B 1 36 ? 20.344 15.867 27.031 1 93.81 36 ASP B O 1
ATOM 2879 N N . GLU B 1 37 ? 20.984 15.398 24.984 1 95.56 37 GLU B N 1
ATOM 2880 C CA . GLU B 1 37 ? 21.719 14.188 25.328 1 95.56 37 GLU B CA 1
ATOM 2881 C C . GLU B 1 37 ? 23.203 14.344 25.031 1 95.56 37 GLU B C 1
ATOM 2883 O O . GLU B 1 37 ? 23.984 13.414 25.25 1 95.56 37 GLU B O 1
ATOM 2888 N N . ALA B 1 38 ? 23.531 15.438 24.484 1 95.75 38 ALA B N 1
ATOM 2889 C CA . ALA B 1 38 ? 24.891 15.672 24.016 1 95.75 38 ALA B CA 1
ATOM 2890 C C . ALA B 1 38 ? 25.891 15.617 25.156 1 95.75 38 ALA B C 1
ATOM 2892 O O . ALA B 1 38 ? 25.609 16.094 26.266 1 95.75 38 ALA B O 1
ATOM 2893 N N . THR B 1 39 ? 26.969 14.945 24.922 1 95.81 39 THR B N 1
ATOM 2894 C CA . THR B 1 39 ? 28.094 14.875 25.844 1 95.81 39 THR B CA 1
ATOM 2895 C C . THR B 1 39 ? 29.312 15.594 25.281 1 95.81 39 THR B C 1
ATOM 2897 O O . THR B 1 39 ? 29.297 16.047 24.141 1 95.81 39 THR B O 1
ATOM 2900 N N . ASN B 1 40 ? 30.312 15.609 26.172 1 96.19 40 ASN B N 1
ATOM 2901 C CA . ASN B 1 40 ? 31.547 16.234 25.734 1 96.19 40 ASN B CA 1
ATOM 2902 C C . ASN B 1 40 ? 32.094 15.578 24.453 1 96.19 40 ASN B C 1
ATOM 2904 O O . ASN B 1 40 ? 32.094 14.352 24.344 1 96.19 40 ASN B O 1
ATOM 2908 N N . GLY B 1 41 ? 32.406 16.422 23.531 1 97.25 41 GLY B N 1
ATOM 2909 C CA . GLY B 1 41 ? 32.938 15.93 22.281 1 97.25 41 GLY B CA 1
ATOM 2910 C C . GLY B 1 41 ? 31.906 15.812 21.188 1 97.25 41 GLY B C 1
ATOM 2911 O O . GLY B 1 41 ? 32.219 15.438 20.047 1 97.25 41 GLY B O 1
ATOM 2912 N N . THR B 1 42 ? 30.734 16.156 21.484 1 97.94 42 THR B N 1
ATOM 2913 C CA . THR B 1 42 ? 29.703 15.977 20.453 1 97.94 42 THR B CA 1
ATOM 2914 C C . THR B 1 42 ? 29.281 17.328 19.875 1 97.94 42 THR B C 1
ATOM 2916 O O . THR B 1 42 ? 29.453 18.359 20.516 1 97.94 42 THR B O 1
ATOM 2919 N N . LEU B 1 43 ? 28.797 17.266 18.625 1 97.62 43 LEU B N 1
ATOM 2920 C CA . LEU B 1 43 ? 28.203 18.391 17.906 1 97.62 43 LEU B CA 1
ATOM 2921 C C . LEU B 1 43 ? 26.688 18.266 17.859 1 97.62 43 LEU B C 1
ATOM 2923 O O . LEU B 1 43 ? 26.156 17.172 17.594 1 97.62 43 LEU B O 1
ATOM 2927 N N . SER B 1 44 ? 25.969 19.344 18.172 1 97.56 44 SER B N 1
ATOM 2928 C CA . SER B 1 44 ? 24.516 19.406 18.078 1 97.56 44 SER B CA 1
ATOM 2929 C C . SER B 1 44 ? 24.047 20.656 17.359 1 97.56 44 SER B C 1
ATOM 2931 O O . SER B 1 44 ? 24.859 21.344 16.719 1 97.56 44 SER B O 1
ATOM 2933 N N . TYR B 1 45 ? 22.734 20.844 17.328 1 96.19 45 TYR B N 1
ATOM 2934 C CA . TYR B 1 45 ? 22.25 22.047 16.656 1 96.19 45 TYR B CA 1
ATOM 2935 C C . TYR B 1 45 ? 21.031 22.609 17.375 1 96.19 45 TYR B C 1
ATOM 2937 O O . TYR B 1 45 ? 20.406 21.922 18.188 1 96.19 45 TYR B O 1
ATOM 2945 N N . VAL B 1 46 ? 20.75 23.891 17.047 1 94.31 46 VAL B N 1
ATOM 2946 C CA . VAL B 1 46 ? 19.578 24.594 17.562 1 94.31 46 VAL B CA 1
ATOM 2947 C C . VAL B 1 46 ? 18.828 25.266 16.406 1 94.31 46 VAL B C 1
ATOM 2949 O O . VAL B 1 46 ? 19.438 25.859 15.523 1 94.31 46 VAL B O 1
ATOM 2952 N N . GLU B 1 47 ? 17.5 25.016 16.406 1 89.56 47 GLU B N 1
ATOM 2953 C CA . GLU B 1 47 ? 16.719 25.516 15.273 1 89.56 47 GLU B CA 1
ATOM 2954 C C . GLU B 1 47 ? 16.266 26.953 15.516 1 89.56 47 GLU B C 1
ATOM 2956 O O . GLU B 1 47 ? 16 27.703 14.562 1 89.56 47 GLU B O 1
ATOM 2961 N N . GLY B 1 48 ? 16.156 27.406 16.734 1 85.5 48 GLY B N 1
ATOM 2962 C CA . GLY B 1 48 ? 15.648 28.734 16.984 1 85.5 48 GLY B CA 1
ATOM 2963 C C . GLY B 1 48 ? 15.805 29.172 18.422 1 85.5 48 GLY B C 1
ATOM 2964 O O . GLY B 1 48 ? 16.297 28.422 19.266 1 85.5 48 GLY B O 1
ATOM 2965 N N . PRO B 1 49 ? 15.445 30.391 18.625 1 83.75 49 PRO B N 1
ATOM 2966 C CA . PRO B 1 49 ? 15.68 30.984 19.938 1 83.75 49 PRO B CA 1
ATOM 2967 C C . PRO B 1 49 ? 14.922 30.266 21.062 1 83.75 49 PRO B C 1
ATOM 2969 O O . PRO B 1 49 ? 15.352 30.312 22.219 1 83.75 49 PRO B O 1
ATOM 2972 N N . LYS B 1 50 ? 13.875 29.547 20.641 1 83.5 50 LYS B N 1
ATOM 2973 C CA . LYS B 1 50 ? 13.062 28.859 21.641 1 83.5 50 LYS B CA 1
ATOM 2974 C C . LYS B 1 50 ? 13.867 27.75 22.344 1 83.5 50 LYS B C 1
ATOM 2976 O O . LYS B 1 50 ? 13.492 27.297 23.422 1 83.5 50 LYS B O 1
ATOM 2981 N N . PHE B 1 51 ? 14.992 27.5 21.844 1 82.38 51 PHE B N 1
ATOM 2982 C CA . PHE B 1 51 ? 15.789 26.422 22.391 1 82.38 51 PHE B CA 1
ATOM 2983 C C . PHE B 1 51 ? 16.984 26.969 23.156 1 82.38 51 PHE B C 1
ATOM 2985 O O . PHE B 1 51 ? 17.953 26.234 23.406 1 82.38 51 PHE B O 1
ATOM 2992 N N . GLY B 1 52 ? 16.953 28.234 23.438 1 84.5 52 GLY B N 1
ATOM 2993 C CA . GLY B 1 52 ? 18.031 28.891 24.172 1 84.5 52 GLY B CA 1
ATOM 2994 C C . GLY B 1 52 ? 18.359 28.188 25.469 1 84.5 52 GLY B C 1
ATOM 2995 O O . GLY B 1 52 ? 19.531 28.047 25.828 1 84.5 52 GLY B O 1
ATOM 2996 N N . SER B 1 53 ? 17.344 27.766 26.156 1 88.94 53 SER B N 1
ATOM 2997 C CA . SER B 1 53 ? 17.547 27.078 27.406 1 88.94 53 SER B CA 1
ATOM 2998 C C . SER B 1 53 ? 18.406 25.828 27.219 1 88.94 53 SER B C 1
ATOM 3000 O O . SER B 1 53 ? 19.219 25.484 28.094 1 88.94 53 SER B O 1
ATOM 3002 N N . PHE B 1 54 ? 18.359 25.234 26.125 1 92.25 54 PHE B N 1
ATOM 3003 C CA . PHE B 1 54 ? 19.141 24.047 25.859 1 92.25 54 PHE B CA 1
ATOM 3004 C C . PHE B 1 54 ? 20.609 24.391 25.672 1 92.25 54 PHE B C 1
ATOM 3006 O O . PHE B 1 54 ? 21.5 23.609 26.031 1 92.25 54 PHE B O 1
ATOM 3013 N N . VAL B 1 55 ? 20.875 25.578 25.156 1 92.88 55 VAL B N 1
ATOM 3014 C CA . VAL B 1 55 ? 22.25 26.016 24.922 1 92.88 55 VAL B CA 1
ATOM 3015 C C . VAL B 1 55 ? 22.969 26.203 26.25 1 92.88 55 VAL B C 1
ATOM 3017 O O . VAL B 1 55 ? 24.141 25.859 26.375 1 92.88 55 VAL B O 1
ATOM 3020 N N . SER B 1 56 ? 22.219 26.625 27.266 1 91.5 56 SER B N 1
ATOM 3021 C CA . SER B 1 56 ? 22.797 26.875 28.594 1 91.5 56 SER B CA 1
ATOM 3022 C C . SER B 1 56 ? 23.016 25.562 29.344 1 91.5 56 SER B C 1
ATOM 3024 O O . SER B 1 56 ? 23.891 25.469 30.203 1 91.5 56 SER B O 1
ATOM 3026 N N . LYS B 1 57 ? 22.297 24.641 28.953 1 94.06 57 LYS B N 1
ATOM 3027 C CA . LYS B 1 57 ? 22.297 23.422 29.766 1 94.06 57 LYS B CA 1
ATOM 3028 C C . LYS B 1 57 ? 23.062 22.297 29.062 1 94.06 57 LYS B C 1
ATOM 3030 O O . LYS B 1 57 ? 23.484 21.328 29.703 1 94.06 57 LYS B O 1
ATOM 3035 N N . THR B 1 58 ? 23.281 22.328 27.812 1 95.94 58 THR B N 1
ATOM 3036 C CA . THR B 1 58 ? 23.844 21.234 27.016 1 95.94 58 THR B CA 1
ATOM 3037 C C . THR B 1 58 ? 25.297 20.969 27.391 1 95.94 58 THR B C 1
ATOM 3039 O O . THR B 1 58 ? 26 21.875 27.844 1 95.94 58 THR B O 1
ATOM 3042 N N . ASN B 1 59 ? 25.656 19.766 27.234 1 96.12 59 ASN B N 1
ATOM 3043 C CA . ASN B 1 59 ? 27.062 19.391 27.422 1 96.12 59 ASN B CA 1
ATOM 3044 C C . ASN B 1 59 ? 27.797 19.25 26.094 1 96.12 59 ASN B C 1
ATOM 3046 O O . ASN B 1 59 ? 28.922 18.734 26.062 1 96.12 59 ASN B O 1
ATOM 3050 N N . ALA B 1 60 ? 27.172 19.656 25.016 1 97.06 60 ALA B N 1
ATOM 3051 C CA . ALA B 1 60 ? 27.797 19.594 23.703 1 97.06 60 ALA B CA 1
ATOM 3052 C C . ALA B 1 60 ? 29.047 20.453 23.641 1 97.06 60 ALA B C 1
ATOM 3054 O O . ALA B 1 60 ? 29.094 21.531 24.234 1 97.06 60 ALA B O 1
ATOM 3055 N N . THR B 1 61 ? 29.953 19.984 22.906 1 97.44 61 THR B N 1
ATOM 3056 C CA . THR B 1 61 ? 31.203 20.719 22.719 1 97.44 61 THR B CA 1
ATOM 3057 C C . THR B 1 61 ? 31.031 21.766 21.609 1 97.44 61 THR B C 1
ATOM 3059 O O . THR B 1 61 ? 31.688 22.812 21.656 1 97.44 61 THR B O 1
ATOM 3062 N N . ALA B 1 62 ? 30.219 21.453 20.656 1 97.62 62 ALA B N 1
ATOM 3063 C CA . ALA B 1 62 ? 30 22.344 19.531 1 97.62 62 ALA B CA 1
ATOM 3064 C C . ALA B 1 62 ? 28.516 22.422 19.188 1 97.62 62 ALA B C 1
ATOM 3066 O O . ALA B 1 62 ? 27.766 21.453 19.359 1 97.62 62 ALA B O 1
ATOM 3067 N N . LEU B 1 63 ? 28.109 23.594 18.625 1 97.19 63 LEU B N 1
ATOM 3068 C CA . LEU B 1 63 ? 26.719 23.781 18.234 1 97.19 63 LEU B CA 1
ATOM 3069 C C . LEU B 1 63 ? 26.625 24.438 16.859 1 97.19 63 LEU B C 1
ATOM 3071 O O . LEU B 1 63 ? 27.422 25.312 16.531 1 97.19 63 LEU B O 1
ATOM 3075 N N . ILE B 1 64 ? 25.719 24 16.094 1 96.5 64 ILE B N 1
ATOM 3076 C CA . ILE B 1 64 ? 25.25 24.734 14.93 1 96.5 64 ILE B CA 1
ATOM 3077 C C . ILE B 1 64 ? 24.078 25.641 15.312 1 96.5 64 ILE B C 1
ATOM 3079 O O . ILE B 1 64 ? 23.062 25.172 15.805 1 96.5 64 ILE B O 1
ATOM 3083 N N . LEU B 1 65 ? 24.203 26.906 15.086 1 95.44 65 LEU B N 1
ATOM 3084 C CA . LEU B 1 65 ? 23.25 27.891 15.57 1 95.44 65 LEU B CA 1
ATOM 3085 C C . LEU B 1 65 ? 22.641 28.688 14.414 1 95.44 65 LEU B C 1
ATOM 3087 O O . LEU B 1 65 ? 23.281 28.828 13.359 1 95.44 65 LEU B O 1
ATOM 3091 N N . PRO B 1 66 ? 21.406 29.125 14.641 1 94.62 66 PRO B N 1
ATOM 3092 C CA . PRO B 1 66 ? 20.906 30.109 13.672 1 94.62 66 PRO B CA 1
ATOM 3093 C C . PRO B 1 66 ? 21.656 31.422 13.742 1 94.62 66 PRO B C 1
ATOM 3095 O O . PRO B 1 66 ? 22.547 31.594 14.594 1 94.62 66 PRO B O 1
ATOM 3098 N N . GLN B 1 67 ? 21.297 32.312 12.781 1 93.06 67 GLN B N 1
ATOM 3099 C CA . GLN B 1 67 ? 21.906 33.625 12.789 1 93.06 67 GLN B CA 1
ATOM 3100 C C . GLN B 1 67 ? 21.297 34.5 13.875 1 93.06 67 GLN B C 1
ATOM 3102 O O . GLN B 1 67 ? 20.516 35.406 13.586 1 93.06 67 GLN B O 1
ATOM 3107 N N . ASP B 1 68 ? 21.609 34.188 15.07 1 93.5 68 ASP B N 1
ATOM 3108 C CA . ASP B 1 68 ? 21.125 34.844 16.281 1 93.5 68 ASP B CA 1
ATOM 3109 C C . ASP B 1 68 ? 22.266 35.156 17.234 1 93.5 68 ASP B C 1
ATOM 3111 O O . ASP B 1 68 ? 22.859 34.25 17.844 1 93.5 68 ASP B O 1
ATOM 3115 N N . GLU B 1 69 ? 22.578 36.375 17.484 1 92.31 69 GLU B N 1
ATOM 3116 C CA . GLU B 1 69 ? 23.734 36.844 18.266 1 92.31 69 GLU B CA 1
ATOM 3117 C C . GLU B 1 69 ? 23.594 36.469 19.734 1 92.31 69 GLU B C 1
ATOM 3119 O O . GLU B 1 69 ? 24.594 36.156 20.406 1 92.31 69 GLU B O 1
ATOM 3124 N N . LYS B 1 70 ? 22.359 36.5 20.172 1 93 70 LYS B N 1
ATOM 3125 C CA . LYS B 1 70 ? 22.141 36.156 21.578 1 93 70 LYS B CA 1
ATOM 3126 C C . LYS B 1 70 ? 22.531 34.719 21.859 1 93 70 LYS B C 1
ATOM 3128 O O . LYS B 1 70 ? 23.172 34.406 22.875 1 93 70 LYS B O 1
ATOM 3133 N N . LEU B 1 71 ? 22.172 33.875 20.969 1 94.38 71 LEU B N 1
ATOM 3134 C CA . LEU B 1 71 ? 22.5 32.469 21.109 1 94.38 71 LEU B CA 1
ATOM 3135 C C . LEU B 1 71 ? 24 32.25 20.984 1 94.38 71 LEU B C 1
ATOM 3137 O O . LEU B 1 71 ? 24.578 31.422 21.688 1 94.38 71 LEU B O 1
ATOM 3141 N N . GLN B 1 72 ? 24.641 32.969 20.141 1 93.44 72 GLN B N 1
ATOM 3142 C CA . GLN B 1 72 ? 26.094 32.875 19.953 1 93.44 72 GLN B CA 1
ATOM 3143 C C . GLN B 1 72 ? 26.844 33.281 21.203 1 93.44 72 GLN B C 1
ATOM 3145 O O . GLN B 1 72 ? 27.781 32.594 21.625 1 93.44 72 GLN B O 1
ATOM 3150 N N . GLU B 1 73 ? 26.375 34.312 21.797 1 93.12 73 GLU B N 1
ATOM 3151 C CA . GLU B 1 73 ? 26.984 34.812 23.031 1 93.12 73 GLU B CA 1
ATOM 3152 C C . GLU B 1 73 ? 26.812 33.812 24.156 1 93.12 73 GLU B C 1
ATOM 3154 O O . GLU B 1 73 ? 27.75 33.531 24.922 1 93.12 73 GLU B O 1
ATOM 3159 N N . LEU B 1 74 ? 25.625 33.406 24.188 1 93.56 74 LEU B N 1
ATOM 3160 C CA . LEU B 1 74 ? 25.328 32.406 25.219 1 93.56 74 LEU B CA 1
ATOM 3161 C C . LEU B 1 74 ? 26.219 31.188 25.078 1 93.56 74 LEU B C 1
ATOM 3163 O O . LEU B 1 74 ? 26.75 30.688 26.078 1 93.56 74 LEU B O 1
ATOM 3167 N N . ALA B 1 75 ? 26.453 30.672 23.891 1 94.94 75 ALA B N 1
ATOM 3168 C CA . ALA B 1 75 ? 27.328 29.516 23.625 1 94.94 75 ALA B CA 1
ATOM 3169 C C . ALA B 1 75 ? 28.766 29.828 24.016 1 94.94 75 ALA B C 1
ATOM 3171 O O . ALA B 1 75 ? 29.438 29 24.641 1 94.94 75 ALA B O 1
ATOM 3172 N N . GLN B 1 76 ? 29.188 30.938 23.75 1 91.12 76 GLN B N 1
ATOM 3173 C CA . GLN B 1 76 ? 30.547 31.359 24.047 1 91.12 76 GLN B CA 1
ATOM 3174 C C . GLN B 1 76 ? 30.781 31.422 25.562 1 91.12 76 GLN B C 1
ATOM 3176 O O . GLN B 1 76 ? 31.812 31 26.047 1 91.12 76 GLN B O 1
ATOM 3181 N N . GLU B 1 77 ? 29.781 31.953 26.188 1 92.12 77 GLU B N 1
ATOM 3182 C CA . GLU B 1 77 ? 29.859 32.062 27.641 1 92.12 77 GLU B CA 1
ATOM 3183 C C . GLU B 1 77 ? 30 30.688 28.281 1 92.12 77 GLU B C 1
ATOM 3185 O O . GLU B 1 77 ? 30.609 30.531 29.328 1 92.12 77 GLU B O 1
ATOM 3190 N N . ASN B 1 78 ? 29.453 29.766 27.641 1 93.31 78 ASN B N 1
ATOM 3191 C CA . ASN B 1 78 ? 29.453 28.406 28.188 1 93.31 78 ASN B CA 1
ATOM 3192 C C . ASN B 1 78 ? 30.609 27.594 27.625 1 93.31 78 ASN B C 1
ATOM 3194 O O . ASN B 1 78 ? 30.656 26.375 27.828 1 93.31 78 ASN B O 1
ATOM 3198 N N . GLY B 1 79 ? 31.422 28.219 26.875 1 93.44 79 GLY B N 1
ATOM 3199 C CA . GLY B 1 79 ? 32.625 27.578 26.359 1 93.44 79 GLY B CA 1
ATOM 3200 C C . GLY B 1 79 ? 32.344 26.641 25.203 1 93.44 79 GLY B C 1
ATOM 3201 O O . GLY B 1 79 ? 33.094 25.703 24.938 1 93.44 79 GLY B O 1
ATOM 3202 N N . ILE B 1 80 ? 31.25 26.781 24.531 1 96.44 80 ILE B N 1
ATOM 3203 C CA . ILE B 1 80 ? 30.859 25.938 23.406 1 96.44 80 ILE B CA 1
ATOM 3204 C C . ILE B 1 80 ? 31.25 26.609 22.094 1 96.44 80 ILE B C 1
ATOM 3206 O O . ILE B 1 80 ? 30.906 27.766 21.859 1 96.44 80 ILE B O 1
ATOM 3210 N N . VAL B 1 81 ? 31.906 25.906 21.25 1 97.06 81 VAL B N 1
ATOM 3211 C CA . VAL B 1 81 ? 32.219 26.453 19.938 1 97.06 81 VAL B CA 1
ATOM 3212 C C . VAL B 1 81 ? 30.969 26.328 19.031 1 97.06 81 VAL B C 1
ATOM 3214 O O . VAL B 1 81 ? 30.141 25.453 19.234 1 97.06 81 VAL B O 1
ATOM 3217 N N . TRP B 1 82 ? 30.906 27.234 18.047 1 96.38 82 TRP B N 1
ATOM 3218 C CA . TRP B 1 82 ? 29.656 27.219 17.297 1 96.38 82 TRP B CA 1
ATOM 3219 C C . TRP B 1 82 ? 29.891 27.672 15.852 1 96.38 82 TRP B C 1
ATOM 3221 O O . TRP B 1 82 ? 30.891 28.328 15.555 1 96.38 82 TRP B O 1
ATOM 3231 N N . ILE B 1 83 ? 29.062 27.234 14.961 1 95.69 83 ILE B N 1
ATOM 3232 C CA . ILE B 1 83 ? 28.938 27.688 13.578 1 95.69 83 ILE B CA 1
ATOM 3233 C C . ILE B 1 83 ? 27.531 28.219 13.336 1 95.69 83 ILE B C 1
ATOM 3235 O O . ILE B 1 83 ? 26.547 27.609 13.781 1 95.69 83 ILE B O 1
ATOM 3239 N N . SER B 1 84 ? 27.422 29.359 12.711 1 94.62 84 SER B N 1
ATOM 3240 C CA . SER B 1 84 ? 26.141 29.984 12.438 1 94.62 84 SER B CA 1
ATOM 3241 C C . SER B 1 84 ? 25.734 29.828 10.977 1 94.62 84 SER B C 1
ATOM 3243 O O . SER B 1 84 ? 26.578 29.906 10.086 1 94.62 84 SER B O 1
ATOM 3245 N N . THR B 1 85 ? 24.516 29.516 10.766 1 94.12 85 THR B N 1
ATOM 3246 C CA . THR B 1 85 ? 23.984 29.312 9.414 1 94.12 85 THR B CA 1
ATOM 3247 C C . THR B 1 85 ? 22.516 29.719 9.344 1 94.12 85 THR B C 1
ATOM 3249 O O . THR B 1 85 ? 21.875 29.891 10.375 1 94.12 85 THR B O 1
ATOM 3252 N N . SER B 1 86 ? 21.984 30.016 8.094 1 92.25 86 SER B N 1
ATOM 3253 C CA . SER B 1 86 ? 20.578 30.344 7.883 1 92.25 86 SER B CA 1
ATOM 3254 C C . SER B 1 86 ? 19.703 29.094 8.023 1 92.25 86 SER B C 1
ATOM 3256 O O . SER B 1 86 ? 18.5 29.203 8.266 1 92.25 86 SER B O 1
ATOM 3258 N N . ASP B 1 87 ? 20.281 27.891 7.902 1 93.44 87 ASP B N 1
ATOM 3259 C CA . ASP B 1 87 ? 19.531 26.641 7.977 1 93.44 87 ASP B CA 1
ATOM 3260 C C . ASP B 1 87 ? 20.266 25.609 8.836 1 93.44 87 ASP B C 1
ATOM 3262 O O . ASP B 1 87 ? 20.891 24.688 8.305 1 93.44 87 ASP B O 1
ATOM 3266 N N . PRO B 1 88 ? 20.094 25.766 10.078 1 94.25 88 PRO B N 1
ATOM 3267 C CA . PRO B 1 88 ? 20.844 24.906 10.992 1 94.25 88 PRO B CA 1
ATOM 3268 C C . PRO B 1 88 ? 20.562 23.422 10.789 1 94.25 88 PRO B C 1
ATOM 3270 O O . PRO B 1 88 ? 21.469 22.594 10.859 1 94.25 88 PRO B O 1
ATOM 3273 N N . ARG B 1 89 ? 19.328 23.078 10.555 1 93.5 89 ARG B N 1
ATOM 3274 C CA . ARG B 1 89 ? 18.938 21.688 10.375 1 93.5 89 ARG B CA 1
ATOM 3275 C C . ARG B 1 89 ? 19.625 21.078 9.156 1 93.5 89 ARG B C 1
ATOM 3277 O O . ARG B 1 89 ? 20.109 19.953 9.203 1 93.5 89 ARG B O 1
ATOM 3284 N N . LEU B 1 90 ? 19.625 21.797 8.07 1 93.25 90 LEU B N 1
ATOM 3285 C CA . LEU B 1 90 ? 20.297 21.359 6.852 1 93.25 90 LEU B CA 1
ATOM 3286 C C . LEU B 1 90 ? 21.781 21.109 7.105 1 93.25 90 LEU B C 1
ATOM 3288 O O . LEU B 1 90 ? 22.328 20.094 6.656 1 93.25 90 LEU B O 1
ATOM 3292 N N . LEU B 1 91 ? 22.375 22 7.797 1 93.81 91 LEU B N 1
ATOM 3293 C CA . LEU B 1 91 ? 23.812 21.859 8.078 1 93.81 91 LEU B CA 1
ATOM 3294 C C . LEU B 1 91 ? 24.062 20.672 9 1 93.81 91 LEU B C 1
ATOM 3296 O O . LEU B 1 91 ? 25.062 19.969 8.852 1 93.81 91 LEU B O 1
ATOM 3300 N N . PHE B 1 92 ? 23.234 20.516 10.016 1 94.81 92 PHE B N 1
ATOM 3301 C CA . PHE B 1 92 ? 23.375 19.375 10.906 1 94.81 92 PHE B CA 1
ATOM 3302 C C . PHE B 1 92 ? 23.266 18.078 10.141 1 94.81 92 PHE B C 1
ATOM 3304 O O . PHE B 1 92 ? 24 17.125 10.414 1 94.81 92 PHE B O 1
ATOM 3311 N N . ALA B 1 93 ? 22.391 17.984 9.133 1 94.19 93 ALA B N 1
ATOM 3312 C CA . ALA B 1 93 ? 22.25 16.812 8.266 1 94.19 93 ALA B CA 1
ATOM 3313 C C . ALA B 1 93 ? 23.578 16.516 7.559 1 94.19 93 ALA B C 1
ATOM 3315 O O . ALA B 1 93 ? 23.984 15.352 7.484 1 94.19 93 ALA B O 1
ATOM 3316 N N . LYS B 1 94 ? 24.188 17.438 7.109 1 93.31 94 LYS B N 1
ATOM 3317 C CA . LYS B 1 94 ? 25.484 17.266 6.469 1 93.31 94 LYS B CA 1
ATOM 3318 C C . LYS B 1 94 ? 26.547 16.797 7.469 1 93.31 94 LYS B C 1
ATOM 3320 O O . LYS B 1 94 ? 27.406 15.984 7.129 1 93.31 94 LYS B O 1
ATOM 3325 N N . ALA B 1 95 ? 26.438 17.359 8.656 1 94.38 95 ALA B N 1
ATOM 3326 C CA . ALA B 1 95 ? 27.391 16.984 9.703 1 94.38 95 ALA B CA 1
ATOM 3327 C C . ALA B 1 95 ? 27.266 15.508 10.055 1 94.38 95 ALA B C 1
ATOM 3329 O O . ALA B 1 95 ? 28.281 14.836 10.281 1 94.38 95 ALA B O 1
ATOM 3330 N N . ILE B 1 96 ? 26.078 15.016 10.141 1 95.81 96 ILE B N 1
ATOM 3331 C CA . ILE B 1 96 ? 25.859 13.609 10.469 1 95.81 96 ILE B CA 1
ATOM 3332 C C . ILE B 1 96 ? 26.609 12.727 9.484 1 95.81 96 ILE B C 1
ATOM 3334 O O . ILE B 1 96 ? 27.25 11.75 9.875 1 95.81 96 ILE B O 1
ATOM 3338 N N . ALA B 1 97 ? 26.641 13.109 8.242 1 93.94 97 ALA B N 1
ATOM 3339 C CA . ALA B 1 97 ? 27.266 12.32 7.184 1 93.94 97 ALA B CA 1
ATOM 3340 C C . ALA B 1 97 ? 28.781 12.25 7.367 1 93.94 97 ALA B C 1
ATOM 3342 O O . ALA B 1 97 ? 29.438 11.352 6.836 1 93.94 97 ALA B O 1
ATOM 3343 N N . LEU B 1 98 ? 29.328 13.219 8.094 1 93.94 98 LEU B N 1
ATOM 3344 C CA . LEU B 1 98 ? 30.766 13.227 8.359 1 93.94 98 LEU B CA 1
ATOM 3345 C C . LEU B 1 98 ? 31.125 12.164 9.398 1 93.94 98 LEU B C 1
ATOM 3347 O O . LEU B 1 98 ? 32.281 11.688 9.422 1 93.94 98 LEU B O 1
ATOM 3351 N N . PHE B 1 99 ? 30.172 11.773 10.25 1 95 99 PHE B N 1
ATOM 3352 C CA . PHE B 1 99 ? 30.516 10.93 11.391 1 95 99 PHE B CA 1
ATOM 3353 C C . PHE B 1 99 ? 29.875 9.555 11.25 1 95 99 PHE B C 1
ATOM 3355 O O . PHE B 1 99 ? 30.203 8.625 11.992 1 95 99 PHE B O 1
ATOM 3362 N N . TYR B 1 100 ? 28.953 9.484 10.305 1 94.44 100 TYR B N 1
ATOM 3363 C CA . TYR B 1 100 ? 28.25 8.219 10.148 1 94.44 100 TYR B CA 1
ATOM 3364 C C . TYR B 1 100 ? 28.062 7.879 8.68 1 94.44 100 TYR B C 1
ATOM 3366 O O . TYR B 1 100 ? 27.656 8.734 7.887 1 94.44 100 TYR B O 1
ATOM 3374 N N . GLN B 1 101 ? 28.359 6.68 8.383 1 91.12 101 GLN B N 1
ATOM 3375 C CA . GLN B 1 101 ? 28.047 6.094 7.086 1 91.12 101 GLN B CA 1
ATOM 3376 C C . GLN B 1 101 ? 27.25 4.793 7.246 1 91.12 101 GLN B C 1
ATOM 3378 O O . GLN B 1 101 ? 27.641 3.916 8.016 1 91.12 101 GLN B O 1
ATOM 3383 N N . PRO B 1 102 ? 26.156 4.68 6.523 1 92.31 102 PRO B N 1
ATOM 3384 C CA . PRO B 1 102 ? 25.438 3.406 6.57 1 92.31 102 PRO B CA 1
ATOM 3385 C C . PRO B 1 102 ? 26.266 2.236 6.051 1 92.31 102 PRO B C 1
ATOM 3387 O O . PRO B 1 102 ? 27.219 2.441 5.289 1 92.31 102 PRO B O 1
ATOM 3390 N N . TYR B 1 103 ? 25.922 1.071 6.527 1 93.75 103 TYR B N 1
ATOM 3391 C CA . TYR B 1 103 ? 26.562 -0.157 6.082 1 93.75 103 TYR B CA 1
ATOM 3392 C C . TYR B 1 103 ? 26.531 -0.27 4.562 1 93.75 103 TYR B C 1
ATOM 3394 O O . TYR B 1 103 ? 25.469 -0.143 3.945 1 93.75 103 TYR B O 1
ATOM 3402 N N . ARG B 1 104 ? 27.781 -0.476 3.949 1 92.62 104 ARG B N 1
ATOM 3403 C CA . ARG B 1 104 ? 27.953 -0.7 2.516 1 92.62 104 ARG B CA 1
ATOM 3404 C C . ARG B 1 104 ? 28.875 -1.877 2.248 1 92.62 104 ARG B C 1
ATOM 3406 O O . ARG B 1 104 ? 30.094 -1.774 2.447 1 92.62 104 ARG B O 1
ATOM 3413 N N . PRO B 1 105 ? 28.25 -2.879 1.743 1 96.94 105 PRO B N 1
ATOM 3414 C CA . PRO B 1 105 ? 29.109 -4.031 1.456 1 96.94 105 PRO B CA 1
ATOM 3415 C C . PRO B 1 105 ? 30.047 -3.793 0.268 1 96.94 105 PRO B C 1
ATOM 3417 O O . PRO B 1 105 ? 29.75 -2.967 -0.598 1 96.94 105 PRO B O 1
ATOM 3420 N N . VAL B 1 106 ? 31.156 -4.492 0.232 1 97.25 106 VAL B N 1
ATOM 3421 C CA . VAL B 1 106 ? 32.094 -4.469 -0.893 1 97.25 106 VAL B CA 1
ATOM 3422 C C . VAL B 1 106 ? 31.484 -5.23 -2.074 1 97.25 106 VAL B C 1
ATOM 3424 O O . VAL B 1 106 ? 30.891 -6.297 -1.897 1 97.25 106 VAL B O 1
ATOM 3427 N N . PRO B 1 107 ? 31.703 -4.703 -3.252 1 98.12 107 PRO B N 1
ATOM 3428 C CA . PRO B 1 107 ? 31.156 -5.383 -4.43 1 98.12 107 PRO B CA 1
ATOM 3429 C C . PRO B 1 107 ? 31.609 -6.836 -4.535 1 98.12 107 PRO B C 1
ATOM 3431 O O . PRO B 1 107 ? 32.812 -7.125 -4.434 1 98.12 107 PRO B O 1
ATOM 3434 N N . GLU B 1 108 ? 30.656 -7.59 -4.652 1 98.44 108 GLU B N 1
ATOM 3435 C CA . GLU B 1 108 ? 30.859 -9.023 -4.812 1 98.44 108 GLU B CA 1
ATOM 3436 C C . GLU B 1 108 ? 29.547 -9.734 -5.117 1 98.44 108 GLU B C 1
ATOM 3438 O O . GLU B 1 108 ? 28.469 -9.242 -4.77 1 98.44 108 GLU B O 1
ATOM 3443 N N . ILE B 1 109 ? 29.672 -10.836 -5.805 1 98.56 109 ILE B N 1
ATOM 3444 C CA . ILE B 1 109 ? 28.531 -11.719 -6 1 98.56 109 ILE B CA 1
ATOM 3445 C C . ILE B 1 109 ? 28.672 -12.953 -5.109 1 98.56 109 ILE B C 1
ATOM 3447 O O . ILE B 1 109 ? 29.562 -13.773 -5.32 1 98.56 109 ILE B O 1
ATOM 3451 N N . HIS B 1 110 ? 27.844 -12.984 -4.16 1 98.62 110 HIS B N 1
ATOM 3452 C CA . HIS B 1 110 ? 27.938 -14.102 -3.23 1 98.62 110 HIS B CA 1
ATOM 3453 C C . HIS B 1 110 ? 27.688 -15.43 -3.938 1 98.62 110 HIS B C 1
ATOM 3455 O O . HIS B 1 110 ? 26.797 -15.523 -4.785 1 98.62 110 HIS B O 1
ATOM 3461 N N . PRO B 1 111 ? 28.297 -16.531 -3.523 1 98.31 111 PRO B N 1
ATOM 3462 C CA . PRO B 1 111 ? 28.203 -17.812 -4.223 1 98.31 111 PRO B CA 1
ATOM 3463 C C . PRO B 1 111 ? 26.812 -18.438 -4.125 1 98.31 111 PRO B C 1
ATOM 3465 O O . PRO B 1 111 ? 26.438 -19.266 -4.957 1 98.31 111 PRO B O 1
ATOM 3468 N N . THR B 1 112 ? 26.016 -18.062 -3.182 1 98.31 112 THR B N 1
ATOM 3469 C CA . THR B 1 112 ? 24.703 -18.672 -3.006 1 98.31 112 THR B CA 1
ATOM 3470 C C . THR B 1 112 ? 23.625 -17.906 -3.787 1 98.31 112 THR B C 1
ATOM 3472 O O . THR B 1 112 ? 22.469 -18.328 -3.83 1 98.31 112 THR B O 1
ATOM 3475 N N . ALA B 1 113 ? 24.016 -16.781 -4.312 1 98.69 113 ALA B N 1
ATOM 3476 C CA . ALA B 1 113 ? 23.078 -16.078 -5.188 1 98.69 113 ALA B CA 1
ATOM 3477 C C . ALA B 1 113 ? 22.766 -16.906 -6.43 1 98.69 113 ALA B C 1
ATOM 3479 O O . ALA B 1 113 ? 23.625 -17.609 -6.949 1 98.69 113 ALA B O 1
ATOM 3480 N N . VAL B 1 114 ? 21.531 -16.922 -6.852 1 98.75 114 VAL B N 1
ATOM 3481 C CA . VAL B 1 114 ? 21.109 -17.594 -8.07 1 98.75 114 VAL B CA 1
ATOM 3482 C C . VAL B 1 114 ? 20.766 -16.562 -9.148 1 98.75 114 VAL B C 1
ATOM 3484 O O . VAL B 1 114 ? 19.797 -15.836 -9.031 1 98.75 114 VAL B O 1
ATOM 3487 N N . ILE B 1 115 ? 21.578 -16.516 -10.211 1 98.75 115 ILE B N 1
ATOM 3488 C CA . ILE B 1 115 ? 21.438 -15.531 -11.273 1 98.75 115 ILE B CA 1
ATOM 3489 C C . ILE B 1 115 ? 21.219 -16.25 -12.609 1 98.75 115 ILE B C 1
ATOM 3491 O O . ILE B 1 115 ? 22.047 -17.062 -13.023 1 98.75 115 ILE B O 1
ATOM 3495 N N . HIS B 1 116 ? 20.094 -15.961 -13.18 1 98.25 116 HIS B N 1
ATOM 3496 C CA . HIS B 1 116 ? 19.828 -16.562 -14.477 1 98.25 116 HIS B CA 1
ATOM 3497 C C . HIS B 1 116 ? 20.891 -16.172 -15.5 1 98.25 116 HIS B C 1
ATOM 3499 O O . HIS B 1 116 ? 21.375 -15.039 -15.5 1 98.25 116 HIS B O 1
ATOM 3505 N N . SER B 1 117 ? 21.172 -17 -16.453 1 98.31 117 SER B N 1
ATOM 3506 C CA . SER B 1 117 ? 22.266 -16.812 -17.406 1 98.31 117 SER B CA 1
ATOM 3507 C C . SER B 1 117 ? 21.984 -15.633 -18.328 1 98.31 117 SER B C 1
ATOM 3509 O O . SER B 1 117 ? 22.922 -15.008 -18.828 1 98.31 117 SER B O 1
ATOM 3511 N N . SER B 1 118 ? 20.719 -15.312 -18.5 1 98.38 118 SER B N 1
ATOM 3512 C CA . SER B 1 118 ? 20.391 -14.234 -19.422 1 98.38 118 SER B CA 1
ATOM 3513 C C . SER B 1 118 ? 20.406 -12.883 -18.734 1 98.38 118 SER B C 1
ATOM 3515 O O . SER B 1 118 ? 20.266 -11.844 -19.375 1 98.38 118 SER B O 1
ATOM 3517 N N . ALA B 1 119 ? 20.516 -12.891 -17.469 1 98.62 119 ALA B N 1
ATOM 3518 C CA . ALA B 1 119 ? 20.578 -11.625 -16.734 1 98.62 119 ALA B CA 1
ATOM 3519 C C . ALA B 1 119 ? 21.891 -10.891 -17.016 1 98.62 119 ALA B C 1
ATOM 3521 O O . ALA B 1 119 ? 22.922 -11.523 -17.219 1 98.62 119 ALA B O 1
ATOM 3522 N N . LYS B 1 120 ? 21.797 -9.586 -17.094 1 98.75 120 LYS B N 1
ATOM 3523 C CA . LYS B 1 120 ? 22.969 -8.734 -17.25 1 98.75 120 LYS B CA 1
ATOM 3524 C C . LYS B 1 120 ? 23.266 -7.953 -15.977 1 98.75 120 LYS B C 1
ATOM 3526 O O . LYS B 1 120 ? 22.453 -7.145 -15.531 1 98.75 120 LYS B O 1
ATOM 3531 N N . VAL B 1 121 ? 24.438 -8.164 -15.438 1 98.69 121 VAL B N 1
ATOM 3532 C CA . VAL B 1 121 ? 24.844 -7.508 -14.195 1 98.69 121 VAL B CA 1
ATOM 3533 C C . VAL B 1 121 ? 26 -6.547 -14.461 1 98.69 121 VAL B C 1
ATOM 3535 O O . VAL B 1 121 ? 27.016 -6.938 -15.031 1 98.69 121 VAL B O 1
ATOM 3538 N N . GLY B 1 122 ? 25.781 -5.359 -14.078 1 98.62 122 GLY B N 1
ATOM 3539 C CA . GLY B 1 122 ? 26.781 -4.32 -14.328 1 98.62 122 GLY B CA 1
ATOM 3540 C C . GLY B 1 122 ? 28.047 -4.496 -13.508 1 98.62 122 GLY B C 1
ATOM 3541 O O . GLY B 1 122 ? 28.266 -5.547 -12.906 1 98.62 122 GLY B O 1
ATOM 3542 N N . SER B 1 123 ? 28.906 -3.404 -13.453 1 98.5 123 SER B N 1
ATOM 3543 C CA . SER B 1 123 ? 30.188 -3.406 -12.75 1 98.5 123 SER B CA 1
ATOM 3544 C C . SER B 1 123 ? 30.031 -2.934 -11.312 1 98.5 123 SER B C 1
ATOM 3546 O O . SER B 1 123 ? 29.141 -2.141 -11 1 98.5 123 SER B O 1
ATOM 3548 N N . ASP B 1 124 ? 30.906 -3.482 -10.398 1 98.44 124 ASP B N 1
ATOM 3549 C CA . ASP B 1 124 ? 31 -3.041 -9.008 1 98.44 124 ASP B CA 1
ATOM 3550 C C . ASP B 1 124 ? 29.672 -3.23 -8.281 1 98.44 124 ASP B C 1
ATOM 3552 O O . ASP B 1 124 ? 29.234 -2.342 -7.551 1 98.44 124 ASP B O 1
ATOM 3556 N N . VAL B 1 125 ? 29.062 -4.277 -8.578 1 98.69 125 VAL B N 1
ATOM 3557 C CA . VAL B 1 125 ? 27.766 -4.602 -7.984 1 98.69 125 VAL B CA 1
ATOM 3558 C C . VAL B 1 125 ? 27.953 -5.555 -6.809 1 98.69 125 VAL B C 1
ATOM 3560 O O . VAL B 1 125 ? 28.828 -6.426 -6.848 1 98.69 125 VAL B O 1
ATOM 3563 N N . TYR B 1 126 ? 27.188 -5.344 -5.816 1 98.88 126 TYR B N 1
ATOM 3564 C CA . TYR B 1 126 ? 27.078 -6.312 -4.73 1 98.88 126 TYR B CA 1
ATOM 3565 C C . TYR B 1 126 ? 25.797 -7.129 -4.855 1 98.88 126 TYR B C 1
ATOM 3567 O O . TYR B 1 126 ? 24.703 -6.566 -4.953 1 98.88 126 TYR B O 1
ATOM 3575 N N . VAL B 1 127 ? 25.891 -8.398 -4.875 1 98.88 127 VAL B N 1
ATOM 3576 C CA . VAL B 1 127 ? 24.781 -9.336 -4.812 1 98.88 127 VAL B CA 1
ATOM 3577 C C . VAL B 1 127 ? 24.938 -10.25 -3.598 1 98.88 127 VAL B C 1
ATOM 3579 O O . VAL B 1 127 ? 25.812 -11.109 -3.57 1 98.88 127 VAL B O 1
ATOM 3582 N N . GLY B 1 128 ? 24.062 -10.039 -2.672 1 98.75 128 GLY B N 1
ATOM 3583 C CA . GLY B 1 128 ? 24.188 -10.719 -1.396 1 98.75 128 GLY B CA 1
ATOM 3584 C C . GLY B 1 128 ? 23.719 -12.164 -1.435 1 98.75 128 GLY B C 1
ATOM 3585 O O . GLY B 1 128 ? 23.281 -12.648 -2.48 1 98.75 128 GLY B O 1
ATOM 3586 N N . PRO B 1 129 ? 23.875 -12.891 -0.264 1 98.75 129 PRO B N 1
ATOM 3587 C CA . PRO B 1 129 ? 23.469 -14.297 -0.193 1 98.75 129 PRO B CA 1
ATOM 3588 C C . PRO B 1 129 ? 21.984 -14.484 -0.473 1 98.75 129 PRO B C 1
ATOM 3590 O O . PRO B 1 129 ? 21.156 -13.672 -0.044 1 98.75 129 PRO B O 1
ATOM 3593 N N . HIS B 1 130 ? 21.672 -15.5 -1.287 1 98.69 130 HIS B N 1
ATOM 3594 C CA . HIS B 1 130 ? 20.328 -16.016 -1.521 1 98.69 130 HIS B CA 1
ATOM 3595 C C . HIS B 1 130 ? 19.484 -15.008 -2.318 1 98.69 130 HIS B C 1
ATOM 3597 O O . HIS B 1 130 ? 18.266 -15.094 -2.338 1 98.69 130 HIS B O 1
ATOM 3603 N N . VAL B 1 131 ? 20.156 -14.094 -2.893 1 98.88 131 VAL B N 1
ATOM 3604 C CA . VAL B 1 131 ? 19.484 -13.258 -3.893 1 98.88 131 VAL B CA 1
ATOM 3605 C C . VAL B 1 131 ? 19.125 -14.102 -5.113 1 98.88 131 VAL B C 1
ATOM 3607 O O . VAL B 1 131 ? 19.891 -14.984 -5.512 1 98.88 131 VAL B O 1
ATOM 3610 N N . VAL B 1 132 ? 17.953 -13.891 -5.652 1 98.94 132 VAL B N 1
ATOM 3611 C CA . VAL B 1 132 ? 17.547 -14.578 -6.879 1 98.94 132 VAL B CA 1
ATOM 3612 C C . VAL B 1 132 ? 17.25 -13.547 -7.969 1 98.94 132 VAL B C 1
ATOM 3614 O O . VAL B 1 132 ? 16.391 -12.68 -7.797 1 98.94 132 VAL B O 1
ATOM 3617 N N . ILE B 1 133 ? 17.953 -13.594 -9.109 1 98.88 133 ILE B N 1
ATOM 3618 C CA . ILE B 1 133 ? 17.797 -12.719 -10.266 1 98.88 133 ILE B CA 1
ATOM 3619 C C . ILE B 1 133 ? 17.359 -13.539 -11.477 1 98.88 133 ILE B C 1
ATOM 3621 O O . ILE B 1 133 ? 18.109 -14.375 -11.984 1 98.88 133 ILE B O 1
ATOM 3625 N N . GLN B 1 134 ? 16.188 -13.289 -11.945 1 98.56 134 GLN B N 1
ATOM 3626 C CA . GLN B 1 134 ? 15.57 -14.148 -12.945 1 98.56 134 GLN B CA 1
ATOM 3627 C C . GLN B 1 134 ? 15.898 -13.672 -14.359 1 98.56 134 GLN B C 1
ATOM 3629 O O . GLN B 1 134 ? 16.766 -12.812 -14.539 1 98.56 134 GLN B O 1
ATOM 3634 N N . GLN B 1 135 ? 15.336 -14.344 -15.336 1 98.25 135 GLN B N 1
ATOM 3635 C CA . GLN B 1 135 ? 15.688 -14.188 -16.75 1 98.25 135 GLN B CA 1
ATOM 3636 C C . GLN B 1 135 ? 15.438 -12.766 -17.219 1 98.25 135 GLN B C 1
ATOM 3638 O O . GLN B 1 135 ? 14.438 -12.148 -16.859 1 98.25 135 GLN B O 1
ATOM 3643 N N . GLY B 1 136 ? 16.312 -12.234 -17.938 1 98.62 136 GLY B N 1
ATOM 3644 C CA . GLY B 1 136 ? 16.125 -10.977 -18.656 1 98.62 136 GLY B CA 1
ATOM 3645 C C . GLY B 1 136 ? 16.297 -9.758 -17.766 1 98.62 136 GLY B C 1
ATOM 3646 O O . GLY B 1 136 ? 15.992 -8.633 -18.188 1 98.62 136 GLY B O 1
ATOM 3647 N N . VAL B 1 137 ? 16.781 -9.938 -16.594 1 98.88 137 VAL B N 1
ATOM 3648 C CA . VAL B 1 137 ? 16.969 -8.828 -15.664 1 98.88 137 VAL B CA 1
ATOM 3649 C C . VAL B 1 137 ? 18.234 -8.055 -16.031 1 98.88 137 VAL B C 1
ATOM 3651 O 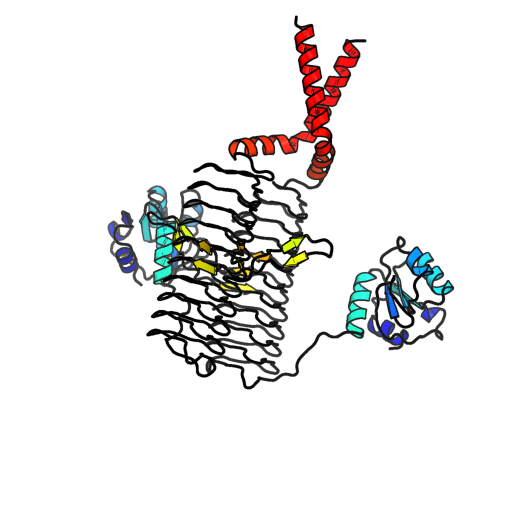O . VAL B 1 137 ? 19.234 -8.648 -16.438 1 98.88 137 VAL B O 1
ATOM 3654 N N . GLU B 1 138 ? 18.141 -6.742 -15.914 1 98.94 138 GLU B N 1
ATOM 3655 C CA . GLU B 1 138 ? 19.297 -5.871 -16.078 1 98.94 138 GLU B CA 1
ATOM 3656 C C . GLU B 1 138 ? 19.594 -5.086 -14.812 1 98.94 138 GLU B C 1
ATOM 3658 O O . GLU B 1 138 ? 18.734 -4.355 -14.312 1 98.94 138 GLU B O 1
ATOM 3663 N N . ILE B 1 139 ? 20.812 -5.195 -14.305 1 98.88 139 ILE B N 1
ATOM 3664 C CA . ILE B 1 139 ? 21.25 -4.492 -13.102 1 98.88 139 ILE B CA 1
ATOM 3665 C C . ILE B 1 139 ? 22.344 -3.49 -13.469 1 98.88 139 ILE B C 1
ATOM 3667 O O . ILE B 1 139 ? 23.359 -3.859 -14.07 1 98.88 139 ILE B O 1
ATOM 3671 N N . GLY B 1 140 ? 22.156 -2.312 -13.086 1 98.88 140 GLY B N 1
ATOM 3672 C CA . GLY B 1 140 ? 23.109 -1.254 -13.406 1 98.88 140 GLY B CA 1
ATOM 3673 C C . GLY B 1 140 ? 24.375 -1.307 -12.555 1 98.88 140 GLY B C 1
ATOM 3674 O O . GLY B 1 140 ? 24.453 -2.082 -11.602 1 98.88 140 GLY B O 1
ATOM 3675 N N . ASP B 1 141 ? 25.344 -0.379 -12.867 1 98.81 141 ASP B N 1
ATOM 3676 C CA . ASP B 1 141 ? 26.625 -0.312 -12.172 1 98.81 141 ASP B CA 1
ATOM 3677 C C . ASP B 1 141 ? 26.453 0.187 -10.742 1 98.81 141 ASP B C 1
ATOM 3679 O O . ASP B 1 141 ? 25.641 1.078 -10.484 1 98.81 141 ASP B O 1
ATOM 3683 N N . GLY B 1 142 ? 27.203 -0.432 -9.859 1 98.69 142 GLY B N 1
ATOM 3684 C CA . GLY B 1 142 ? 27.266 0.057 -8.492 1 98.69 142 GLY B CA 1
ATOM 3685 C C . GLY B 1 142 ? 26.031 -0.275 -7.684 1 98.69 142 GLY B C 1
ATOM 3686 O O . GLY B 1 142 ? 25.844 0.231 -6.57 1 98.69 142 GLY B O 1
ATOM 3687 N N . ALA B 1 143 ? 25.125 -1.028 -8.227 1 98.81 143 ALA B N 1
ATOM 3688 C CA . ALA B 1 143 ? 23.938 -1.423 -7.492 1 98.81 143 ALA B CA 1
ATOM 3689 C C . ALA B 1 143 ? 24.281 -2.309 -6.301 1 98.81 143 ALA B C 1
ATOM 3691 O O . ALA B 1 143 ? 25.281 -3.027 -6.332 1 98.81 143 ALA B O 1
ATOM 3692 N N . ILE B 1 144 ? 23.516 -2.189 -5.285 1 98.88 144 ILE B N 1
ATOM 3693 C CA . ILE B 1 144 ? 23.672 -3 -4.082 1 98.88 144 ILE B CA 1
ATOM 3694 C C . ILE B 1 144 ? 22.406 -3.801 -3.832 1 98.88 144 ILE B C 1
ATOM 3696 O O . ILE B 1 144 ? 21.344 -3.229 -3.545 1 98.88 144 ILE B O 1
ATOM 3700 N N . ILE B 1 145 ? 22.484 -5.086 -3.896 1 98.94 145 ILE B N 1
ATOM 3701 C CA . ILE B 1 145 ? 21.328 -5.969 -3.686 1 98.94 145 ILE B CA 1
ATOM 3702 C C . ILE B 1 145 ? 21.562 -6.82 -2.439 1 98.94 145 ILE B C 1
ATOM 3704 O O . ILE B 1 145 ? 22.344 -7.777 -2.469 1 98.94 145 ILE B O 1
ATOM 3708 N N . HIS B 1 146 ? 20.891 -6.527 -1.401 1 98.88 146 HIS B N 1
ATOM 3709 C CA . HIS B 1 146 ? 21.078 -7.188 -0.116 1 98.88 146 HIS B CA 1
ATOM 3710 C C . HIS B 1 146 ? 20.438 -8.578 -0.113 1 98.88 146 HIS B C 1
ATOM 3712 O O . HIS B 1 146 ? 19.734 -8.938 -1.05 1 98.88 146 HIS B O 1
ATOM 3718 N N . PRO B 1 147 ? 20.719 -9.414 0.896 1 98.81 147 PRO B N 1
ATOM 3719 C CA . PRO B 1 147 ? 20.328 -10.82 0.916 1 98.81 147 PRO B CA 1
ATOM 3720 C C . PRO B 1 147 ? 18.828 -11.023 0.785 1 98.81 147 PRO B C 1
ATOM 3722 O O . PRO B 1 147 ? 18.047 -10.219 1.296 1 98.81 147 PRO B O 1
ATOM 3725 N N . ASN B 1 148 ? 18.422 -12.078 0.084 1 98.81 148 ASN B N 1
ATOM 3726 C CA . ASN B 1 148 ? 17.062 -12.617 -0.019 1 98.81 148 ASN B CA 1
ATOM 3727 C C . ASN B 1 148 ? 16.188 -11.734 -0.886 1 98.81 148 ASN B C 1
ATOM 3729 O O . ASN B 1 148 ? 14.961 -11.891 -0.9 1 98.81 148 ASN B O 1
ATOM 3733 N N . VAL B 1 149 ? 16.781 -10.805 -1.554 1 98.94 149 VAL B N 1
ATOM 3734 C CA . VAL B 1 149 ? 16.016 -10.062 -2.559 1 98.94 149 VAL B CA 1
ATOM 3735 C C . VAL B 1 149 ? 15.688 -10.977 -3.736 1 98.94 149 VAL B C 1
ATOM 3737 O O . VAL B 1 149 ? 16.516 -11.789 -4.152 1 98.94 149 VAL B O 1
ATOM 3740 N N . VAL B 1 150 ? 14.43 -10.914 -4.219 1 98.94 150 VAL B N 1
ATOM 3741 C CA . VAL B 1 150 ? 14.016 -11.656 -5.402 1 98.94 150 VAL B CA 1
ATOM 3742 C C . VAL B 1 150 ? 13.602 -10.68 -6.504 1 98.94 150 VAL B C 1
ATOM 3744 O O . VAL B 1 150 ? 12.75 -9.82 -6.289 1 98.94 150 VAL B O 1
ATOM 3747 N N . ILE B 1 151 ? 14.188 -10.82 -7.688 1 98.94 151 ILE B N 1
ATOM 3748 C CA . ILE B 1 151 ? 13.898 -9.969 -8.836 1 98.94 151 ILE B CA 1
ATOM 3749 C C . ILE B 1 151 ? 13.32 -10.812 -9.977 1 98.94 151 ILE B C 1
ATOM 3751 O O . ILE B 1 151 ? 14.016 -11.672 -10.531 1 98.94 151 ILE B O 1
ATOM 3755 N N . TYR B 1 152 ? 12.086 -10.57 -10.305 1 98.88 152 TYR B N 1
ATOM 3756 C CA . TYR B 1 152 ? 11.352 -11.312 -11.328 1 98.88 152 TYR B CA 1
ATOM 3757 C C . TYR B 1 152 ? 11.836 -10.93 -12.727 1 98.88 152 TYR B C 1
ATOM 3759 O O . TYR B 1 152 ? 12.633 -10.008 -12.883 1 98.88 152 TYR B O 1
ATOM 3767 N N . PRO B 1 153 ? 11.398 -11.656 -13.758 1 98.75 153 PRO B N 1
ATOM 3768 C CA . PRO B 1 153 ? 11.953 -11.516 -15.102 1 98.75 153 PRO B CA 1
ATOM 3769 C C . PRO B 1 153 ? 11.742 -10.117 -15.688 1 98.75 153 PRO B C 1
ATOM 3771 O O . PRO B 1 153 ? 10.742 -9.461 -15.383 1 98.75 153 PRO B O 1
ATOM 3774 N N . ASP B 1 154 ? 12.633 -9.688 -16.5 1 98.69 154 ASP B N 1
ATOM 3775 C CA . ASP B 1 154 ? 12.562 -8.539 -17.391 1 98.69 154 ASP B CA 1
ATOM 3776 C C . ASP B 1 154 ? 12.492 -7.234 -16.594 1 98.69 154 ASP B C 1
ATOM 3778 O O . ASP B 1 154 ? 11.828 -6.281 -17.016 1 98.69 154 ASP B O 1
ATOM 3782 N N . THR B 1 155 ? 13.062 -7.258 -15.43 1 98.81 155 THR B N 1
ATOM 3783 C CA . THR B 1 155 ? 13.172 -6.074 -14.586 1 98.81 155 THR B CA 1
ATOM 3784 C C . THR B 1 155 ? 14.445 -5.293 -14.922 1 98.81 155 THR B C 1
ATOM 3786 O O . THR B 1 155 ? 15.445 -5.879 -15.336 1 98.81 155 THR B O 1
ATOM 3789 N N . LYS B 1 156 ? 14.344 -3.996 -14.742 1 98.94 156 LYS B N 1
ATOM 3790 C CA . LYS B 1 156 ? 15.516 -3.135 -14.891 1 98.94 156 LYS B CA 1
ATOM 3791 C C . LYS B 1 156 ? 15.789 -2.359 -13.602 1 98.94 156 LYS B C 1
ATOM 3793 O O . LYS B 1 156 ? 14.906 -1.672 -13.086 1 98.94 156 LYS B O 1
ATOM 3798 N N . ILE B 1 157 ? 17.031 -2.453 -13.078 1 98.94 157 ILE B N 1
ATOM 3799 C CA . ILE B 1 157 ? 17.484 -1.734 -11.898 1 98.94 157 ILE B CA 1
ATOM 3800 C C . ILE B 1 157 ? 18.578 -0.753 -12.281 1 98.94 157 ILE B C 1
ATOM 3802 O O . ILE B 1 157 ? 19.609 -1.151 -12.844 1 98.94 157 ILE B O 1
ATOM 3806 N N . GLY B 1 158 ? 18.406 0.457 -11.953 1 98.94 158 GLY B N 1
ATOM 3807 C CA . GLY B 1 158 ? 19.328 1.502 -12.367 1 98.94 158 GLY B CA 1
ATOM 3808 C C . GLY B 1 158 ? 20.609 1.533 -11.547 1 98.94 158 GLY B C 1
ATOM 3809 O O . GLY B 1 158 ? 20.703 0.856 -10.516 1 98.94 158 GLY B O 1
ATOM 3810 N N . ASP B 1 159 ? 21.547 2.434 -11.961 1 98.88 159 ASP B N 1
ATOM 3811 C CA . ASP B 1 159 ? 22.875 2.562 -11.359 1 98.88 159 ASP B CA 1
ATOM 3812 C C . ASP B 1 159 ? 22.766 3.008 -9.898 1 98.88 159 ASP B C 1
ATOM 3814 O O . ASP B 1 159 ? 21.938 3.859 -9.562 1 98.88 159 ASP B O 1
ATOM 3818 N N . ARG B 1 160 ? 23.578 2.346 -8.992 1 98.62 160 ARG B N 1
ATOM 3819 C CA . ARG B 1 160 ? 23.781 2.77 -7.609 1 98.62 160 ARG B CA 1
ATOM 3820 C C . ARG B 1 160 ? 22.5 2.645 -6.797 1 98.62 160 ARG B C 1
ATOM 3822 O O . ARG B 1 160 ? 22.344 3.293 -5.762 1 98.62 160 ARG B O 1
ATOM 3829 N N . THR B 1 161 ? 21.609 1.948 -7.352 1 98.88 161 THR B N 1
ATOM 3830 C CA . THR B 1 161 ? 20.375 1.688 -6.633 1 98.88 161 THR B CA 1
ATOM 3831 C C . THR B 1 161 ? 20.562 0.595 -5.586 1 98.88 161 THR B C 1
ATOM 3833 O O . THR B 1 161 ? 21.25 -0.398 -5.84 1 98.88 161 THR B O 1
ATOM 3836 N N . THR B 1 162 ? 19.984 0.831 -4.422 1 98.88 162 THR B N 1
ATOM 3837 C CA . THR B 1 162 ? 20.078 -0.12 -3.32 1 98.88 162 THR B CA 1
ATOM 3838 C C . THR B 1 162 ? 18.75 -0.827 -3.084 1 98.88 162 THR B C 1
ATOM 3840 O O . THR B 1 162 ? 17.719 -0.176 -2.893 1 98.88 162 THR B O 1
ATOM 3843 N N . LEU B 1 163 ? 18.75 -2.141 -3.135 1 98.94 163 LEU B N 1
ATOM 3844 C CA . LEU B 1 163 ? 17.641 -2.984 -2.73 1 98.94 163 LEU B CA 1
ATOM 3845 C C . LEU B 1 163 ? 17.922 -3.654 -1.39 1 98.94 163 LEU B C 1
ATOM 3847 O O . LEU B 1 163 ? 18.766 -4.543 -1.302 1 98.94 163 LEU B O 1
ATOM 3851 N N . HIS B 1 164 ? 17.219 -3.227 -0.375 1 98.88 164 HIS B N 1
ATOM 3852 C CA . HIS B 1 164 ? 17.438 -3.799 0.948 1 98.88 164 HIS B CA 1
ATOM 3853 C C . HIS B 1 164 ? 16.797 -5.18 1.063 1 98.88 164 HIS B C 1
ATOM 3855 O O . HIS B 1 164 ? 15.969 -5.559 0.225 1 98.88 164 HIS B O 1
ATOM 3861 N N . ALA B 1 165 ? 17.156 -5.895 2.143 1 98.81 165 ALA B N 1
ATOM 3862 C CA . ALA B 1 165 ? 16.875 -7.32 2.289 1 98.81 165 ALA B CA 1
ATOM 3863 C C . ALA B 1 165 ? 15.383 -7.602 2.223 1 98.81 165 ALA B C 1
ATOM 3865 O O . ALA B 1 165 ? 14.578 -6.836 2.76 1 98.81 165 ALA B O 1
ATOM 3866 N N . ASN B 1 166 ? 15.055 -8.703 1.506 1 98.69 166 ASN B N 1
ATOM 3867 C CA . ASN B 1 166 ? 13.734 -9.312 1.501 1 98.69 166 ASN B CA 1
ATOM 3868 C C . ASN B 1 166 ? 12.734 -8.492 0.684 1 98.69 166 ASN B C 1
ATOM 3870 O O . ASN B 1 166 ? 11.539 -8.773 0.693 1 98.69 166 ASN B O 1
ATOM 3874 N N . CYS B 1 167 ? 13.18 -7.414 0.032 1 98.75 167 CYS B N 1
ATOM 3875 C CA . CYS B 1 167 ? 12.227 -6.793 -0.883 1 98.75 167 CYS B CA 1
ATOM 3876 C C . CYS B 1 167 ? 12.047 -7.641 -2.139 1 98.75 167 CYS B C 1
ATOM 3878 O O . CYS B 1 167 ? 12.852 -8.539 -2.406 1 98.75 167 CYS B O 1
ATOM 3880 N N . THR B 1 168 ? 10.93 -7.492 -2.818 1 98.94 168 THR B N 1
ATOM 3881 C CA . THR B 1 168 ? 10.617 -8.234 -4.035 1 98.94 168 THR B CA 1
ATOM 3882 C C . THR B 1 168 ? 10.273 -7.285 -5.176 1 98.94 168 THR B C 1
ATOM 3884 O O . THR B 1 168 ? 9.43 -6.395 -5.02 1 98.94 168 THR B O 1
ATOM 3887 N N . ILE B 1 169 ? 10.953 -7.453 -6.32 1 98.94 169 ILE B N 1
ATOM 3888 C CA . ILE B 1 169 ? 10.695 -6.66 -7.516 1 98.94 169 ILE B CA 1
ATOM 3889 C C . ILE B 1 169 ? 10.031 -7.527 -8.578 1 98.94 169 ILE B C 1
ATOM 3891 O O . ILE B 1 169 ? 10.648 -8.445 -9.117 1 98.94 169 ILE B O 1
ATOM 3895 N N . HIS B 1 170 ? 8.797 -7.23 -8.891 1 98.88 170 HIS B N 1
ATOM 3896 C CA . HIS B 1 170 ? 8.008 -8.07 -9.789 1 98.88 170 HIS B CA 1
ATOM 3897 C C . HIS B 1 170 ? 8.312 -7.758 -11.25 1 98.88 170 HIS B C 1
ATOM 3899 O O . HIS B 1 170 ? 9.047 -6.812 -11.547 1 98.88 170 HIS B O 1
ATOM 3905 N N . GLU B 1 171 ? 7.742 -8.531 -12.086 1 98.62 171 GLU B N 1
ATOM 3906 C CA . GLU B 1 171 ? 8.164 -8.633 -13.484 1 98.62 171 GLU B CA 1
ATOM 3907 C C . GLU B 1 171 ? 8.016 -7.301 -14.211 1 98.62 171 GLU B C 1
ATOM 3909 O O . GLU B 1 171 ? 7.082 -6.543 -13.938 1 98.62 171 GLU B O 1
ATOM 3914 N N . ARG B 1 172 ? 8.961 -6.938 -15.078 1 98.38 172 ARG B N 1
ATOM 3915 C CA . ARG B 1 172 ? 8.961 -5.848 -16.047 1 98.38 172 ARG B CA 1
ATOM 3916 C C . ARG B 1 172 ? 9.047 -4.492 -15.352 1 98.38 172 ARG B C 1
ATOM 3918 O O . ARG B 1 172 ? 8.922 -3.447 -15.992 1 98.38 172 ARG B O 1
ATOM 3925 N N . THR B 1 173 ? 9.258 -4.504 -14.023 1 98.88 173 THR B N 1
ATOM 3926 C CA . THR B 1 173 ? 9.43 -3.264 -13.281 1 98.88 173 THR B CA 1
ATOM 3927 C C . THR B 1 173 ? 10.688 -2.527 -13.742 1 98.88 173 THR B C 1
ATOM 3929 O O . THR B 1 173 ? 11.703 -3.156 -14.047 1 98.88 173 THR B O 1
ATOM 3932 N N . ARG B 1 174 ? 10.586 -1.204 -13.766 1 98.94 174 ARG B N 1
ATOM 3933 C CA . ARG B 1 174 ? 11.719 -0.351 -14.102 1 98.94 174 ARG B CA 1
ATOM 3934 C C . ARG B 1 174 ? 12.039 0.611 -12.961 1 98.94 174 ARG B C 1
ATOM 3936 O O . ARG B 1 174 ? 11.25 1.517 -12.672 1 98.94 174 ARG B O 1
ATOM 3943 N N . ILE B 1 175 ? 13.188 0.425 -12.391 1 98.94 175 ILE B N 1
ATOM 3944 C CA . ILE B 1 175 ? 13.633 1.284 -11.297 1 98.94 175 ILE B CA 1
ATOM 3945 C C . ILE B 1 175 ? 14.852 2.096 -11.742 1 98.94 175 ILE B C 1
ATOM 3947 O O . ILE B 1 175 ? 15.828 1.538 -12.25 1 98.94 175 ILE B O 1
ATOM 3951 N N . GLY B 1 176 ? 14.805 3.381 -11.562 1 98.94 176 GLY B N 1
ATOM 3952 C CA . GLY B 1 176 ? 15.859 4.281 -12 1 98.94 176 GLY B CA 1
ATOM 3953 C C . GLY B 1 176 ? 17.109 4.195 -11.141 1 98.94 176 GLY B C 1
ATOM 3954 O O . GLY B 1 176 ? 17.281 3.246 -10.375 1 98.94 176 GLY B O 1
ATOM 3955 N N . ALA B 1 177 ? 18 5.219 -11.344 1 98.94 177 ALA B N 1
ATOM 3956 C CA . ALA B 1 177 ? 19.281 5.277 -10.625 1 98.94 177 ALA B CA 1
ATOM 3957 C C . ALA B 1 177 ? 19.094 5.914 -9.25 1 98.94 177 ALA B C 1
ATOM 3959 O O . ALA B 1 177 ? 18.172 6.703 -9.039 1 98.94 177 ALA B O 1
ATOM 3960 N N . ASP B 1 178 ? 19.969 5.504 -8.336 1 98.81 178 ASP B N 1
ATOM 3961 C CA . ASP B 1 178 ? 20.094 6.137 -7.031 1 98.81 178 ASP B CA 1
ATOM 3962 C C . ASP B 1 178 ? 18.797 5.996 -6.227 1 98.81 178 ASP B C 1
ATOM 3964 O O . ASP B 1 178 ? 18.422 6.906 -5.488 1 98.81 178 ASP B O 1
ATOM 3968 N N . CYS B 1 179 ? 18.094 4.961 -6.492 1 98.94 179 CYS B N 1
ATOM 3969 C CA . CYS B 1 179 ? 16.906 4.656 -5.707 1 98.94 179 CYS B CA 1
ATOM 3970 C C . CYS B 1 179 ? 17.25 3.822 -4.48 1 98.94 179 CYS B C 1
ATOM 3972 O O . CYS B 1 179 ? 18.328 3.219 -4.426 1 98.94 179 CYS B O 1
ATOM 3974 N N . VAL B 1 180 ? 16.422 3.877 -3.504 1 98.94 180 VAL B N 1
ATOM 3975 C CA . VAL B 1 180 ? 16.531 3.039 -2.314 1 98.94 180 VAL B CA 1
ATOM 3976 C C . VAL B 1 180 ? 15.188 2.352 -2.045 1 98.94 180 VAL B C 1
ATOM 3978 O O . VAL B 1 180 ? 14.18 3.018 -1.798 1 98.94 180 VAL B O 1
ATOM 3981 N N . ILE B 1 181 ? 15.156 1.055 -2.166 1 98.94 181 ILE B N 1
ATOM 3982 C CA . ILE B 1 181 ? 13.992 0.244 -1.821 1 98.94 181 ILE B CA 1
ATOM 3983 C C . ILE B 1 181 ? 14.242 -0.479 -0.5 1 98.94 181 ILE B C 1
ATOM 3985 O O . ILE B 1 181 ? 15.086 -1.379 -0.427 1 98.94 181 ILE B O 1
ATOM 3989 N N . HIS B 1 182 ? 13.5 -0.173 0.529 1 98.88 182 HIS B N 1
ATOM 3990 C CA . HIS B 1 182 ? 13.758 -0.7 1.863 1 98.88 182 HIS B CA 1
ATOM 3991 C C . HIS B 1 182 ? 13.172 -2.098 2.029 1 98.88 182 HIS B C 1
ATOM 3993 O O . HIS B 1 182 ? 12.469 -2.59 1.143 1 98.88 182 HIS B O 1
ATOM 3999 N N . SER B 1 183 ? 13.461 -2.705 3.168 1 98.88 183 SER B N 1
ATOM 4000 C CA . SER B 1 183 ? 13.219 -4.121 3.424 1 98.88 183 SER B CA 1
ATOM 4001 C C . SER B 1 183 ? 11.727 -4.441 3.389 1 98.88 183 SER B C 1
ATOM 4003 O O . SER B 1 183 ? 10.914 -3.684 3.92 1 98.88 183 SER B O 1
ATOM 4005 N N . GLY B 1 184 ? 11.414 -5.551 2.695 1 98.75 184 GLY B N 1
ATOM 4006 C CA . GLY B 1 184 ? 10.055 -6.07 2.693 1 98.75 184 GLY B CA 1
ATOM 4007 C C . GLY B 1 184 ? 9.148 -5.375 1.694 1 98.75 184 GLY B C 1
ATOM 4008 O O . GLY B 1 184 ? 8.031 -5.828 1.44 1 98.75 184 GLY B O 1
ATOM 4009 N N . ALA B 1 185 ? 9.641 -4.27 1.105 1 98.88 185 ALA B N 1
ATOM 4010 C CA . ALA B 1 185 ? 8.82 -3.58 0.11 1 98.88 185 ALA B CA 1
ATOM 4011 C C . ALA B 1 185 ? 8.594 -4.461 -1.115 1 98.88 185 ALA B C 1
ATOM 4013 O O . ALA B 1 185 ? 9.438 -5.289 -1.459 1 98.88 185 ALA B O 1
ATOM 4014 N N . VAL B 1 186 ? 7.387 -4.332 -1.716 1 98.94 186 VAL B N 1
ATOM 4015 C CA . VAL B 1 186 ? 7.051 -5.074 -2.928 1 98.94 186 VAL B CA 1
ATOM 4016 C C . VAL B 1 186 ? 6.715 -4.098 -4.055 1 98.94 186 VAL B C 1
ATOM 4018 O O . VAL B 1 186 ? 5.758 -3.324 -3.949 1 98.94 186 VAL B O 1
ATOM 4021 N N . ILE B 1 187 ? 7.496 -4.125 -5.152 1 98.94 187 ILE B N 1
ATOM 4022 C CA . ILE B 1 187 ? 7.32 -3.211 -6.273 1 98.94 187 ILE B CA 1
ATOM 4023 C C . ILE B 1 187 ? 6.816 -3.982 -7.492 1 98.94 187 ILE B C 1
ATOM 4025 O O . ILE B 1 187 ? 7.422 -4.977 -7.898 1 98.94 187 ILE B O 1
ATOM 4029 N N . GLY B 1 188 ? 5.652 -3.523 -8 1 98.88 188 GLY B N 1
ATOM 4030 C CA . GLY B 1 188 ? 5.188 -4.012 -9.289 1 98.88 188 GLY B CA 1
ATOM 4031 C C . GLY B 1 188 ? 4.328 -5.254 -9.188 1 98.88 188 GLY B C 1
ATOM 4032 O O . GLY B 1 188 ? 4.152 -5.984 -10.164 1 98.88 188 GLY B O 1
ATOM 4033 N N . ALA B 1 189 ? 3.883 -5.602 -8.008 1 98.62 189 ALA B N 1
ATOM 4034 C CA . ALA B 1 189 ? 2.949 -6.719 -7.883 1 98.62 189 ALA B CA 1
ATOM 4035 C C . ALA B 1 189 ? 1.628 -6.41 -8.578 1 98.62 189 ALA B C 1
ATOM 4037 O O . ALA B 1 189 ? 1.363 -5.262 -8.945 1 98.62 189 ALA B O 1
ATOM 4038 N N . GLU B 1 190 ? 0.828 -7.484 -8.758 1 97.94 190 GLU B N 1
ATOM 4039 C CA . GLU B 1 190 ? -0.457 -7.328 -9.438 1 97.94 190 GLU B CA 1
ATOM 4040 C C . GLU B 1 190 ? -1.394 -6.426 -8.633 1 97.94 190 GLU B C 1
ATOM 4042 O O . GLU B 1 190 ? -1.546 -6.598 -7.422 1 97.94 190 GLU B O 1
ATOM 4047 N N . GLY B 1 191 ? -1.999 -5.516 -9.328 1 97.56 191 GLY B N 1
ATOM 4048 C CA . GLY B 1 191 ? -2.984 -4.66 -8.688 1 97.56 191 GLY B CA 1
ATOM 4049 C C . GLY B 1 191 ? -4.27 -5.387 -8.344 1 97.56 191 GLY B C 1
ATOM 4050 O O . GLY B 1 191 ? -4.504 -6.504 -8.805 1 97.56 191 GLY B O 1
ATOM 4051 N N . PHE B 1 192 ? -5.016 -4.746 -7.504 1 96.44 192 PHE B N 1
ATOM 4052 C CA . PHE B 1 192 ? -6.289 -5.27 -7.023 1 96.44 192 PHE B CA 1
ATOM 4053 C C . PHE B 1 192 ? -7.379 -5.094 -8.07 1 96.44 192 PHE B C 1
ATOM 4055 O O . PHE B 1 192 ? -8.367 -4.398 -7.836 1 96.44 192 PHE B O 1
ATOM 4062 N N . GLY B 1 193 ? -7.168 -5.723 -9.242 1 94.69 193 GLY B N 1
ATOM 4063 C CA . GLY B 1 193 ? -8.07 -5.637 -10.383 1 94.69 193 GLY B CA 1
ATOM 4064 C C . GLY B 1 193 ? -8.992 -6.832 -10.508 1 94.69 193 GLY B C 1
ATOM 4065 O O . GLY B 1 193 ? -8.602 -7.867 -11.062 1 94.69 193 GLY B O 1
ATOM 4066 N N . PHE B 1 194 ? -10.211 -6.699 -10.031 1 94.44 194 PHE B N 1
ATOM 4067 C CA . PHE B 1 194 ? -11.227 -7.742 -10.102 1 94.44 194 PHE B CA 1
ATOM 4068 C C . PHE B 1 194 ? -12.57 -7.168 -10.555 1 94.44 194 PHE B C 1
ATOM 4070 O O . PHE B 1 194 ? -12.969 -6.086 -10.109 1 94.44 194 PHE B O 1
ATOM 4077 N N . VAL B 1 195 ? -13.203 -7.867 -11.445 1 91.44 195 VAL B N 1
ATOM 4078 C CA . VAL B 1 195 ? -14.484 -7.43 -11.992 1 91.44 195 VAL B CA 1
ATOM 4079 C C . VAL B 1 195 ? -15.594 -8.352 -11.508 1 91.44 195 VAL B C 1
ATOM 4081 O O . VAL B 1 195 ? -15.438 -9.578 -11.5 1 91.44 195 VAL B O 1
ATOM 4084 N N . PRO B 1 196 ? -16.656 -7.766 -11.039 1 87.75 196 PRO B N 1
ATOM 4085 C CA . PRO B 1 196 ? -17.766 -8.625 -10.617 1 87.75 196 PRO B CA 1
ATOM 4086 C C . PRO B 1 196 ? -18.375 -9.414 -11.781 1 87.75 196 PRO B C 1
ATOM 4088 O O . PRO B 1 196 ? -18.469 -8.898 -12.891 1 87.75 196 PRO B O 1
ATOM 4091 N N . SER B 1 197 ? -18.719 -10.633 -11.523 1 85.62 197 SER B N 1
ATOM 4092 C CA . SER B 1 197 ? -19.422 -11.5 -12.477 1 85.62 197 SER B CA 1
ATOM 4093 C C . SER B 1 197 ? -20.562 -12.25 -11.797 1 85.62 197 SER B C 1
ATOM 4095 O O . SER B 1 197 ? -20.797 -12.086 -10.594 1 85.62 197 SER B O 1
ATOM 4097 N N . ARG B 1 198 ? -21.297 -13.078 -12.672 1 81.44 198 ARG B N 1
ATOM 4098 C CA . ARG B 1 198 ? -22.422 -13.852 -12.148 1 81.44 198 ARG B CA 1
ATOM 4099 C C . ARG B 1 198 ? -21.938 -14.891 -11.148 1 81.44 198 ARG B C 1
ATOM 4101 O O . ARG B 1 198 ? -22.688 -15.273 -10.242 1 81.44 198 ARG B O 1
ATOM 4108 N N . THR B 1 199 ? -20.703 -15.242 -11.195 1 82.44 199 THR B N 1
ATOM 4109 C CA . THR B 1 199 ? -20.203 -16.328 -10.359 1 82.44 199 THR B CA 1
ATOM 4110 C C . THR B 1 199 ? -19.188 -15.805 -9.336 1 82.44 199 THR B C 1
ATOM 4112 O O . THR B 1 199 ? -18.531 -16.594 -8.656 1 82.44 199 THR B O 1
ATOM 4115 N N . GLY B 1 200 ? -19.016 -14.539 -9.273 1 88.12 200 GLY B N 1
ATOM 4116 C CA . GLY B 1 200 ? -18.062 -13.984 -8.336 1 88.12 200 GLY B CA 1
ATOM 4117 C C . GLY B 1 200 ? -17.078 -13.016 -8.969 1 88.12 200 GLY B C 1
ATOM 4118 O O . GLY B 1 200 ? -17.422 -12.32 -9.93 1 88.12 200 GLY B O 1
ATOM 4119 N N . TRP B 1 201 ? -15.922 -12.953 -8.367 1 92.25 201 TRP B N 1
ATOM 4120 C CA . TRP B 1 201 ? -14.922 -12.008 -8.852 1 92.25 201 TRP B CA 1
ATOM 4121 C C . TRP B 1 201 ? -14.086 -12.625 -9.969 1 92.25 201 TRP B C 1
ATOM 4123 O O . TRP B 1 201 ? -13.539 -13.719 -9.82 1 92.25 201 TRP B O 1
ATOM 4133 N N . LEU B 1 202 ? -14.031 -11.922 -11.07 1 91.69 202 LEU B N 1
ATOM 4134 C CA . LEU B 1 202 ? -13.125 -12.297 -12.156 1 91.69 202 LEU B CA 1
ATOM 4135 C C . LEU B 1 202 ? -11.859 -11.453 -12.133 1 91.69 202 LEU B C 1
ATOM 4137 O O . LEU B 1 202 ? -11.922 -10.227 -12.148 1 91.69 202 LEU B O 1
ATOM 4141 N N . LYS B 1 203 ? -10.805 -12.18 -12.188 1 93.5 203 LYS B N 1
ATOM 4142 C CA . LYS B 1 203 ? -9.523 -11.477 -12.172 1 93.5 203 LYS B CA 1
ATOM 4143 C C . LYS B 1 203 ? -9.25 -10.789 -13.508 1 93.5 203 LYS B C 1
ATOM 4145 O O . LYS B 1 203 ? -9.359 -11.414 -14.562 1 93.5 203 LYS B O 1
ATOM 4150 N N . MET B 1 204 ? -9.016 -9.562 -13.43 1 94.5 204 MET B N 1
ATOM 4151 C CA . MET B 1 204 ? -8.453 -8.828 -14.562 1 94.5 204 MET B CA 1
ATOM 4152 C C . MET B 1 204 ? -6.926 -8.867 -14.531 1 94.5 204 MET B C 1
ATOM 4154 O O . MET B 1 204 ? -6.309 -8.312 -13.617 1 94.5 204 MET B O 1
ATOM 4158 N N . GLU B 1 205 ? -6.367 -9.477 -15.516 1 95.56 205 GLU B N 1
ATOM 4159 C CA . GLU B 1 205 ? -4.914 -9.578 -15.539 1 95.56 205 GLU B CA 1
ATOM 4160 C C . GLU B 1 205 ? -4.258 -8.203 -15.547 1 95.56 205 GLU B C 1
ATOM 4162 O O . GLU B 1 205 ? -4.742 -7.289 -16.219 1 95.56 205 GLU B O 1
ATOM 4167 N N . GLN B 1 206 ? -3.211 -8.086 -14.773 1 96.94 206 GLN B N 1
ATOM 4168 C CA . GLN B 1 206 ? -2.471 -6.832 -14.648 1 96.94 206 GLN B CA 1
ATOM 4169 C C . GLN B 1 206 ? -1.25 -6.824 -15.562 1 96.94 206 GLN B C 1
ATOM 4171 O O . GLN B 1 206 ? -0.125 -7.043 -15.109 1 96.94 206 GLN B O 1
ATOM 4176 N N . SER B 1 207 ? -1.45 -6.477 -16.812 1 96.81 207 SER B N 1
ATOM 4177 C CA . SER B 1 207 ? -0.435 -6.629 -17.844 1 96.81 207 SER B CA 1
ATOM 4178 C C . SER B 1 207 ? 0.514 -5.438 -17.875 1 96.81 207 SER B C 1
ATOM 4180 O O . SER B 1 207 ? 1.541 -5.469 -18.547 1 96.81 207 SER B O 1
ATOM 4182 N N . GLY B 1 208 ? 0.187 -4.391 -17.203 1 96.81 208 GLY B N 1
ATOM 4183 C CA . GLY B 1 208 ? 1.064 -3.23 -17.156 1 96.81 208 GLY B CA 1
ATOM 4184 C C . GLY B 1 208 ? 2.32 -3.467 -16.328 1 96.81 208 GLY B C 1
ATOM 4185 O O . GLY B 1 208 ? 2.709 -4.613 -16.109 1 96.81 208 GLY B O 1
ATOM 4186 N N . TYR B 1 209 ? 3.031 -2.348 -16 1 98 209 TYR B N 1
ATOM 4187 C CA . TYR B 1 209 ? 4.238 -2.451 -15.195 1 98 209 TYR B CA 1
ATOM 4188 C C . TYR B 1 209 ? 4.445 -1.192 -14.359 1 98 209 TYR B C 1
ATOM 4190 O O . TYR B 1 209 ? 3.705 -0.216 -14.508 1 98 209 TYR B O 1
ATOM 4198 N N . THR B 1 210 ? 5.395 -1.228 -13.469 1 98.81 210 THR B N 1
ATOM 4199 C CA . THR B 1 210 ? 5.672 -0.116 -12.562 1 98.81 210 THR B CA 1
ATOM 4200 C C . THR B 1 210 ? 6.996 0.556 -12.922 1 98.81 210 THR B C 1
ATOM 4202 O O . THR B 1 210 ? 7.973 -0.121 -13.25 1 98.81 210 THR B O 1
ATOM 4205 N N . VAL B 1 211 ? 7.004 1.918 -12.836 1 98.94 211 VAL B N 1
ATOM 4206 C CA . VAL B 1 211 ? 8.203 2.707 -13.109 1 98.94 211 VAL B CA 1
ATOM 4207 C C . VAL B 1 211 ? 8.508 3.609 -11.914 1 98.94 211 VAL B C 1
ATOM 4209 O O . VAL B 1 211 ? 7.672 4.414 -11.5 1 98.94 211 VAL B O 1
ATOM 4212 N N . LEU B 1 212 ? 9.648 3.453 -11.312 1 98.94 212 LEU B N 1
ATOM 4213 C CA . LEU B 1 212 ? 10.211 4.41 -10.359 1 98.94 212 LEU B CA 1
ATOM 4214 C C . LEU B 1 212 ? 11.336 5.215 -11.008 1 98.94 212 LEU B C 1
ATOM 4216 O O . LEU B 1 212 ? 12.336 4.648 -11.445 1 98.94 212 LEU B O 1
ATOM 4220 N N . GLU B 1 213 ? 11.188 6.488 -11.078 1 98.94 213 GLU B N 1
ATOM 4221 C CA . GLU B 1 213 ? 12.227 7.336 -11.648 1 98.94 213 GLU B CA 1
ATOM 4222 C C . GLU B 1 213 ? 13.406 7.48 -10.688 1 98.94 213 GLU B C 1
ATOM 4224 O O . GLU B 1 213 ? 13.406 6.906 -9.602 1 98.94 213 GLU B O 1
ATOM 4229 N N . ASP B 1 214 ? 14.43 8.266 -11.125 1 98.94 214 ASP B N 1
ATOM 4230 C CA . ASP B 1 214 ? 15.68 8.375 -10.391 1 98.94 214 ASP B CA 1
ATOM 4231 C C . ASP B 1 214 ? 15.453 8.977 -9 1 98.94 214 ASP B C 1
ATOM 4233 O O . ASP B 1 214 ? 14.664 9.914 -8.852 1 98.94 214 ASP B O 1
ATOM 4237 N N . GLY B 1 215 ? 16.094 8.406 -8.039 1 98.88 215 GLY B N 1
ATOM 4238 C CA . GLY B 1 215 ? 16.156 9.023 -6.727 1 98.88 215 GLY B CA 1
ATOM 4239 C C . GLY B 1 215 ? 14.938 8.734 -5.867 1 98.88 215 GLY B C 1
ATOM 4240 O O . GLY B 1 215 ? 14.742 9.359 -4.824 1 98.88 215 GLY B O 1
ATOM 4241 N N . VAL B 1 216 ? 14.094 7.859 -6.277 1 98.94 216 VAL B N 1
ATOM 4242 C CA . VAL B 1 216 ? 12.914 7.508 -5.492 1 98.94 216 VAL B CA 1
ATOM 4243 C C . VAL B 1 216 ? 13.328 6.648 -4.297 1 98.94 216 VAL B C 1
ATOM 4245 O O . VAL B 1 216 ? 14.156 5.75 -4.43 1 98.94 216 VAL B O 1
ATOM 4248 N N . VAL B 1 217 ? 12.758 6.926 -3.119 1 98.94 217 VAL B N 1
ATOM 4249 C CA . VAL B 1 217 ? 12.961 6.141 -1.906 1 98.94 217 VAL B CA 1
ATOM 4250 C C . VAL B 1 217 ? 11.633 5.512 -1.476 1 98.94 217 VAL B C 1
ATOM 4252 O O . VAL B 1 217 ? 10.625 6.211 -1.331 1 98.94 217 VAL B O 1
ATOM 4255 N N . VAL B 1 218 ? 11.602 4.207 -1.312 1 98.94 218 VAL B N 1
ATOM 4256 C CA . VAL B 1 218 ? 10.398 3.494 -0.894 1 98.94 218 VAL B CA 1
ATOM 4257 C C . VAL B 1 218 ? 10.641 2.828 0.459 1 98.94 218 VAL B C 1
ATOM 4259 O O . VAL B 1 218 ? 11.555 2.012 0.603 1 98.94 218 VAL B O 1
ATOM 4262 N N . GLY B 1 219 ? 9.789 3.088 1.42 1 98.88 219 GLY B N 1
ATOM 4263 C CA . GLY B 1 219 ? 9.945 2.607 2.783 1 98.88 219 GLY B CA 1
ATOM 4264 C C . GLY B 1 219 ? 9.586 1.142 2.943 1 98.88 219 GLY B C 1
ATOM 4265 O O . GLY B 1 219 ? 9.086 0.513 2.01 1 98.88 219 GLY B O 1
ATOM 4266 N N . CYS B 1 220 ? 9.766 0.608 4.199 1 98.88 220 CYS B N 1
ATOM 4267 C CA . CYS B 1 220 ? 9.609 -0.807 4.52 1 98.88 220 CYS B CA 1
ATOM 4268 C C . CYS B 1 220 ? 8.164 -1.254 4.336 1 98.88 220 CYS B C 1
ATOM 4270 O O . CYS B 1 220 ? 7.238 -0.551 4.742 1 98.88 220 CYS B O 1
ATOM 4272 N N . ASN B 1 221 ? 7.996 -2.461 3.664 1 98.88 221 ASN B N 1
ATOM 4273 C CA . ASN B 1 221 ? 6.738 -3.189 3.549 1 98.88 221 ASN B CA 1
ATOM 4274 C C . ASN B 1 221 ? 5.711 -2.406 2.736 1 98.88 221 ASN B C 1
ATOM 4276 O O . ASN B 1 221 ? 4.527 -2.754 2.723 1 98.88 221 ASN B O 1
ATOM 4280 N N . THR B 1 222 ? 6.156 -1.313 2.127 1 98.88 222 THR B N 1
ATOM 4281 C CA . THR B 1 222 ? 5.309 -0.57 1.201 1 98.88 222 THR B CA 1
ATOM 4282 C C . THR B 1 222 ? 5.039 -1.389 -0.058 1 98.88 222 THR B C 1
ATOM 4284 O O . THR B 1 222 ? 5.895 -2.15 -0.507 1 98.88 222 THR B O 1
ATOM 4287 N N . ALA B 1 223 ? 3.785 -1.271 -0.575 1 98.94 223 ALA B N 1
ATOM 4288 C CA . ALA B 1 223 ? 3.408 -1.963 -1.805 1 98.94 223 ALA B CA 1
ATOM 4289 C C . ALA B 1 223 ? 3.043 -0.97 -2.904 1 98.94 223 ALA B C 1
ATOM 4291 O O . ALA B 1 223 ? 2.264 -0.042 -2.676 1 98.94 223 ALA B O 1
ATOM 4292 N N . ILE B 1 224 ? 3.59 -1.146 -4.133 1 98.94 224 ILE B N 1
ATOM 4293 C CA . ILE B 1 224 ? 3.266 -0.381 -5.332 1 98.94 224 ILE B CA 1
ATOM 4294 C C . ILE B 1 224 ? 2.814 -1.329 -6.441 1 98.94 224 ILE B C 1
ATOM 4296 O O . ILE B 1 224 ? 3.605 -2.139 -6.934 1 98.94 224 ILE B O 1
ATOM 4300 N N . ASP B 1 225 ? 1.6 -1.168 -6.871 1 98.88 225 ASP B N 1
ATOM 4301 C CA . ASP B 1 225 ? 0.985 -2.156 -7.754 1 98.88 225 ASP B CA 1
ATOM 4302 C C . ASP B 1 225 ? 1.104 -1.739 -9.219 1 98.88 225 ASP B C 1
ATOM 4304 O O . ASP B 1 225 ? 1 -0.554 -9.539 1 98.88 225 ASP B O 1
ATOM 4308 N N . ARG B 1 226 ? 1.252 -2.74 -10.102 1 98.62 226 ARG B N 1
ATOM 4309 C CA . ARG B 1 226 ? 1.127 -2.469 -11.531 1 98.62 226 ARG B CA 1
ATOM 4310 C C . ARG B 1 226 ? -0.328 -2.559 -11.984 1 98.62 226 ARG B C 1
ATOM 4312 O O . ARG B 1 226 ? -1.132 -3.258 -11.359 1 98.62 226 ARG B O 1
ATOM 4319 N N . PRO B 1 227 ? -0.668 -1.856 -13.078 1 97.62 227 PRO B N 1
ATOM 4320 C CA . PRO B 1 227 ? -2.051 -1.799 -13.555 1 97.62 227 PRO B CA 1
ATOM 4321 C C . PRO B 1 227 ? -2.354 -2.863 -14.609 1 97.62 227 PRO B C 1
ATOM 4323 O O . PRO B 1 227 ? -1.45 -3.584 -15.039 1 97.62 227 PRO B O 1
ATOM 4326 N N . ALA B 1 228 ? -3.658 -2.979 -14.945 1 96.19 228 ALA B N 1
ATOM 4327 C CA . ALA B 1 228 ? -4.09 -3.891 -16 1 96.19 228 ALA B CA 1
ATOM 4328 C C . ALA B 1 228 ? -3.422 -3.541 -17.328 1 96.19 228 ALA B C 1
ATOM 4330 O O . ALA B 1 228 ? -2.943 -4.426 -18.047 1 96.19 228 ALA B O 1
ATOM 4331 N N . VAL B 1 229 ? -3.445 -2.221 -17.625 1 95.62 229 VAL B N 1
ATOM 4332 C CA . VAL B 1 229 ? -2.752 -1.714 -18.812 1 95.62 229 VAL B CA 1
ATOM 4333 C C . VAL B 1 229 ? -2.023 -0.417 -18.453 1 95.62 229 VAL B C 1
ATOM 4335 O O . VAL B 1 229 ? -2.424 0.3 -17.531 1 95.62 229 VAL B O 1
ATOM 4338 N N . GLY B 1 230 ? -0.989 -0.221 -19.203 1 95.62 230 GLY B N 1
ATOM 4339 C CA . GLY B 1 230 ? -0.21 0.982 -18.969 1 95.62 230 GLY B CA 1
ATOM 4340 C C . GLY B 1 230 ? 0.783 0.83 -17.828 1 95.62 230 GLY B C 1
ATOM 4341 O O . GLY B 1 230 ? 1.412 -0.22 -17.688 1 95.62 230 GLY B O 1
ATOM 4342 N N . GLU B 1 231 ? 0.979 2.012 -17.125 1 97.44 231 GLU B N 1
ATOM 4343 C CA . GLU B 1 231 ? 2.006 1.951 -16.094 1 97.44 231 GLU B CA 1
ATOM 4344 C C . GLU B 1 231 ? 1.535 2.631 -14.805 1 97.44 231 GLU B C 1
ATOM 4346 O O . GLU B 1 231 ? 0.617 3.451 -14.836 1 97.44 231 GLU B O 1
ATOM 4351 N N . THR B 1 232 ? 1.969 2.178 -13.672 1 98.69 232 THR B N 1
ATOM 4352 C CA . THR B 1 232 ? 2.066 2.969 -12.445 1 98.69 232 THR B CA 1
ATOM 4353 C C . THR B 1 232 ? 3.42 3.67 -12.367 1 98.69 232 THR B C 1
ATOM 4355 O O . THR B 1 232 ? 4.465 3.035 -12.516 1 98.69 232 THR B O 1
ATOM 4358 N N . ARG B 1 233 ? 3.398 5 -12.094 1 98.88 233 ARG B N 1
ATOM 4359 C CA . ARG B 1 233 ? 4.656 5.738 -12.164 1 98.88 233 ARG B CA 1
ATOM 4360 C C . ARG B 1 233 ? 4.848 6.609 -10.93 1 98.88 233 ARG B C 1
ATOM 4362 O O . ARG B 1 233 ? 3.914 7.281 -10.484 1 98.88 233 ARG B O 1
ATOM 4369 N N . VAL B 1 234 ? 6.055 6.613 -10.375 1 98.94 234 VAL B N 1
ATOM 4370 C CA . VAL B 1 234 ? 6.484 7.512 -9.305 1 98.94 234 VAL B CA 1
ATOM 4371 C C . VAL B 1 234 ? 7.598 8.43 -9.82 1 98.94 234 VAL B C 1
ATOM 4373 O O . VAL B 1 234 ? 8.648 7.953 -10.25 1 98.94 234 VAL B O 1
ATOM 4376 N N . GLY B 1 235 ? 7.402 9.695 -9.68 1 98.94 235 GLY B N 1
ATOM 4377 C CA . GLY B 1 235 ? 8.32 10.688 -10.234 1 98.94 235 GLY B CA 1
ATOM 4378 C C . GLY B 1 235 ? 9.594 10.828 -9.43 1 98.94 235 GLY B C 1
ATOM 4379 O O . GLY B 1 235 ? 9.656 10.406 -8.266 1 98.94 235 GLY B O 1
ATOM 4380 N N . ARG B 1 236 ? 10.555 11.531 -10.016 1 98.81 236 ARG B N 1
ATOM 4381 C CA . ARG B 1 236 ? 11.922 11.625 -9.508 1 98.81 236 ARG B CA 1
ATOM 4382 C C . ARG B 1 236 ? 11.945 12.219 -8.109 1 98.81 236 ARG B C 1
ATOM 4384 O O . ARG B 1 236 ? 11.195 13.156 -7.809 1 98.81 236 ARG B O 1
ATOM 4391 N N . ASN B 1 237 ? 12.773 11.664 -7.223 1 98.75 237 ASN B N 1
ATOM 4392 C CA . ASN B 1 237 ? 13.102 12.172 -5.895 1 98.75 237 ASN B CA 1
ATOM 4393 C C . ASN B 1 237 ? 11.883 12.188 -4.984 1 98.75 237 ASN B C 1
ATOM 4395 O O . ASN B 1 237 ? 11.812 12.977 -4.043 1 98.75 237 ASN B O 1
ATOM 4399 N N . THR B 1 238 ? 10.898 11.492 -5.332 1 98.94 238 THR B N 1
ATOM 4400 C CA . THR B 1 238 ? 9.766 11.273 -4.43 1 98.94 238 THR B CA 1
ATOM 4401 C C . THR B 1 238 ? 10.141 10.297 -3.322 1 98.94 238 THR B C 1
ATOM 4403 O O . THR B 1 238 ? 10.82 9.297 -3.57 1 98.94 238 THR B O 1
ATOM 4406 N N . VAL B 1 239 ? 9.719 10.656 -2.068 1 98.94 239 VAL B N 1
ATOM 4407 C CA . VAL B 1 239 ? 10.031 9.812 -0.919 1 98.94 239 VAL B CA 1
ATOM 4408 C C . VAL B 1 239 ? 8.734 9.25 -0.323 1 98.94 239 VAL B C 1
ATOM 4410 O O . VAL B 1 239 ? 7.781 10 -0.087 1 98.94 239 VAL B O 1
ATOM 4413 N N . ILE B 1 240 ? 8.727 7.965 -0.182 1 98.94 240 ILE B N 1
ATOM 4414 C CA . ILE B 1 240 ? 7.578 7.23 0.331 1 98.94 240 ILE B CA 1
ATOM 4415 C C . ILE B 1 240 ? 7.965 6.5 1.617 1 98.94 240 ILE B C 1
ATOM 4417 O O . ILE B 1 240 ? 8.938 5.75 1.643 1 98.94 240 ILE B O 1
ATOM 4421 N N . ASP B 1 241 ? 7.211 6.695 2.678 1 98.88 241 ASP B N 1
ATOM 4422 C CA . ASP B 1 241 ? 7.496 6.113 3.986 1 98.88 241 ASP B CA 1
ATOM 4423 C C . ASP B 1 241 ? 7.031 4.66 4.055 1 98.88 241 ASP B C 1
ATOM 4425 O O . ASP B 1 241 ? 6.77 4.039 3.025 1 98.88 241 ASP B O 1
ATOM 4429 N N . ASN B 1 242 ? 7.004 4.059 5.309 1 98.88 242 ASN B N 1
ATOM 4430 C CA . ASN B 1 242 ? 6.688 2.652 5.539 1 98.88 242 ASN B CA 1
ATOM 4431 C C . ASN B 1 242 ? 5.184 2.398 5.465 1 98.88 242 ASN B C 1
ATOM 4433 O O . ASN B 1 242 ? 4.383 3.264 5.828 1 98.88 242 ASN B O 1
ATOM 4437 N N . LEU B 1 243 ? 4.84 1.099 4.945 1 98.81 243 LEU B N 1
ATOM 4438 C CA . LEU B 1 243 ? 3.475 0.598 5.051 1 98.81 243 LEU B CA 1
ATOM 4439 C C . LEU B 1 243 ? 2.518 1.454 4.23 1 98.81 243 LEU B C 1
ATOM 4441 O O . LEU B 1 243 ? 1.385 1.703 4.648 1 98.81 243 LEU B O 1
ATOM 4445 N N . VAL B 1 244 ? 3.008 2.018 3.09 1 98.94 244 VAL B N 1
ATOM 4446 C CA . VAL B 1 244 ? 2.189 2.805 2.174 1 98.94 244 VAL B CA 1
ATOM 4447 C C . VAL B 1 244 ? 1.637 1.903 1.071 1 98.94 244 VAL B C 1
ATOM 4449 O O . VAL B 1 244 ? 2.303 0.958 0.64 1 98.94 244 VAL B O 1
ATOM 4452 N N . GLN B 1 245 ? 0.385 2.141 0.65 1 98.88 245 GLN B N 1
ATOM 4453 C CA . GLN B 1 245 ? -0.232 1.476 -0.492 1 98.88 245 GLN B CA 1
ATOM 4454 C C . GLN B 1 245 ? -0.367 2.428 -1.677 1 98.88 245 GLN B C 1
ATOM 4456 O O . GLN B 1 245 ? -1.043 3.455 -1.581 1 98.88 245 GLN B O 1
ATOM 4461 N N . ILE B 1 246 ? 0.275 2.127 -2.775 1 98.88 246 ILE B N 1
ATOM 4462 C CA . ILE B 1 246 ? 0.081 2.832 -4.039 1 98.88 246 ILE B CA 1
ATOM 4463 C C . ILE B 1 246 ? -0.664 1.934 -5.023 1 98.88 246 ILE B C 1
ATOM 4465 O O . ILE B 1 246 ? -0.111 0.945 -5.512 1 98.88 246 ILE B O 1
ATOM 4469 N N . GLY B 1 247 ? -1.879 2.291 -5.336 1 98.75 247 GLY B N 1
ATOM 4470 C CA . GLY B 1 247 ? -2.736 1.466 -6.172 1 98.75 247 GLY B CA 1
ATOM 4471 C C . GLY B 1 247 ? -2.303 1.434 -7.625 1 98.75 247 GLY B C 1
ATOM 4472 O O . GLY B 1 247 ? -1.427 2.199 -8.031 1 98.75 247 GLY B O 1
ATOM 4473 N N . HIS B 1 248 ? -2.875 0.518 -8.344 1 98.31 248 HIS B N 1
ATOM 4474 C CA . HIS B 1 248 ? -2.564 0.292 -9.75 1 98.31 248 HIS B CA 1
ATOM 4475 C C . HIS B 1 248 ? -2.889 1.522 -10.586 1 98.31 248 HIS B C 1
ATOM 4477 O O . HIS B 1 248 ? -3.951 2.127 -10.43 1 98.31 248 HIS B O 1
ATOM 4483 N N . GLY B 1 249 ? -1.893 1.923 -11.445 1 97.81 249 GLY B N 1
ATOM 4484 C CA . GLY B 1 249 ? -2.152 2.959 -12.438 1 97.81 249 GLY B CA 1
ATOM 4485 C C . GLY B 1 249 ? -1.959 4.363 -11.891 1 97.81 249 GLY B C 1
ATOM 4486 O O . GLY B 1 249 ? -2.213 5.344 -12.586 1 97.81 249 GLY B O 1
ATOM 4487 N N . CYS B 1 250 ? -1.563 4.488 -10.633 1 98.69 250 CYS B N 1
ATOM 4488 C CA . CYS B 1 250 ? -1.318 5.809 -10.062 1 98.69 250 CYS B CA 1
ATOM 4489 C C . CYS B 1 250 ? -0.182 6.512 -10.789 1 98.69 250 CYS B C 1
ATOM 4491 O O . CYS B 1 250 ? 0.768 5.871 -11.242 1 98.69 250 CYS B O 1
ATOM 4493 N N . GLN B 1 251 ? -0.338 7.797 -10.938 1 98.75 251 GLN B N 1
ATOM 4494 C CA . GLN B 1 251 ? 0.68 8.695 -11.477 1 98.75 251 GLN B CA 1
ATOM 4495 C C . GLN B 1 251 ? 1.101 9.734 -10.445 1 98.75 251 GLN B C 1
ATOM 4497 O O . GLN B 1 251 ? 0.363 10.688 -10.172 1 98.75 251 GLN B O 1
ATOM 4502 N N . ILE B 1 252 ? 2.293 9.617 -9.93 1 98.94 252 ILE B N 1
ATOM 4503 C CA . ILE B 1 252 ? 2.793 10.5 -8.883 1 98.94 252 ILE B CA 1
ATOM 4504 C C . ILE B 1 252 ? 3.896 11.391 -9.445 1 98.94 252 ILE B C 1
ATOM 4506 O O . ILE B 1 252 ? 4.855 10.898 -10.047 1 98.94 252 ILE B O 1
ATOM 4510 N N . GLY B 1 253 ? 3.799 12.656 -9.273 1 98.81 253 GLY B N 1
ATOM 4511 C CA . GLY B 1 253 ? 4.793 13.609 -9.75 1 98.81 253 GLY B CA 1
ATOM 4512 C C . GLY B 1 253 ? 6.098 13.547 -8.984 1 98.81 253 GLY B C 1
ATOM 4513 O O . GLY B 1 253 ? 6.328 12.609 -8.219 1 98.81 253 GLY B O 1
ATOM 4514 N N . SER B 1 254 ? 6.945 14.609 -9.195 1 98.88 254 SER B N 1
ATOM 4515 C CA . SER B 1 254 ? 8.281 14.648 -8.617 1 98.88 254 SER B CA 1
ATOM 4516 C C . SER B 1 254 ? 8.273 15.344 -7.258 1 98.88 254 SER B C 1
ATOM 4518 O O . SER B 1 254 ? 7.465 16.234 -7.016 1 98.88 254 SER B O 1
ATOM 4520 N N . GLY B 1 255 ? 9.195 14.875 -6.438 1 98.81 255 GLY B N 1
ATOM 4521 C CA . GLY B 1 255 ? 9.461 15.586 -5.199 1 98.81 255 GLY B CA 1
ATOM 4522 C C . GLY B 1 255 ? 8.32 15.492 -4.199 1 98.81 255 GLY B C 1
ATOM 4523 O O . GLY B 1 255 ? 8.086 16.422 -3.43 1 98.81 255 GLY B O 1
ATOM 4524 N N . CYS B 1 256 ? 7.531 14.477 -4.27 1 98.88 256 CYS B N 1
ATOM 4525 C CA . CYS B 1 256 ? 6.441 14.281 -3.318 1 98.88 256 CYS B CA 1
ATOM 4526 C C . CYS B 1 256 ? 6.941 13.609 -2.045 1 98.88 256 CYS B C 1
ATOM 4528 O O . CYS B 1 256 ? 7.992 12.961 -2.049 1 98.88 256 CYS B O 1
ATOM 4530 N N . ALA B 1 257 ? 6.25 13.875 -0.958 1 98.94 257 ALA B N 1
ATOM 4531 C CA . ALA B 1 257 ? 6.469 13.195 0.317 1 98.94 257 ALA B CA 1
ATOM 4532 C C . ALA B 1 257 ? 5.199 12.492 0.792 1 98.94 257 ALA B C 1
ATOM 4534 O O . ALA B 1 257 ? 4.215 13.148 1.139 1 98.94 257 ALA B O 1
ATOM 4535 N N . ILE B 1 258 ? 5.246 11.203 0.84 1 98.94 258 ILE B N 1
ATOM 4536 C CA . ILE B 1 258 ? 4.098 10.391 1.236 1 98.94 258 ILE B CA 1
ATOM 4537 C C . ILE B 1 258 ? 4.395 9.695 2.561 1 98.94 258 ILE B C 1
ATOM 4539 O O . ILE B 1 258 ? 5.195 8.758 2.607 1 98.94 258 ILE B O 1
ATOM 4543 N N . ALA B 1 259 ? 3.684 10.094 3.584 1 98.81 259 ALA B N 1
ATOM 4544 C CA . ALA B 1 259 ? 4 9.633 4.93 1 98.81 259 ALA B CA 1
ATOM 4545 C C . ALA B 1 259 ? 3.373 8.266 5.203 1 98.81 259 ALA B C 1
ATOM 4547 O O . ALA B 1 259 ? 2.566 7.777 4.406 1 98.81 259 ALA B O 1
ATOM 4548 N N . GLY B 1 260 ? 3.779 7.699 6.328 1 98.75 260 GLY B N 1
ATOM 4549 C CA . GLY B 1 260 ? 3.482 6.312 6.641 1 98.75 260 GLY B CA 1
ATOM 4550 C C . GLY B 1 260 ? 1.997 6.004 6.648 1 98.75 260 GLY B C 1
ATOM 4551 O O . GLY B 1 260 ? 1.194 6.816 7.117 1 98.75 260 GLY B O 1
ATOM 4552 N N . GLN B 1 261 ? 1.647 4.824 6.109 1 98.62 261 GLN B N 1
ATOM 4553 C CA . GLN B 1 261 ? 0.311 4.242 6.152 1 98.62 261 GLN B CA 1
ATOM 4554 C C . GLN B 1 261 ? -0.666 5.047 5.297 1 98.62 261 GLN B C 1
ATOM 4556 O O . GLN B 1 261 ? -1.882 4.875 5.406 1 98.62 261 GLN B O 1
ATOM 4561 N N . ALA B 1 262 ? -0.162 5.988 4.469 1 98.81 262 ALA B N 1
ATOM 4562 C CA . ALA B 1 262 ? -1.024 6.578 3.449 1 98.81 262 ALA B CA 1
ATOM 4563 C C . ALA B 1 262 ? -1.426 5.539 2.404 1 98.81 262 ALA B C 1
ATOM 4565 O O . ALA B 1 262 ? -0.735 4.535 2.223 1 98.81 262 ALA B O 1
ATOM 4566 N N . GLY B 1 263 ? -2.607 5.727 1.811 1 98.62 263 GLY B N 1
ATOM 4567 C CA . GLY B 1 263 ? -3.092 4.832 0.773 1 98.62 263 GLY B CA 1
ATOM 4568 C C . GLY B 1 263 ? -3.752 5.559 -0.384 1 98.62 263 GLY B C 1
ATOM 4569 O O . GLY B 1 263 ? -4.562 6.461 -0.174 1 98.62 263 GLY B O 1
ATOM 4570 N N . MET B 1 264 ? -3.428 5.129 -1.564 1 98.5 264 MET B N 1
ATOM 4571 C CA . MET B 1 264 ? -4.047 5.641 -2.785 1 98.5 264 MET B CA 1
ATOM 4572 C C . MET B 1 264 ? -4.738 4.52 -3.553 1 98.5 264 MET B C 1
ATOM 4574 O O . MET B 1 264 ? -4.125 3.492 -3.848 1 98.5 264 MET B O 1
ATOM 4578 N N . ALA B 1 265 ? -6.023 4.75 -3.828 1 98.31 265 ALA B N 1
ATOM 4579 C CA . ALA B 1 265 ? -6.727 3.809 -4.695 1 98.31 265 ALA B CA 1
ATOM 4580 C C . ALA B 1 265 ? -6.219 3.904 -6.133 1 98.31 265 ALA B C 1
ATOM 4582 O O . ALA B 1 265 ? -5.285 4.656 -6.418 1 98.31 265 ALA B O 1
ATOM 4583 N N . GLY B 1 266 ? -6.75 3.096 -6.957 1 97.56 266 GLY B N 1
ATOM 4584 C CA . GLY B 1 266 ? -6.258 2.984 -8.32 1 97.56 266 GLY B CA 1
ATOM 4585 C C . GLY B 1 266 ? -6.41 4.266 -9.117 1 97.56 266 GLY B C 1
ATOM 4586 O O . GLY B 1 266 ? -7.41 4.973 -8.984 1 97.56 266 GLY B O 1
ATOM 4587 N N . GLY B 1 267 ? -5.43 4.613 -9.945 1 97.12 267 GLY B N 1
ATOM 4588 C CA . GLY B 1 267 ? -5.551 5.652 -10.961 1 97.12 267 GLY B CA 1
ATOM 4589 C C . GLY B 1 267 ? -5.438 7.055 -10.383 1 97.12 267 GLY B C 1
ATOM 4590 O O . GLY B 1 267 ? -5.766 8.031 -11.062 1 97.12 267 GLY B O 1
ATOM 4591 N N . VAL B 1 268 ? -5.059 7.172 -9.125 1 98.56 268 VAL B N 1
ATOM 4592 C CA . VAL B 1 268 ? -4.875 8.484 -8.516 1 98.56 268 VAL B CA 1
ATOM 4593 C C . VAL B 1 268 ? -3.738 9.227 -9.219 1 98.56 268 VAL B C 1
ATOM 4595 O O . VAL B 1 268 ? -2.734 8.617 -9.602 1 98.56 268 VAL B O 1
ATOM 4598 N N . LYS B 1 269 ? -3.936 10.547 -9.375 1 98.69 269 LYS B N 1
ATOM 4599 C CA . LYS B 1 269 ? -2.896 11.398 -9.953 1 98.69 269 LYS B CA 1
ATOM 4600 C C . LYS B 1 269 ? -2.449 12.469 -8.961 1 98.69 269 LYS B C 1
ATOM 4602 O O . LYS B 1 269 ? -3.252 13.297 -8.531 1 98.69 269 LYS B O 1
ATOM 4607 N N . LEU B 1 270 ? -1.207 12.461 -8.594 1 98.75 270 LEU B N 1
ATOM 4608 C CA . LEU B 1 270 ? -0.592 13.508 -7.777 1 98.75 270 LEU B CA 1
ATOM 4609 C C . LEU B 1 270 ? 0.284 14.414 -8.633 1 98.75 270 LEU B C 1
ATOM 4611 O O . LEU B 1 270 ? 1.111 13.938 -9.414 1 98.75 270 LEU B O 1
ATOM 4615 N N . GLY B 1 271 ? 0.12 15.711 -8.484 1 98.75 271 GLY B N 1
ATOM 4616 C CA . GLY B 1 271 ? 1.072 16.641 -9.07 1 98.75 271 GLY B CA 1
ATOM 4617 C C . GLY B 1 271 ? 2.438 16.594 -8.414 1 98.75 271 GLY B C 1
ATOM 4618 O O . GLY B 1 271 ? 2.783 15.609 -7.758 1 98.75 271 GLY B O 1
ATOM 4619 N N . ASN B 1 272 ? 3.268 17.688 -8.602 1 98.88 272 ASN B N 1
ATOM 4620 C CA . ASN B 1 272 ? 4.613 17.781 -8.047 1 98.88 272 ASN B CA 1
ATOM 4621 C C . ASN B 1 272 ? 4.594 18.359 -6.637 1 98.88 272 ASN B C 1
ATOM 4623 O O . ASN B 1 272 ? 3.744 19.203 -6.32 1 98.88 272 ASN B O 1
ATOM 4627 N N . ARG B 1 273 ? 5.516 17.859 -5.734 1 98.75 273 ARG B N 1
ATOM 4628 C CA . ARG B 1 273 ? 5.77 18.422 -4.414 1 98.75 273 ARG B CA 1
ATOM 4629 C C . ARG B 1 273 ? 4.52 18.359 -3.541 1 98.75 273 ARG B C 1
ATOM 4631 O O . ARG B 1 273 ? 4.211 19.312 -2.818 1 98.75 273 ARG B O 1
ATOM 4638 N N . VAL B 1 274 ? 3.736 17.344 -3.783 1 98.88 274 VAL B N 1
ATOM 4639 C CA . VAL B 1 274 ? 2.582 17.078 -2.932 1 98.88 274 VAL B CA 1
ATOM 4640 C C . VAL B 1 274 ? 3.037 16.422 -1.631 1 98.88 274 VAL B C 1
ATOM 4642 O O . VAL B 1 274 ? 3.938 15.586 -1.636 1 98.88 274 VAL B O 1
ATOM 4645 N N . ILE B 1 275 ? 2.408 16.812 -0.527 1 98.88 275 ILE B N 1
ATOM 4646 C CA . ILE B 1 275 ? 2.701 16.203 0.77 1 98.88 275 ILE B CA 1
ATOM 4647 C C . ILE B 1 275 ? 1.454 15.508 1.309 1 98.88 275 ILE B C 1
ATOM 4649 O O . ILE B 1 275 ? 0.418 16.141 1.513 1 98.88 275 ILE B O 1
ATOM 4653 N N . LEU B 1 276 ? 1.517 14.25 1.508 1 98.88 276 LEU B N 1
ATOM 4654 C CA . LEU B 1 276 ? 0.482 13.477 2.188 1 98.88 276 LEU B CA 1
ATOM 4655 C C . LEU B 1 276 ? 0.94 13.062 3.58 1 98.88 276 LEU B C 1
ATOM 4657 O O . LEU B 1 276 ? 1.86 12.25 3.723 1 98.88 276 LEU B O 1
ATOM 4661 N N . ALA B 1 277 ? 0.258 13.547 4.562 1 98.62 277 ALA B N 1
ATOM 4662 C CA . ALA B 1 277 ? 0.611 13.188 5.934 1 98.62 277 ALA B CA 1
ATOM 4663 C C . ALA B 1 277 ? 0.093 11.797 6.285 1 98.62 277 ALA B C 1
ATOM 4665 O O . ALA B 1 277 ? -0.5 11.117 5.441 1 98.62 277 ALA B O 1
ATOM 4666 N N . GLY B 1 278 ? 0.394 11.406 7.457 1 98.31 278 GLY B N 1
ATOM 4667 C CA . GLY B 1 278 ? 0.188 10.016 7.848 1 98.31 278 GLY B CA 1
ATOM 4668 C C . GLY B 1 278 ? -1.255 9.57 7.715 1 98.31 278 GLY B C 1
ATOM 4669 O O . GLY B 1 278 ? -2.176 10.312 8.055 1 98.31 278 GLY B O 1
ATOM 4670 N N . GLN B 1 279 ? -1.459 8.352 7.16 1 98.19 279 GLN B N 1
ATOM 4671 C CA . GLN B 1 279 ? -2.736 7.648 7.102 1 98.19 279 GLN B CA 1
ATOM 4672 C C . GLN B 1 279 ? -3.736 8.398 6.227 1 98.19 279 GLN B C 1
ATOM 4674 O O . GLN B 1 279 ? -4.949 8.242 6.387 1 98.19 279 GLN B O 1
ATOM 4679 N N . THR B 1 280 ? -3.27 9.305 5.348 1 98.69 280 THR B N 1
ATOM 4680 C CA . THR B 1 280 ? -4.148 9.898 4.344 1 98.69 280 THR B CA 1
ATOM 4681 C C . THR B 1 280 ? -4.66 8.828 3.381 1 98.69 280 THR B C 1
ATOM 4683 O O . THR B 1 280 ? -3.945 7.875 3.066 1 98.69 280 THR B O 1
ATOM 4686 N N . GLY B 1 281 ? -5.934 8.922 2.967 1 98.62 281 GLY B N 1
ATOM 4687 C CA . GLY B 1 281 ? -6.523 8.062 1.954 1 98.62 281 GLY B CA 1
ATOM 4688 C C . GLY B 1 281 ? -7.094 8.828 0.775 1 98.62 281 GLY B C 1
ATOM 4689 O O . GLY B 1 281 ? -7.758 9.852 0.955 1 98.62 281 GLY B O 1
ATOM 4690 N N . ILE B 1 282 ? -6.809 8.352 -0.419 1 98.69 282 ILE B N 1
ATOM 4691 C CA . ILE B 1 282 ? -7.293 9.016 -1.626 1 98.69 282 ILE B CA 1
ATOM 4692 C C . ILE B 1 282 ? -8.125 8.039 -2.451 1 98.69 282 ILE B C 1
ATOM 4694 O O . ILE B 1 282 ? -7.676 6.934 -2.762 1 98.69 282 ILE B O 1
ATOM 4698 N N . ALA B 1 283 ? -9.32 8.508 -2.844 1 98 283 ALA B N 1
ATOM 4699 C CA . ALA B 1 283 ? -10.25 7.664 -3.586 1 98 283 ALA B CA 1
ATOM 4700 C C . ALA B 1 283 ? -9.805 7.496 -5.035 1 98 283 ALA B C 1
ATOM 4702 O O . ALA B 1 283 ? -8.953 8.25 -5.52 1 98 283 ALA B O 1
ATOM 4703 N N . ASN B 1 284 ? -10.414 6.508 -5.66 1 97 284 ASN B N 1
ATOM 4704 C CA . ASN B 1 284 ? -10.078 6.09 -7.016 1 97 284 ASN B CA 1
ATOM 4705 C C . ASN B 1 284 ? -10.117 7.266 -7.988 1 97 284 ASN B C 1
ATOM 4707 O O . ASN B 1 284 ? -11.07 8.039 -7.992 1 97 284 ASN B O 1
ATOM 4711 N N . GLN B 1 285 ? -9.062 7.52 -8.805 1 95.62 285 GLN B N 1
ATOM 4712 C CA . GLN B 1 285 ? -8.969 8.406 -9.969 1 95.62 285 GLN B CA 1
ATOM 4713 C C . GLN B 1 285 ? -8.984 9.867 -9.539 1 95.62 285 GLN B C 1
ATOM 4715 O O . GLN B 1 285 ? -9.133 10.758 -10.383 1 95.62 285 GLN B O 1
ATOM 4720 N N . VAL B 1 286 ? -8.844 10.141 -8.227 1 98 286 VAL B N 1
ATOM 4721 C CA . VAL B 1 286 ? -8.797 11.516 -7.746 1 98 286 VAL B CA 1
ATOM 4722 C C . VAL B 1 286 ? -7.508 12.188 -8.211 1 98 286 VAL B C 1
ATOM 4724 O O . VAL B 1 286 ? -6.461 11.539 -8.297 1 98 286 VAL B O 1
ATOM 4727 N N . LYS B 1 287 ? -7.625 13.531 -8.445 1 98.5 287 LYS B N 1
ATOM 4728 C CA . LYS B 1 287 ? -6.473 14.328 -8.844 1 98.5 287 LYS B CA 1
ATOM 4729 C C . LYS B 1 287 ? -6.09 15.328 -7.754 1 98.5 287 LYS B C 1
ATOM 4731 O O . LYS B 1 287 ? -6.938 16.062 -7.254 1 98.5 287 LYS B O 1
ATOM 4736 N N . ILE B 1 288 ? -4.824 15.328 -7.367 1 98.88 288 ILE B N 1
ATOM 4737 C CA . ILE B 1 288 ? -4.273 16.266 -6.395 1 98.88 288 ILE B CA 1
ATOM 4738 C C . ILE B 1 288 ? -3.291 17.203 -7.082 1 98.88 288 ILE B C 1
ATOM 4740 O O . ILE B 1 288 ? -2.328 16.766 -7.711 1 98.88 288 ILE B O 1
ATOM 4744 N N . GLY B 1 289 ? -3.479 18.5 -6.969 1 98.75 289 GLY B N 1
ATOM 4745 C CA . GLY B 1 289 ? -2.68 19.484 -7.676 1 98.75 289 GLY B CA 1
ATOM 4746 C C . GLY B 1 289 ? -1.31 19.703 -7.062 1 98.75 289 GLY B C 1
ATOM 4747 O O . GLY B 1 289 ? -1.076 19.328 -5.91 1 98.75 289 GLY B O 1
ATOM 4748 N N . ASP B 1 290 ? -0.438 20.453 -7.828 1 98.81 290 ASP B N 1
ATOM 4749 C CA . ASP B 1 290 ? 0.938 20.719 -7.418 1 98.81 290 ASP B CA 1
ATOM 4750 C C . ASP B 1 290 ? 0.98 21.438 -6.07 1 98.81 290 ASP B C 1
ATOM 4752 O O . ASP B 1 290 ? 0.226 22.391 -5.84 1 98.81 290 ASP B O 1
ATOM 4756 N N . GLY B 1 291 ? 1.789 20.906 -5.211 1 98.75 291 GLY B N 1
ATOM 4757 C CA . GLY B 1 291 ? 2.066 21.625 -3.977 1 98.75 291 GLY B CA 1
ATOM 4758 C C . GLY B 1 291 ? 0.959 21.484 -2.947 1 98.75 291 GLY B C 1
ATOM 4759 O O . GLY B 1 291 ? 1 22.125 -1.896 1 98.75 291 GLY B O 1
ATOM 4760 N N . ALA B 1 292 ? -0.035 20.719 -3.207 1 98.75 292 ALA B N 1
ATOM 4761 C CA . ALA B 1 292 ? -1.111 20.5 -2.246 1 98.75 292 ALA B CA 1
ATOM 4762 C C . ALA B 1 292 ? -0.611 19.719 -1.031 1 98.75 292 ALA B C 1
ATOM 4764 O O . ALA B 1 292 ? 0.378 18.984 -1.119 1 98.75 292 ALA B O 1
ATOM 4765 N N . ILE B 1 293 ? -1.291 19.938 0.112 1 98.75 293 ILE B N 1
ATOM 4766 C CA . ILE B 1 293 ? -0.959 19.25 1.356 1 98.75 293 ILE B CA 1
ATOM 4767 C C . ILE B 1 293 ? -2.221 18.641 1.958 1 98.75 293 ILE B C 1
ATOM 4769 O O . ILE B 1 293 ? -3.264 19.281 2.031 1 98.75 293 ILE B O 1
ATOM 4773 N N . ALA B 1 294 ? -2.18 17.406 2.287 1 98.75 294 ALA B N 1
ATOM 4774 C CA . ALA B 1 294 ? -3.223 16.75 3.072 1 98.75 294 ALA B CA 1
ATOM 4775 C C . ALA B 1 294 ? -2.725 16.422 4.473 1 98.75 294 ALA B C 1
ATOM 4777 O O . ALA B 1 294 ? -1.73 15.703 4.629 1 98.75 294 ALA B O 1
ATOM 4778 N N . SER B 1 295 ? -3.436 16.875 5.477 1 97.81 295 SER B N 1
ATOM 4779 C CA . SER B 1 295 ? -3.025 16.594 6.848 1 97.81 295 SER B CA 1
ATOM 4780 C C . SER B 1 295 ? -3.328 15.141 7.219 1 97.81 295 SER B C 1
ATOM 4782 O O . SER B 1 295 ? -3.945 14.414 6.441 1 97.81 295 SER B O 1
ATOM 4784 N N . ALA B 1 296 ? -2.883 14.789 8.406 1 97.06 296 ALA B N 1
ATOM 4785 C CA . ALA B 1 296 ? -2.957 13.391 8.82 1 97.06 296 ALA B CA 1
ATOM 4786 C C . ALA B 1 296 ? -4.402 12.898 8.844 1 97.06 296 ALA B C 1
ATOM 4788 O O . ALA B 1 296 ? -5.305 13.625 9.266 1 97.06 296 ALA B O 1
ATOM 4789 N N . GLN B 1 297 ? -4.57 11.656 8.352 1 96.44 297 GLN B N 1
ATOM 4790 C CA . GLN B 1 297 ? -5.82 10.898 8.398 1 96.44 297 GLN B CA 1
ATOM 4791 C C . GLN B 1 297 ? -6.887 11.555 7.523 1 96.44 297 GLN B C 1
ATOM 4793 O O . GLN B 1 297 ? -8.078 11.266 7.668 1 96.44 297 GLN B O 1
ATOM 4798 N N . THR B 1 298 ? -6.488 12.43 6.617 1 97.88 298 THR B N 1
ATOM 4799 C CA . THR B 1 298 ? -7.434 13.055 5.699 1 97.88 298 THR B CA 1
ATOM 4800 C C . THR B 1 298 ? -7.953 12.047 4.684 1 97.88 298 THR B C 1
ATOM 4802 O O . THR B 1 298 ? -7.184 11.25 4.145 1 97.88 298 THR B O 1
ATOM 4805 N N . GLY B 1 299 ? -9.328 12 4.469 1 98 299 GLY B N 1
ATOM 4806 C CA . GLY B 1 299 ? -9.953 11.227 3.412 1 98 299 GLY B CA 1
ATOM 4807 C C . GLY B 1 299 ? -10.398 12.07 2.232 1 98 299 GLY B C 1
ATOM 4808 O O . GLY B 1 299 ? -11.281 12.922 2.367 1 98 299 GLY B O 1
ATOM 4809 N N . ILE B 1 300 ? -9.852 11.812 1.064 1 98.19 300 ILE B N 1
ATOM 4810 C CA . ILE B 1 300 ? -10.047 12.672 -0.096 1 98.19 300 ILE B CA 1
ATOM 4811 C C . ILE B 1 300 ? -10.875 11.938 -1.148 1 98.19 300 ILE B C 1
ATOM 4813 O O . ILE B 1 300 ? -10.414 10.945 -1.727 1 98.19 300 ILE B O 1
ATOM 4817 N N . HIS B 1 301 ? -12.039 12.484 -1.474 1 96.12 301 HIS B N 1
ATOM 4818 C CA . HIS B 1 301 ? -12.953 11.836 -2.408 1 96.12 301 HIS B CA 1
ATOM 4819 C C . HIS B 1 301 ? -13.117 12.672 -3.678 1 96.12 301 HIS B C 1
ATOM 4821 O O . HIS B 1 301 ? -13.797 12.242 -4.617 1 96.12 301 HIS B O 1
ATOM 4827 N N . SER B 1 302 ? -12.594 13.867 -3.619 1 96.38 302 SER B N 1
ATOM 4828 C CA . SER B 1 302 ? -12.695 14.742 -4.781 1 96.38 302 SER B CA 1
ATOM 4829 C C . SER B 1 302 ? -11.367 15.453 -5.055 1 96.38 302 SER B C 1
ATOM 4831 O O . SER B 1 302 ? -10.484 15.477 -4.199 1 96.38 302 SER B O 1
ATOM 4833 N N . ASP B 1 303 ? -11.281 16.031 -6.215 1 98.38 303 ASP B N 1
ATOM 4834 C CA . ASP B 1 303 ? -10.031 16.656 -6.648 1 98.38 303 ASP B CA 1
ATOM 4835 C C . ASP B 1 303 ? -9.633 17.797 -5.711 1 98.38 303 ASP B C 1
ATOM 4837 O O . ASP B 1 303 ? -10.492 18.469 -5.148 1 98.38 303 ASP B O 1
ATOM 4841 N N . VAL B 1 304 ? -8.359 17.969 -5.516 1 98.5 304 VAL B N 1
ATOM 4842 C CA . VAL B 1 304 ? -7.781 19.031 -4.703 1 98.5 304 VAL B CA 1
ATOM 4843 C C . VAL B 1 304 ? -6.957 19.969 -5.586 1 98.5 304 VAL B C 1
ATOM 4845 O O . VAL B 1 304 ? -6.102 19.516 -6.352 1 98.5 304 VAL B O 1
ATOM 4848 N N . ALA B 1 305 ? -7.16 21.25 -5.496 1 98.12 305 ALA B N 1
ATOM 4849 C CA . ALA B 1 305 ? -6.48 22.234 -6.332 1 98.12 305 ALA B CA 1
ATOM 4850 C C . ALA B 1 305 ? -5.016 22.375 -5.938 1 98.12 305 ALA B C 1
ATOM 4852 O O . ALA B 1 305 ? -4.633 22.031 -4.816 1 98.12 305 ALA B O 1
ATOM 4853 N N . PRO B 1 306 ? -4.188 22.938 -6.863 1 98.5 306 PRO B N 1
ATOM 4854 C CA . PRO B 1 306 ? -2.783 23.188 -6.527 1 98.5 306 PRO B CA 1
ATOM 4855 C C . PRO B 1 306 ? -2.621 24.109 -5.32 1 98.5 306 PRO B C 1
ATOM 4857 O O . PRO B 1 306 ? -3.346 25.094 -5.195 1 98.5 306 PRO B O 1
ATOM 4860 N N . GLY B 1 307 ? -1.796 23.703 -4.469 1 98.25 307 GLY B N 1
ATOM 4861 C CA . GLY B 1 307 ? -1.438 24.547 -3.34 1 98.25 307 GLY B CA 1
ATOM 4862 C C . GLY B 1 307 ? -2.441 24.469 -2.203 1 98.25 307 GLY B C 1
ATOM 4863 O O . GLY B 1 307 ? -2.225 25.062 -1.142 1 98.25 307 GLY B O 1
ATOM 4864 N N . GLU B 1 308 ? -3.518 23.766 -2.355 1 98.06 308 GLU B N 1
ATOM 4865 C CA . GLU B 1 308 ? -4.559 23.703 -1.334 1 98.06 308 GLU B CA 1
ATOM 4866 C C . GLU B 1 308 ? -4.152 22.781 -0.183 1 98.06 308 GLU B C 1
ATOM 4868 O O . GLU B 1 308 ? -3.533 21.734 -0.403 1 98.06 308 GLU B O 1
ATOM 4873 N N . ILE B 1 309 ? -4.473 23.219 1 1 98.31 309 ILE B N 1
ATOM 4874 C CA . ILE B 1 309 ? -4.305 22.391 2.189 1 98.31 309 ILE B CA 1
ATOM 4875 C C . ILE B 1 309 ? -5.664 21.859 2.643 1 98.31 309 ILE B C 1
ATOM 4877 O O . ILE B 1 309 ? -6.594 22.641 2.879 1 98.31 309 ILE B O 1
ATOM 4881 N N . VAL B 1 310 ? -5.762 20.531 2.76 1 98.19 310 VAL B N 1
ATOM 4882 C CA . VAL B 1 310 ? -7.047 19.938 3.098 1 98.19 310 VAL B CA 1
ATOM 4883 C C . VAL B 1 310 ? -6.906 19.062 4.344 1 98.19 310 VAL B C 1
ATOM 4885 O O . VAL B 1 310 ? -5.816 18.562 4.633 1 98.19 310 VAL B O 1
ATOM 4888 N N . SER B 1 311 ? -8 18.891 5.07 1 96.56 311 SER B N 1
ATOM 4889 C CA . SER B 1 311 ? -8.031 18.109 6.309 1 96.56 311 SER B CA 1
ATOM 4890 C C . SER B 1 311 ? -9.398 17.484 6.527 1 96.56 311 SER B C 1
ATOM 4892 O O . SER B 1 311 ? -10.406 17.938 5.969 1 96.56 311 SER B O 1
ATOM 4894 N N . GLY B 1 312 ? -9.328 16.312 7.324 1 93.19 312 GLY B N 1
ATOM 4895 C CA . GLY B 1 312 ? -10.578 15.688 7.738 1 93.19 312 GLY B CA 1
ATOM 4896 C C . GLY B 1 312 ? -11.062 14.633 6.77 1 93.19 312 GLY B C 1
ATOM 4897 O O . GLY B 1 312 ? -10.469 14.438 5.707 1 93.19 312 GLY B O 1
ATOM 4898 N N . THR B 1 313 ? -12.266 13.977 7.227 1 92.12 313 THR B N 1
ATOM 4899 C CA . THR B 1 313 ? -12.961 12.992 6.41 1 92.12 313 THR B CA 1
ATOM 4900 C C . THR B 1 313 ? -14.469 13.219 6.453 1 92.12 313 THR B C 1
ATOM 4902 O O . THR B 1 313 ? -15.109 12.961 7.473 1 92.12 313 THR B O 1
ATOM 4905 N N . PRO B 1 314 ? -14.961 13.68 5.395 1 92.44 314 PRO B N 1
ATOM 4906 C CA . PRO B 1 314 ? -14.328 13.984 4.109 1 92.44 314 PRO B CA 1
ATOM 4907 C C . PRO B 1 314 ? -13.453 15.242 4.164 1 92.44 314 PRO B C 1
ATOM 4909 O O . PRO B 1 314 ? -13.672 16.109 5.016 1 92.44 314 PRO B O 1
ATOM 4912 N N . ALA B 1 315 ? -12.648 15.344 3.191 1 95.12 315 ALA B N 1
ATOM 4913 C CA . ALA B 1 315 ? -11.688 16.438 3.145 1 95.12 315 ALA B CA 1
ATOM 4914 C C . ALA B 1 315 ? -12.383 17.781 2.895 1 95.12 315 ALA B C 1
ATOM 4916 O O . ALA B 1 315 ? -13.25 17.875 2.021 1 95.12 315 ALA B O 1
ATOM 4917 N N . ILE B 1 316 ? -11.93 18.766 3.66 1 93.81 316 ILE B N 1
ATOM 4918 C CA . ILE B 1 316 ? -12.336 20.156 3.469 1 93.81 316 ILE B CA 1
ATOM 4919 C C . ILE B 1 316 ? -11.125 21.078 3.6 1 93.81 316 ILE B C 1
ATOM 4921 O O . ILE B 1 316 ? -10.062 20.641 4.07 1 93.81 316 ILE B O 1
ATOM 4925 N N . PRO B 1 317 ? -11.289 22.328 3.113 1 95.06 317 PRO B N 1
ATOM 4926 C CA . PRO B 1 317 ? -10.164 23.25 3.27 1 95.06 317 PRO B CA 1
ATOM 4927 C C . PRO B 1 317 ? -9.727 23.406 4.723 1 95.06 317 PRO B C 1
ATOM 4929 O O . PRO B 1 317 ? -10.57 23.453 5.621 1 95.06 317 PRO B O 1
ATOM 4932 N N . TYR B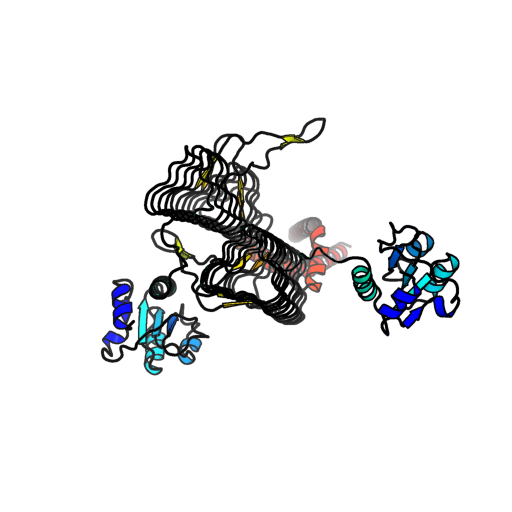 1 318 ? -8.508 23.531 4.977 1 95.69 318 TYR B N 1
ATOM 4933 C CA . TYR B 1 318 ? -7.898 23.5 6.301 1 95.69 318 TYR B CA 1
ATOM 4934 C C . TYR B 1 318 ? -8.5 24.562 7.211 1 95.69 318 TYR B C 1
ATOM 4936 O O . TYR B 1 318 ? -8.828 24.281 8.367 1 95.69 318 TYR B O 1
ATOM 4944 N N . LYS B 1 319 ? -8.633 25.781 6.738 1 94.69 319 LYS B N 1
ATOM 4945 C CA . LYS B 1 319 ? -9.172 26.875 7.555 1 94.69 319 LYS B CA 1
ATOM 4946 C C . LYS B 1 319 ? -10.586 26.547 8.031 1 94.69 319 LYS B C 1
ATOM 4948 O O . LYS B 1 319 ? -10.93 26.797 9.188 1 94.69 319 LYS B O 1
ATOM 4953 N N . LEU B 1 320 ? -11.359 26.047 7.141 1 94.38 320 LEU B N 1
ATOM 4954 C CA . LEU B 1 320 ? -12.711 25.641 7.5 1 94.38 320 LEU B CA 1
ATOM 4955 C C . LEU B 1 320 ? -12.68 24.5 8.508 1 94.38 320 LEU B C 1
ATOM 4957 O O . LEU B 1 320 ? -13.477 24.469 9.453 1 94.38 320 LEU B O 1
ATOM 4961 N N . TYR B 1 321 ? -11.812 23.672 8.344 1 94.75 321 TYR B N 1
ATOM 4962 C CA . TYR B 1 321 ? -11.648 22.531 9.25 1 94.75 321 TYR B CA 1
ATOM 4963 C C . TYR B 1 321 ? -11.383 23.016 10.672 1 94.75 321 TYR B C 1
ATOM 4965 O O . TYR B 1 321 ? -11.977 22.5 11.625 1 94.75 321 TYR B O 1
ATOM 4973 N N . LEU B 1 322 ? -10.508 23.938 10.797 1 94.31 322 LEU B N 1
ATOM 4974 C CA . LEU B 1 322 ? -10.195 24.469 12.109 1 94.31 322 LEU B CA 1
ATOM 4975 C C . LEU B 1 322 ? -11.438 25.047 12.773 1 94.31 322 LEU B C 1
ATOM 4977 O O . LEU B 1 322 ? -11.664 24.844 13.977 1 94.31 322 LEU B O 1
ATOM 4981 N N . LYS B 1 323 ? -12.25 25.703 11.984 1 93.88 323 LYS B N 1
ATOM 4982 C CA . LYS B 1 323 ? -13.484 26.281 12.508 1 93.88 323 LYS B CA 1
ATOM 4983 C C . LYS B 1 323 ? -14.461 25.188 12.945 1 93.88 323 LYS B C 1
ATOM 4985 O O . LYS B 1 323 ? -15.102 25.312 13.992 1 93.88 323 LYS B O 1
ATOM 4990 N N . VAL B 1 324 ? -14.531 24.203 12.195 1 93.69 324 VAL B N 1
ATOM 4991 C CA . VAL B 1 324 ? -15.422 23.094 12.492 1 93.69 324 VAL B CA 1
ATOM 4992 C C . VAL B 1 324 ? -14.977 22.391 13.773 1 93.69 324 VAL B C 1
ATOM 4994 O O . VAL B 1 324 ? -15.797 22.078 14.641 1 93.69 324 VAL B O 1
ATOM 4997 N N . CYS B 1 325 ? -13.734 22.219 13.945 1 92.19 325 CYS B N 1
ATOM 4998 C CA . CYS B 1 325 ? -13.188 21.562 15.125 1 92.19 325 CYS B CA 1
ATOM 4999 C C . CYS B 1 325 ? -13.484 22.359 16.391 1 92.19 325 CYS B C 1
ATOM 5001 O O . CYS B 1 325 ? -13.766 21.781 17.438 1 92.19 325 CYS B O 1
ATOM 5003 N N . ALA B 1 326 ? -13.43 23.609 16.203 1 91.44 326 ALA B N 1
ATOM 5004 C CA . ALA B 1 326 ? -13.695 24.469 17.344 1 91.44 326 ALA B CA 1
ATOM 5005 C C . ALA B 1 326 ? -15.133 24.312 17.828 1 91.44 326 ALA B C 1
ATOM 5007 O O . ALA B 1 326 ? -15.398 24.406 19.031 1 91.44 326 ALA B O 1
ATOM 5008 N N . VAL B 1 327 ? -16.016 24.016 16.922 1 92.19 327 VAL B N 1
ATOM 5009 C CA . VAL B 1 327 ? -17.422 23.922 17.25 1 92.19 327 VAL B CA 1
ATOM 5010 C C . VAL B 1 327 ? -17.766 22.484 17.656 1 92.19 327 VAL B C 1
ATOM 5012 O O . VAL B 1 327 ? -18.734 22.266 18.391 1 92.19 327 VAL B O 1
ATOM 5015 N N . TYR B 1 328 ? -17 21.641 17.281 1 90 328 TYR B N 1
ATOM 5016 C CA . TYR B 1 328 ? -17.281 20.219 17.453 1 90 328 TYR B CA 1
ATOM 5017 C C . TYR B 1 328 ? -17.469 19.875 18.922 1 90 328 TYR B C 1
ATOM 5019 O O . TYR B 1 328 ? -18.422 19.188 19.297 1 90 328 TYR B O 1
ATOM 5027 N N . SER B 1 329 ? -16.734 20.469 19.734 1 88.12 329 SER B N 1
ATOM 5028 C CA . SER B 1 329 ? -16.812 20.156 21.156 1 88.12 329 SER B CA 1
ATOM 5029 C C . SER B 1 329 ? -18.016 20.812 21.812 1 88.12 329 SER B C 1
ATOM 5031 O O . SER B 1 329 ? -18.391 20.484 22.938 1 88.12 329 SER B O 1
ATOM 5033 N N . ARG B 1 330 ? -18.672 21.656 21.141 1 91.38 330 ARG B N 1
ATOM 5034 C CA . ARG B 1 330 ? -19.797 22.406 21.672 1 91.38 330 ARG B CA 1
ATOM 5035 C C . ARG B 1 330 ? -21.125 21.828 21.203 1 91.38 330 ARG B C 1
ATOM 5037 O O . ARG B 1 330 ? -22.188 22.344 21.547 1 91.38 330 ARG B O 1
ATOM 5044 N N . LEU B 1 331 ? -21.031 20.844 20.531 1 90.75 331 LEU B N 1
ATOM 5045 C CA . LEU B 1 331 ? -22.219 20.281 19.906 1 90.75 331 LEU B CA 1
ATOM 5046 C C . LEU B 1 331 ? -23.266 19.906 20.938 1 90.75 331 LEU B C 1
ATOM 5048 O O . LEU B 1 331 ? -24.469 20.172 20.734 1 90.75 331 LEU B O 1
ATOM 5052 N N . PRO B 1 332 ? -22.891 19.328 22.062 1 91.81 332 PRO B N 1
ATOM 5053 C CA . PRO B 1 332 ? -23.938 19.016 23.047 1 91.81 332 PRO B CA 1
ATOM 5054 C C . PRO B 1 332 ? -24.641 20.266 23.562 1 91.81 332 PRO B C 1
ATOM 5056 O O . PRO B 1 332 ? -25.859 20.266 23.719 1 91.81 332 PRO B O 1
ATOM 5059 N N . ASP B 1 333 ? -23.844 21.234 23.828 1 91.75 333 ASP B N 1
ATOM 5060 C CA . ASP B 1 333 ? -24.422 22.5 24.281 1 91.75 333 ASP B CA 1
ATOM 5061 C C . ASP B 1 333 ? -25.328 23.109 23.219 1 91.75 333 ASP B C 1
ATOM 5063 O O . ASP B 1 333 ? -26.391 23.656 23.547 1 91.75 333 ASP B O 1
ATOM 5067 N N . MET B 1 334 ? -24.938 23.094 22.062 1 91.12 334 MET B N 1
ATOM 5068 C CA . MET B 1 334 ? -25.734 23.625 20.953 1 91.12 334 MET B CA 1
ATOM 5069 C C . MET B 1 334 ? -27.078 22.906 20.875 1 91.12 334 MET B C 1
ATOM 5071 O O . MET B 1 334 ? -28.109 23.547 20.672 1 91.12 334 MET B O 1
ATOM 5075 N N . TYR B 1 335 ? -26.984 21.609 21.031 1 91.75 335 TYR B N 1
ATOM 5076 C CA . TYR B 1 335 ? -28.203 20.828 20.969 1 91.75 335 TYR B CA 1
ATOM 5077 C C . TYR B 1 335 ? -29.156 21.203 22.094 1 91.75 335 TYR B C 1
ATOM 5079 O O . TYR B 1 335 ? -30.359 21.391 21.859 1 91.75 335 TYR B O 1
ATOM 5087 N N . GLN B 1 336 ? -28.656 21.344 23.203 1 92.75 336 GLN B N 1
ATOM 5088 C CA . GLN B 1 336 ? -29.484 21.719 24.359 1 92.75 336 GLN B CA 1
ATOM 5089 C C . GLN B 1 336 ? -30.078 23.109 24.156 1 92.75 336 GLN B C 1
ATOM 5091 O O . GLN B 1 336 ? -31.25 23.328 24.453 1 92.75 336 GLN B O 1
ATOM 5096 N N . SER B 1 337 ? -29.281 23.922 23.734 1 90.94 337 SER B N 1
ATOM 5097 C CA . SER B 1 337 ? -29.75 25.281 23.484 1 90.94 337 SER B CA 1
ATOM 5098 C C . SER B 1 337 ? -30.875 25.297 22.453 1 90.94 337 SER B C 1
ATOM 5100 O O . SER B 1 337 ? -31.844 26.047 22.594 1 90.94 337 SER B O 1
ATOM 5102 N N . LEU B 1 338 ? -30.703 24.562 21.484 1 91.12 338 LEU B N 1
ATOM 5103 C CA . LEU B 1 338 ? -31.734 24.484 20.438 1 91.12 338 LEU B CA 1
ATOM 5104 C C . LEU B 1 338 ? -33.031 23.953 21.016 1 91.12 338 LEU B C 1
ATOM 5106 O O . LEU B 1 338 ? -34.125 24.469 20.703 1 91.12 338 LEU B O 1
ATOM 5110 N N . LYS B 1 339 ? -32.875 22.984 21.844 1 92.06 339 LYS B N 1
ATOM 5111 C CA . LYS B 1 339 ? -34.062 22.422 22.484 1 92.06 339 LYS B CA 1
ATOM 5112 C C . LYS B 1 339 ? -34.781 23.469 23.344 1 92.06 339 LYS B C 1
ATOM 5114 O O . LYS B 1 339 ? -36 23.562 23.344 1 92.06 339 LYS B O 1
ATOM 5119 N N . GLN B 1 340 ? -34 24.172 24.078 1 90.44 340 GLN B N 1
ATOM 5120 C CA . GLN B 1 340 ? -34.562 25.203 24.938 1 90.44 340 GLN B CA 1
ATOM 5121 C C . GLN B 1 340 ? -35.281 26.281 24.125 1 90.44 340 GLN B C 1
ATOM 5123 O O . GLN B 1 340 ? -36.375 26.719 24.5 1 90.44 340 GLN B O 1
ATOM 5128 N N . LEU B 1 341 ? -34.688 26.641 23.141 1 90.56 341 LEU B N 1
ATOM 5129 C CA . LEU B 1 341 ? -35.312 27.656 22.281 1 90.56 341 LEU B CA 1
ATOM 5130 C C . LEU B 1 341 ? -36.625 27.156 21.672 1 90.56 341 LEU B C 1
ATOM 5132 O O . LEU B 1 341 ? -37.594 27.906 21.578 1 90.56 341 LEU B O 1
ATOM 5136 N N . GLN B 1 342 ? -36.594 25.906 21.266 1 89.06 342 GLN B N 1
ATOM 5137 C CA . GLN B 1 342 ? -37.812 25.328 20.688 1 89.06 342 GLN B CA 1
ATOM 5138 C C . GLN B 1 342 ? -38.938 25.297 21.703 1 89.06 342 GLN B C 1
ATOM 5140 O O . GLN B 1 342 ? -40.094 25.594 21.359 1 89.06 342 GLN B O 1
ATOM 5145 N N . ARG B 1 343 ? -38.656 25.047 22.875 1 89.12 343 ARG B N 1
ATOM 5146 C CA . ARG B 1 343 ? -39.656 25 23.953 1 89.12 343 ARG B CA 1
ATOM 5147 C C . ARG B 1 343 ? -40.219 26.391 24.219 1 89.12 343 ARG B C 1
ATOM 5149 O O . ARG B 1 343 ? -41.438 26.562 24.375 1 89.12 343 ARG B O 1
ATOM 5156 N N . LYS B 1 344 ? -39.469 27.297 24.234 1 84.44 344 LYS B N 1
ATOM 5157 C CA . LYS B 1 344 ? -39.875 28.672 24.516 1 84.44 344 LYS B CA 1
ATOM 5158 C C . LYS B 1 344 ? -40.75 29.203 23.391 1 84.44 344 LYS B C 1
ATOM 5160 O O . LYS B 1 344 ? -41.75 29.922 23.656 1 84.44 344 LYS B O 1
ATOM 5165 N N . PHE B 1 345 ? -40.438 28.859 22.281 1 84.38 345 PHE B N 1
ATOM 5166 C CA . PHE B 1 345 ? -41.219 29.312 21.141 1 84.38 345 PHE B CA 1
ATOM 5167 C C . PHE B 1 345 ? -42.594 28.656 21.125 1 84.38 345 PHE B C 1
ATOM 5169 O O . PHE B 1 345 ? -43.594 29.297 20.781 1 84.38 345 PHE B O 1
ATOM 5176 N N . LYS B 1 346 ? -42.719 27.5 21.5 1 84.75 346 LYS B N 1
ATOM 5177 C CA . LYS B 1 346 ? -44 26.812 21.562 1 84.75 346 LYS B CA 1
ATOM 5178 C C . LYS B 1 346 ? -44.875 27.406 22.656 1 84.75 346 LYS B C 1
ATOM 5180 O O . LYS B 1 346 ? -46.094 27.562 22.469 1 84.75 346 LYS B O 1
ATOM 5185 N N . ASN B 1 347 ? -44.156 27.719 23.734 1 80.31 347 ASN B N 1
ATOM 5186 C CA . ASN B 1 347 ? -44.906 28.281 24.844 1 80.31 347 ASN B CA 1
ATOM 5187 C C . ASN B 1 347 ? -45.375 29.703 24.531 1 80.31 347 ASN B C 1
ATOM 5189 O O . ASN B 1 347 ? -46.406 30.156 25.047 1 80.31 347 ASN B O 1
ATOM 5193 N N . SER B 1 348 ? -44.719 30.344 23.75 1 74.81 348 SER B N 1
ATOM 5194 C CA . SER B 1 348 ? -45.125 31.703 23.406 1 74.81 348 SER B CA 1
ATOM 5195 C C . SER B 1 348 ? -46.281 31.719 22.406 1 74.81 348 SER B C 1
ATOM 5197 O O . SER B 1 348 ? -47.031 32.688 22.328 1 74.81 348 SER B O 1
ATOM 5199 N N . ASN B 1 349 ? -46.344 30.734 21.641 1 71.5 349 ASN B N 1
ATOM 5200 C CA . ASN B 1 349 ? -47.438 30.672 20.672 1 71.5 349 ASN B CA 1
ATOM 5201 C C . ASN B 1 349 ? -48.688 30.031 21.281 1 71.5 349 ASN B C 1
ATOM 5203 O O . ASN B 1 349 ? -49.75 30.047 20.672 1 71.5 349 ASN B O 1
ATOM 5207 N N . ASP B 1 350 ? -48.594 29.484 22.469 1 61.88 350 ASP B N 1
ATOM 5208 C CA . ASP B 1 350 ? -49.781 29.094 23.203 1 61.88 350 ASP B CA 1
ATOM 5209 C C . ASP B 1 350 ? -50.219 30.188 24.172 1 61.88 350 ASP B C 1
ATOM 5211 O O . ASP B 1 350 ? -51.438 30.406 24.359 1 61.88 350 ASP B O 1
#

InterPro domains:
  IPR001451 Hexapeptide repeat [PF00132] (232-264)
  IPR007691 UDP-3-O-[3-hydroxymyristoyl] glucosamine N-acyltransferase LpxD [MF_00523] (6-334)
  IPR007691 UDP-3-O-[3-hydroxymyristoyl] glucosamine N-acyltransferase LpxD [PTHR43378] (30-346)
  IPR007691 UDP-3-O-[3-hydroxymyristoyl] glucosamine N-acyltransferase LpxD [TIGR01853] (21-335)
  IPR007691 UDP-3-O-[3-hydroxymyristoyl] glucosamine N-acyltransferase LpxD [cd03352] (118-322)
  IPR011004 Trimeric LpxA-like superfamily [SSF51161] (37-322)
  IPR020573 UDP-3-O-[3-hydroxymyristoyl] glucosamine N-acyltransferase, non-repeat region [PF04613] (26-98)
  IPR056729 Mannose-1-phosphate guanyltransferase, C-terminal domain [PF25087] (110-190)

Radius of gyration: 30.08 Å; Cα contacts (8 Å, |Δi|>4): 2038; chains: 2; bounding box: 93×78×83 Å

Solvent-accessible surface area (backbone atoms only — not comparable to full-atom values): 32291 Å² total; per-residue (Å²): 86,43,46,64,57,53,52,62,72,51,52,82,61,48,75,46,49,44,47,80,85,39,66,85,68,54,56,64,34,78,41,68,29,44,45,92,70,22,41,79,29,15,34,27,57,40,85,47,76,89,46,49,69,47,62,76,67,38,43,36,41,28,35,28,30,38,86,43,69,67,59,52,50,52,29,50,74,70,68,27,38,40,37,23,17,94,48,22,64,61,52,47,30,56,51,42,54,76,70,43,75,79,94,71,82,73,59,39,71,36,85,64,34,47,68,35,87,65,33,44,72,46,55,68,31,24,36,27,52,52,19,37,38,31,50,52,22,36,38,27,40,43,16,36,36,32,39,48,21,40,34,34,39,46,18,38,40,23,37,45,18,34,38,31,41,49,16,37,40,28,48,49,18,36,37,29,32,50,20,39,38,31,39,43,14,34,41,22,41,75,30,96,43,63,42,86,50,97,88,42,78,39,80,47,72,42,72,24,24,22,37,35,33,40,38,24,34,39,22,40,46,16,39,35,19,5,7,49,65,60,50,11,38,39,24,40,40,18,39,35,30,36,47,24,41,40,26,22,32,19,39,36,29,35,39,22,40,37,29,39,48,18,36,36,34,40,40,21,33,39,32,38,42,25,37,38,29,39,44,19,38,36,38,66,55,29,42,37,25,41,44,15,34,34,39,60,54,14,30,34,79,59,68,41,56,58,58,40,47,32,26,39,79,68,52,36,52,39,73,59,41,55,55,48,58,66,47,50,81,39,43,52,58,51,51,52,50,50,52,50,52,53,52,52,51,55,57,70,75,104,86,41,45,62,57,53,52,62,72,51,53,82,60,48,76,45,49,45,47,80,83,38,65,85,68,54,54,65,33,79,40,70,36,54,47,93,70,21,40,80,28,15,34,27,58,36,84,48,79,89,46,48,68,49,60,76,66,38,43,35,38,28,36,29,29,39,86,43,69,68,59,51,49,52,27,49,75,69,69,26,38,41,38,22,18,94,49,25,63,63,52,47,54,56,52,47,58,76,71,48,75,79,94,74,82,73,60,36,71,38,89,63,33,45,67,35,86,64,33,44,73,45,55,67,31,24,35,25,51,52,19,35,39,30,49,53,21,36,38,29,40,44,17,36,35,32,37,46,22,39,36,34,39,46,19,37,40,24,36,47,17,34,37,31,41,47,18,36,39,27,47,49,18,36,37,29,33,50,21,38,39,29,39,42,15,34,40,21,40,74,31,90,44,65,41,85,51,98,88,34,68,41,75,32,57,44,65,24,22,22,37,38,34,41,40,23,33,39,24,38,45,16,39,35,18,4,8,51,47,56,50,12,38,40,25,40,48,18,39,34,34,37,49,24,41,40,28,22,33,20,39,36,30,35,47,24,39,37,31,40,46,19,36,36,32,40,40,22,33,39,32,37,42,25,37,36,28,40,43,19,37,36,37,66,56,30,40,36,26,41,45,16,35,35,38,62,52,14,29,36,82,59,68,42,57,59,58,40,46,31,26,40,76,68,52,37,52,39,72,57,41,55,46,34,56,67,46,56,80,42,47,68,59,53,52,50,50,50,51,51,52,52,52,51,53,54,58,70,75,103

Nearest PDB structures (foldseek):
  4ihh-assembly2_E  TM=8.712E-01  e=1.295E-22  Escherichia coli K-12
  4ihf-assembly1_D  TM=8.716E-01  e=1.093E-21  Escherichia coli K-12
  3eh0-assembly1_C  TM=8.571E-01  e=3.822E-20  Escherichia coli K-12
  6ued-assembly1_A-2  TM=7.585E-01  e=7.840E-22  Pseudomonas aeruginosa PAO1
  3pmo-assembly1_A  TM=7.877E-01  e=3.546E-19  Pseudomonas aeruginosa

Sequence (700 aa):
MKFSEIISQFGETGTNHSLTSNPDHDPEIIGVAAIDEATNGTLSYVEGPKFGSFVSKTNATALILPQDEKLQELAQENGIVWISTSDPRLLFAKAIALFYQPYRPVPEIHPTAVIHSSAKVGSDVYVGPHVVIQQGVEIGDGAIIHPNVVIYPDTKIGDRTTLHANCTIHERTRIGADCVIHSGAVIGAEGFGFVPSRTGWLKMEQSGYTVLEDGVVVGCNTAIDRPAVGETRVGRNTVIDNLVQIGHGCQIGSGCAIAGQAGMAGGVKLGNRVILAGQTGIANQVKIGDGAIASAQTGIHSDVAPGEIVSGTPAIPYKLYLKVCAVYSRLPDMYQSLKQLQRKFKNSNDMKFSEIISQFGETGTNHSLTSNPDHDPEIIGVAAIDEATNGTLSYVEGPKFGSFVSKTNATALILPQDEKLQELAQENGIVWISTSDPRLLFAKAIALFYQPYRPVPEIHPTAVIHSSAKVGSDVYVGPHVVIQQGVEIGDGAIIHPNVVIYPDTKIGDRTTLHANCTIHERTRIGADCVIHSGAVIGAEGFGFVPSRTGWLKMEQSGYTVLEDGVVVGCNTAIDRPAVGETRVGRNTVIDNLVQIGHGCQIGSGCAIAGQAGMAGGVKLGNRVILAGQTGIANQVKIGDGAIASAQTGIHSDVAPGEIVSGTPAIPYKLYLKVCAVYSRLPDMYQSLKQLQRKFKNSND

Foldseek 3Di:
DKPVVLVVVCPVQFPDWPCVVPVVLTDAAQEADDLQPAAERYEYEDQDPVCLVSLQVGRYQEYEYEPDVVSVVSNVVVNHIYTYGNGSPVSVVVVRVVNDDPDDDWADADPQEAADPQEAAEAREHHEHPEYHDHQEYHEALEYEYPPEYEEHNEYHEHNEYEEHCEYEYYNEYEYYQEYEYHLEYAAAAFPAWDQDPVGTDDQAQPEGEYEYAQEYAEHNEYAYAGSDYYHYAEHNEYYYECEEHGYQEAHYEQEYHEELEYEYHQEYEYAHEYEEANEYEDYNEYEAACEYEYHNEYEDHHHYHNFYWYDVPTDGPVVVVVCVVCVVCVVVVVVVVVVVVVVVVVVVD/DWPVVLVVVCPVQFPDWPCVVPVVLTDAAQEADDLQPAAERYEEEDQDPVCLVSLQVGRYQEYEYEPDVVSVVSNVVVNHIYTYGPGSPVSVVVVNVVNDDDDDDWADADPQEAADPQEAAEAREHHEHCEYHDHQEYAEALEYEYHCEYEEHNEYHEHNEYEEHCEYEYYNEYEYYQEYEYHQEYAAAAFPAWDQDPVGTDHQGQPFGEYEYAQEYAEHNEYAYAGSDYYHYAEHNEYYYYCEAHGHQEAHYEQEYHEHLEYEYHQEYEYYHEYEEANEYEDYNEYEAACEYEYHNEYYDHHHYHNFYWYDVPIDGPVVVVVCVVCVVCVVVVVVVVVVVVVVVVVVVD

Secondary structure (DSSP, 8-state):
-BHHHHHHHHGGG--EEGGGT-TT---B--EE--TTT--TTEEEE--SGGGHHHHHH---SEEEE-S-HHHHHHHHHTT-EEEE-S-HHHHHHHHHHHH-----PPSEE-TT-EE-TT-EE-SS-EE-TT-EE-TT-EE-TT-EE-TT-EE-TT-EE-TT-EE-TT-EE-TT-EE-TT-EE-TT-EEEEEP--EEEETTEEEE-----EEEE-TT-EE-TT-EEEEPSSSEEEE-TT-EE-TT-EE-TT-EE-SS-EE-TT-EE-TT-EE-TT-EE-TT-EE-TT-EE-TT-EE-TT-EE-S-B-TT-EEETTTTEEHHHHHHHHHHHTTHHHHHHHHHHHHHHHHHHH-/-BHHHHHHHHGGG--EEGGGT-TT---B--EE--TTT--TTEEEE--SGGGHHHHHH---SEEEE-S-HHHHHHHHHTT-EEEE-S-HHHHHHHHHHHH-----PPSEE-TT-EE-TT-EE-SS-EE-TT-EE-TT-EE-TT-EE-TT-EE-TT-EE-TT-EE-TT-EE-TT-EE-TT-EE-TT-EEEEEP--EEEETTEEEE-----EEEE-TT-EE-TT-EEEEPSSSEEEE-TT-EE-TT-EE-TT-EE-SS-EE-TT-EE-TT-EE-SS-EE-TT-EE-TT-EE-TT-EE-TT-EE-S-B-TT-EEETTTTEEHHHHHHHHHHHTTHHHHHHHHHHHHHHHHHHH-